Protein AF-0000000086527720 (afdb_homodimer)

Solvent-accessible surface area (backbone atoms only — not comparable to full-atom values): 33521 Å² total; per-residue (Å²): 131,92,64,84,41,72,36,53,56,39,45,50,35,22,64,73,61,25,26,55,60,57,22,9,62,72,67,72,44,51,44,66,55,35,47,48,32,45,48,52,49,22,59,72,70,68,46,68,35,56,43,84,46,99,88,33,43,39,69,28,73,62,21,50,55,48,49,28,52,48,41,30,48,50,44,50,47,50,40,48,52,38,37,57,53,30,74,41,77,64,53,54,36,71,38,34,36,21,28,33,61,72,46,39,41,45,59,47,44,53,21,48,58,58,43,37,77,80,32,69,43,49,24,36,37,42,42,62,44,46,54,70,54,25,54,48,31,18,56,33,36,74,16,60,37,17,42,33,58,68,69,93,69,57,88,54,38,36,79,78,46,76,42,85,34,48,33,16,42,29,27,20,60,85,34,66,81,68,62,60,84,62,85,38,42,69,78,72,51,70,83,46,50,33,35,38,52,33,80,82,36,68,64,26,48,43,58,56,57,37,64,57,85,52,86,73,90,76,78,48,44,32,31,26,74,45,61,55,23,42,52,52,39,8,35,71,56,71,25,37,21,66,46,39,59,86,78,39,50,68,42,39,76,70,60,50,30,31,75,38,64,36,63,43,74,60,33,55,50,32,37,27,35,34,29,36,59,86,58,77,77,32,64,56,46,54,53,47,50,52,40,40,51,49,48,52,50,57,56,49,51,62,60,64,72,40,78,59,76,92,71,80,83,72,79,75,80,129,129,91,63,83,42,72,36,53,55,41,44,51,36,21,65,73,60,24,25,56,60,58,23,9,62,72,66,74,45,50,45,66,56,36,48,49,32,44,50,50,49,21,60,73,69,67,46,68,34,56,43,85,46,98,88,32,44,38,70,29,73,62,20,53,53,49,51,30,51,48,41,30,47,50,43,50,47,51,40,48,51,36,36,58,52,30,74,41,76,61,55,54,35,71,40,34,34,22,30,31,61,70,45,40,41,45,59,48,43,54,22,50,56,58,44,37,76,79,31,70,42,48,25,36,37,42,43,64,44,46,55,69,54,26,55,49,31,19,56,34,37,74,16,60,36,17,43,33,59,66,70,93,68,59,88,53,39,36,80,77,45,76,41,86,34,48,34,16,42,28,28,20,60,84,33,67,83,67,61,62,84,63,85,37,41,66,78,70,51,70,84,44,51,33,34,39,52,34,81,83,35,67,63,26,47,44,58,57,57,39,63,58,85,51,86,73,90,74,77,47,42,33,32,26,72,44,61,55,23,42,52,51,40,8,35,71,57,71,25,37,22,66,48,38,58,86,79,40,51,68,42,40,75,71,61,49,28,32,76,38,63,36,64,43,72,62,32,55,49,33,36,26,35,35,29,36,58,85,59,78,77,33,65,56,47,54,53,47,50,51,40,41,51,49,48,52,50,55,56,49,51,62,60,65,71,38,80,58,76,90,71,80,84,70,79,74,79,129

Structure (mmCIF, N/CA/C/O backbone):
data_AF-0000000086527720-model_v1
#
loop_
_entity.id
_entity.type
_entity.pdbx_description
1 polymer 'LysR family transcriptional regulator'
#
loop_
_atom_site.group_PDB
_atom_site.id
_atom_site.type_symbol
_atom_site.label_atom_id
_atom_site.label_alt_id
_atom_site.label_comp_id
_atom_site.label_asym_id
_atom_site.label_entity_id
_atom_site.label_seq_id
_atom_site.pdbx_PDB_ins_code
_atom_site.Cartn_x
_atom_site.Cartn_y
_atom_site.Cartn_z
_atom_site.occupancy
_atom_site.B_iso_or_equiv
_atom_site.auth_seq_id
_atom_site.auth_comp_id
_atom_site.auth_asym_id
_atom_site.auth_atom_id
_atom_site.pdbx_PDB_model_num
ATOM 1 N N . MET A 1 1 ? -12.891 40.125 -0.809 1 22.78 1 MET A N 1
ATOM 2 C CA . MET A 1 1 ? -11.922 39.062 -0.553 1 22.78 1 MET A CA 1
ATOM 3 C C . MET A 1 1 ? -11.891 38.062 -1.705 1 22.78 1 MET A C 1
ATOM 5 O O . MET A 1 1 ? -12.914 37.5 -2.059 1 22.78 1 MET A O 1
ATOM 9 N N . ARG A 1 2 ? -11.172 38.125 -2.791 1 31.06 2 ARG A N 1
ATOM 10 C CA . ARG A 1 2 ? -11.266 37.656 -4.172 1 31.06 2 ARG A CA 1
ATOM 11 C C . ARG A 1 2 ? -11.203 36.156 -4.246 1 31.06 2 ARG A C 1
ATOM 13 O O . ARG A 1 2 ? -10.227 35.531 -3.801 1 31.06 2 ARG A O 1
ATOM 20 N N . SER A 1 3 ? -12.289 35.375 -3.941 1 35.25 3 SER A N 1
ATOM 21 C CA . SER A 1 3 ? -12.867 34.031 -3.809 1 35.25 3 SER A CA 1
ATOM 22 C C . SER A 1 3 ? -12.266 33.062 -4.824 1 35.25 3 SER A C 1
ATOM 24 O O . SER A 1 3 ? -12.25 33.344 -6.023 1 35.25 3 SER A O 1
ATOM 26 N N . ILE A 1 4 ? -11.125 32.594 -4.68 1 44.03 4 ILE A N 1
ATOM 27 C CA . ILE A 1 4 ? -10.703 31.422 -5.469 1 44.03 4 ILE A CA 1
ATOM 28 C C . ILE A 1 4 ? -11.93 30.75 -6.066 1 44.03 4 ILE A C 1
ATOM 30 O O . ILE A 1 4 ? -12.844 30.344 -5.34 1 44.03 4 ILE A O 1
ATOM 34 N N . SER A 1 5 ? -12.188 31.062 -7.395 1 54.66 5 SER A N 1
ATOM 35 C CA . SER A 1 5 ? -13.344 31.172 -8.273 1 54.66 5 SER A CA 1
ATOM 36 C C . SER A 1 5 ? -14.156 29.875 -8.289 1 54.66 5 SER A C 1
ATOM 38 O O . SER A 1 5 ? -13.602 28.797 -8.086 1 54.66 5 SER A O 1
ATOM 40 N N . GLN A 1 6 ? -15.328 30.031 -7.652 1 61.56 6 GLN A N 1
ATOM 41 C CA . GLN A 1 6 ? -16.344 29.031 -7.934 1 61.56 6 GLN A CA 1
ATOM 42 C C . GLN A 1 6 ? -16.031 28.266 -9.211 1 61.56 6 GLN A C 1
ATOM 44 O O . GLN A 1 6 ? -16.25 27.047 -9.281 1 61.56 6 GLN A O 1
ATOM 49 N N . THR A 1 7 ? -15.242 29 -9.914 1 65 7 THR A N 1
ATOM 50 C CA . THR A 1 7 ? -14.883 28.422 -11.203 1 65 7 THR A CA 1
ATOM 51 C C . THR A 1 7 ? -13.852 27.297 -11.023 1 65 7 THR A C 1
ATOM 53 O O . THR A 1 7 ? -14 26.219 -11.594 1 65 7 THR A O 1
ATOM 56 N N . PHE A 1 8 ? -12.953 27.578 -10.133 1 70.56 8 PHE A N 1
ATOM 57 C CA . PHE A 1 8 ? -11.891 26.594 -9.977 1 70.56 8 PHE A CA 1
ATOM 58 C C . PHE A 1 8 ? -12.367 25.391 -9.156 1 70.56 8 PHE A C 1
ATOM 60 O O . PHE A 1 8 ? -11.977 24.25 -9.414 1 70.56 8 PHE A O 1
ATOM 67 N N . ARG A 1 9 ? -13.188 25.672 -8.289 1 73.12 9 ARG A N 1
ATOM 68 C CA . ARG A 1 9 ? -13.789 24.578 -7.531 1 73.12 9 ARG A CA 1
ATOM 69 C C . ARG A 1 9 ? -14.617 23.688 -8.438 1 73.12 9 ARG A C 1
ATOM 71 O O . ARG A 1 9 ? -14.555 22.453 -8.328 1 73.12 9 ARG A O 1
ATOM 78 N N . CYS A 1 10 ? -15.359 24.328 -9.305 1 79.69 10 CYS A N 1
ATOM 79 C CA . CYS A 1 10 ? -16.156 23.578 -10.273 1 79.69 10 CYS A CA 1
ATOM 80 C C . CYS A 1 10 ? -15.258 22.734 -11.18 1 79.69 10 CYS A C 1
ATOM 82 O O . CYS A 1 10 ? -15.531 21.547 -11.398 1 79.69 10 CYS A O 1
ATOM 84 N N . PHE A 1 11 ? -14.164 23.344 -11.578 1 80.69 11 PHE A N 1
ATOM 85 C CA . PHE A 1 11 ? -13.219 22.688 -12.484 1 80.69 11 PHE A CA 1
ATOM 86 C C . PHE A 1 11 ? -12.594 21.484 -11.812 1 80.69 11 PHE A C 1
ATOM 88 O O . PHE A 1 11 ? -12.57 20.391 -12.383 1 80.69 11 PHE A O 1
ATOM 95 N N . ASP A 1 12 ? -12.18 21.734 -10.641 1 77.69 12 ASP A N 1
ATOM 96 C CA . ASP A 1 12 ? -11.516 20.656 -9.891 1 77.69 12 ASP A CA 1
ATOM 97 C C . ASP A 1 12 ? -12.484 19.516 -9.586 1 77.69 12 ASP A C 1
ATOM 99 O O . ASP A 1 12 ? -12.125 18.344 -9.688 1 77.69 12 ASP A O 1
ATOM 103 N N . GLU A 1 13 ? -13.641 19.812 -9.203 1 80.62 13 GLU A N 1
ATOM 104 C CA . GLU A 1 13 ? -14.625 18.781 -8.852 1 80.62 13 GLU A CA 1
ATOM 105 C C . GLU A 1 13 ? -15.039 17.969 -10.078 1 80.62 13 GLU A C 1
ATOM 107 O O . GLU A 1 13 ? -15.219 16.766 -9.992 1 80.62 13 GLU A O 1
ATOM 112 N N . VAL A 1 14 ? -15.125 18.641 -11.125 1 84.5 14 VAL A N 1
ATOM 113 C CA . VAL A 1 14 ? 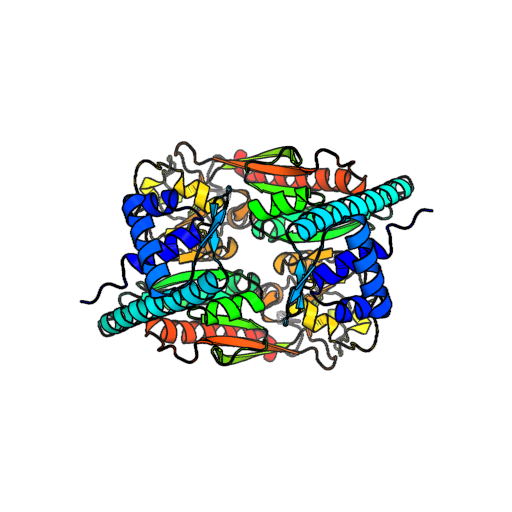-15.469 17.938 -12.359 1 84.5 14 VAL A CA 1
ATOM 114 C C . VAL A 1 14 ? -14.328 16.984 -12.742 1 84.5 14 VAL A C 1
ATOM 116 O O . VAL A 1 14 ? -14.57 15.859 -13.188 1 84.5 14 VAL A O 1
ATOM 119 N N . ALA A 1 15 ? -13.172 17.484 -12.555 1 80.56 15 ALA A N 1
ATOM 120 C CA . ALA A 1 15 ? -12.016 16.656 -12.875 1 80.56 15 ALA A CA 1
ATOM 121 C C . ALA A 1 15 ? -11.953 15.414 -11.984 1 80.56 15 ALA A C 1
ATOM 123 O O . ALA A 1 15 ? -11.617 14.32 -12.445 1 80.56 15 ALA A O 1
ATOM 124 N N . ARG A 1 16 ? -12.281 15.672 -10.812 1 77.38 16 ARG A N 1
ATOM 125 C CA . ARG A 1 16 ? -12.242 14.602 -9.82 1 77.38 16 ARG A CA 1
ATOM 126 C C . ARG A 1 16 ? -13.359 13.594 -10.055 1 77.38 16 ARG A C 1
ATOM 128 O O . ARG A 1 16 ? -13.148 12.383 -9.93 1 77.38 16 ARG A O 1
ATOM 135 N N . ARG A 1 17 ? -14.531 14.039 -10.406 1 77.75 17 ARG A N 1
ATOM 136 C CA . ARG A 1 17 ? -15.734 13.219 -10.477 1 77.75 17 ARG A CA 1
ATOM 137 C C . ARG A 1 17 ? -15.953 12.695 -11.898 1 77.75 17 ARG A C 1
ATOM 139 O O . ARG A 1 17 ? -16.703 11.734 -12.102 1 77.75 17 ARG A O 1
ATOM 146 N N . GLY A 1 18 ? -15.32 13.344 -12.828 1 81.5 18 GLY A N 1
ATOM 147 C CA . GLY A 1 18 ? -15.453 12.984 -14.234 1 81.5 18 GLY A CA 1
ATOM 148 C C . GLY A 1 18 ? -16.828 13.297 -14.797 1 81.5 18 GLY A C 1
ATOM 149 O O . GLY A 1 18 ? -17.234 12.727 -15.812 1 81.5 18 GLY A O 1
ATOM 150 N N . SER A 1 19 ? -17.625 14.016 -14.055 1 87.25 19 SER A N 1
ATOM 151 C CA . SER A 1 19 ? -19 14.336 -14.453 1 87.25 19 SER A CA 1
ATOM 152 C C . SER A 1 19 ? -19.422 15.688 -13.898 1 87.25 19 SER A C 1
ATOM 154 O O . SER A 1 19 ? -19.188 16 -12.734 1 87.25 19 SER A O 1
ATOM 156 N N . ILE A 1 20 ? -20.141 16.469 -14.805 1 88.25 20 ILE A N 1
ATOM 157 C CA . ILE A 1 20 ? -20.641 17.781 -14.398 1 88.25 20 ILE A CA 1
ATOM 158 C C . ILE A 1 20 ? -21.766 17.609 -13.383 1 88.25 20 ILE A C 1
ATOM 160 O O . ILE A 1 20 ? -21.812 18.312 -12.375 1 88.25 20 ILE A O 1
ATOM 164 N N . ARG A 1 21 ? -22.547 16.578 -13.641 1 86.31 21 ARG A N 1
ATOM 165 C CA . ARG A 1 21 ? -23.672 16.359 -12.742 1 86.31 21 ARG A CA 1
ATOM 166 C C . ARG A 1 21 ? -23.203 15.938 -11.352 1 86.31 21 ARG A C 1
ATOM 168 O O . ARG A 1 21 ? -23.672 16.453 -10.344 1 86.31 21 ARG A O 1
ATOM 175 N N . LYS A 1 22 ? -22.297 15.133 -11.367 1 85.69 22 LYS A N 1
ATOM 176 C CA . LYS A 1 22 ? -21.781 14.656 -10.094 1 85.69 22 LYS A CA 1
ATOM 177 C C . LYS A 1 22 ? -21.062 15.766 -9.336 1 85.69 22 LYS A C 1
ATOM 179 O O . LYS A 1 22 ? -21.156 15.867 -8.117 1 85.69 22 LYS A O 1
ATOM 184 N N . ALA A 1 23 ? -20.375 16.516 -10.055 1 86.56 23 ALA A N 1
ATOM 185 C CA . ALA A 1 23 ? -19.688 17.672 -9.469 1 86.56 23 ALA A CA 1
ATOM 186 C C . ALA A 1 23 ? -20.688 18.672 -8.914 1 86.56 23 ALA A C 1
ATOM 188 O O . ALA A 1 23 ? -20.484 19.234 -7.832 1 86.56 23 ALA A O 1
ATOM 189 N N . ALA A 1 24 ? -21.766 18.875 -9.602 1 88.19 24 ALA A N 1
ATOM 190 C CA . ALA A 1 24 ? -22.797 19.812 -9.164 1 88.19 24 ALA A CA 1
ATOM 191 C C . ALA A 1 24 ? -23.422 19.375 -7.84 1 88.19 24 ALA A C 1
ATOM 193 O O . ALA A 1 24 ? -23.578 20.188 -6.926 1 88.19 24 ALA A O 1
ATOM 194 N N . ASP A 1 25 ? -23.625 18.156 -7.801 1 84.38 25 ASP A N 1
ATOM 195 C CA . ASP A 1 25 ? -24.188 17.594 -6.578 1 84.38 25 ASP A CA 1
ATOM 196 C C . ASP A 1 25 ? -23.234 17.781 -5.395 1 84.38 25 ASP A C 1
ATOM 198 O O . ASP A 1 25 ? -23.656 18.188 -4.312 1 84.38 25 ASP A O 1
ATOM 202 N N . ALA A 1 26 ? -22.047 17.609 -5.723 1 79 26 ALA A N 1
ATOM 203 C CA . ALA A 1 26 ? -21.031 17.672 -4.668 1 79 26 ALA A CA 1
ATOM 204 C C . ALA A 1 26 ? -20.828 19.109 -4.188 1 79 26 ALA A C 1
ATOM 206 O O . ALA A 1 26 ? -20.547 19.344 -3.01 1 79 26 ALA A O 1
ATOM 207 N N . LEU A 1 27 ? -21.016 20.016 -5.055 1 77.75 27 LEU A N 1
ATOM 208 C CA . LEU A 1 27 ? -20.734 21.422 -4.77 1 77.75 27 LEU A CA 1
ATOM 209 C C . LEU A 1 27 ? -22.016 22.172 -4.406 1 77.75 27 LEU A C 1
ATOM 211 O O . LEU A 1 27 ? -21.969 23.375 -4.121 1 77.75 27 LEU A O 1
ATOM 215 N N . HIS A 1 28 ? -23.078 21.344 -4.426 1 82.12 28 HIS A N 1
ATOM 216 C CA . HIS A 1 28 ? -24.391 21.953 -4.168 1 82.12 28 HIS A CA 1
ATOM 217 C C . HIS A 1 28 ? -24.656 23.109 -5.113 1 82.12 28 HIS A C 1
ATOM 219 O O . HIS A 1 28 ? -25.047 24.203 -4.676 1 82.12 28 HIS A O 1
ATOM 225 N N . LEU A 1 29 ? -24.328 22.875 -6.355 1 82.38 29 LEU A N 1
ATOM 226 C CA . LEU A 1 29 ? -24.609 23.781 -7.457 1 82.38 29 LEU A CA 1
ATOM 227 C C . LEU A 1 29 ? -25.469 23.109 -8.523 1 82.38 29 LEU A C 1
ATOM 229 O O . LEU A 1 29 ? -25.656 21.891 -8.484 1 82.38 29 LEU A O 1
ATOM 233 N N . THR A 1 30 ? -26.141 23.844 -9.312 1 85.62 30 THR A N 1
ATOM 234 C CA . THR A 1 30 ? -26.828 23.266 -10.461 1 85.62 30 THR A CA 1
ATOM 235 C C . THR A 1 30 ? -25.844 22.859 -11.547 1 85.62 30 THR A C 1
ATOM 237 O O . THR A 1 30 ? -24.766 23.438 -11.656 1 85.62 30 THR A O 1
ATOM 240 N N . ALA A 1 31 ? -26.234 21.875 -12.203 1 90.75 31 ALA A N 1
ATOM 241 C CA . ALA A 1 31 ? -25.391 21.438 -13.32 1 90.75 31 ALA A CA 1
ATOM 242 C C . ALA A 1 31 ? -25.141 22.578 -14.305 1 90.75 31 ALA A C 1
ATOM 244 O O . ALA A 1 31 ? -24.062 22.672 -14.883 1 90.75 31 ALA A O 1
ATOM 245 N N . ALA A 1 32 ? -26.125 23.359 -14.516 1 88.12 32 ALA A N 1
ATOM 246 C CA . ALA A 1 32 ? -26 24.5 -15.406 1 88.12 32 ALA A CA 1
ATOM 247 C C . ALA A 1 32 ? -24.922 25.469 -14.914 1 88.12 32 ALA A C 1
ATOM 249 O O . ALA A 1 32 ? -24.125 25.969 -15.703 1 88.12 32 ALA A O 1
ATOM 250 N N . ALA A 1 33 ? -24.891 25.656 -13.695 1 84.69 33 ALA A N 1
ATOM 251 C CA . ALA A 1 33 ? -23.906 26.547 -13.094 1 84.69 33 ALA A CA 1
ATOM 252 C C . ALA A 1 33 ? -22.5 25.984 -13.227 1 84.69 33 ALA A C 1
ATOM 254 O O . ALA A 1 33 ? -21.562 26.703 -13.57 1 84.69 33 ALA A O 1
ATOM 255 N N . VAL A 1 34 ? -22.422 24.703 -12.953 1 88.62 34 VAL A N 1
ATOM 256 C CA . VAL A 1 34 ? -21.109 24.062 -13.078 1 88.62 34 VAL A CA 1
ATOM 257 C C . VAL A 1 34 ? -20.656 24.109 -14.531 1 88.62 34 VAL A C 1
ATOM 259 O O . VAL A 1 34 ? -19.484 24.406 -14.805 1 88.62 34 VAL A O 1
ATOM 262 N N . HIS A 1 35 ? -21.531 23.812 -15.406 1 88.25 35 HIS A N 1
ATOM 263 C CA . HIS A 1 35 ? -21.219 23.859 -16.828 1 88.25 35 HIS A CA 1
ATOM 264 C C . HIS A 1 35 ? -20.75 25.25 -17.25 1 88.25 35 HIS A C 1
ATOM 266 O O . HIS A 1 35 ? -19.766 25.391 -17.969 1 88.25 35 HIS A O 1
ATOM 272 N N . GLN A 1 36 ? -21.484 26.234 -16.828 1 84 36 GLN A N 1
ATOM 273 C CA . GLN A 1 36 ? -21.141 27.609 -17.172 1 84 36 GLN A CA 1
ATOM 274 C C . GLN A 1 36 ? -19.75 27.969 -16.641 1 84 36 GLN A C 1
ATOM 276 O O . GLN A 1 36 ? -18.984 28.656 -17.328 1 84 36 GLN A O 1
ATOM 281 N N . GLN A 1 37 ? -19.531 27.562 -15.453 1 81.19 37 GLN A N 1
ATOM 282 C CA . GLN A 1 37 ? -18.219 27.828 -14.852 1 81.19 37 GLN A CA 1
ATOM 283 C C . GLN A 1 37 ? -17.094 27.203 -15.664 1 81.19 37 GLN A C 1
ATOM 285 O O . GLN A 1 37 ? -16.062 27.828 -15.883 1 81.19 37 GLN A O 1
ATOM 290 N N . ILE A 1 38 ? -17.375 25.969 -16.125 1 83.94 38 ILE A N 1
ATOM 291 C CA . ILE A 1 38 ? -16.375 25.266 -16.922 1 83.94 38 ILE A CA 1
ATOM 292 C C . ILE A 1 38 ? -16.188 25.984 -18.25 1 83.94 38 ILE A C 1
ATOM 294 O O . ILE A 1 38 ? -15.062 26.172 -18.703 1 83.94 38 ILE A O 1
ATOM 298 N N . ARG A 1 39 ? -17.25 26.328 -18.844 1 81.56 39 ARG A N 1
ATOM 299 C CA . ARG A 1 39 ? -17.203 27.031 -20.109 1 81.56 39 ARG A CA 1
ATOM 300 C C . ARG A 1 39 ? -16.453 28.359 -19.969 1 81.56 39 ARG A C 1
ATOM 302 O O . ARG A 1 39 ? -15.648 28.703 -20.828 1 81.56 39 ARG A O 1
ATOM 309 N N . ASN A 1 40 ? -16.781 29.047 -18.984 1 71.81 40 ASN A N 1
ATOM 310 C CA . ASN A 1 40 ? -16.109 30.312 -18.734 1 71.81 40 ASN A CA 1
ATOM 311 C C . ASN A 1 40 ? -14.602 30.125 -18.594 1 71.81 40 ASN A C 1
ATOM 313 O O . ASN A 1 40 ? -13.82 30.906 -19.125 1 71.81 40 ASN A O 1
ATOM 317 N N . LEU A 1 41 ? -14.266 29.141 -17.891 1 73.06 41 LEU A N 1
ATOM 318 C CA . LEU A 1 41 ? -12.852 28.844 -17.672 1 73.06 41 LEU A CA 1
ATOM 319 C C . LEU A 1 41 ? -12.18 28.484 -19 1 73.06 41 LEU A C 1
ATOM 321 O O . LEU A 1 41 ? -11.07 28.938 -19.281 1 73.06 41 LEU A O 1
ATOM 325 N N . GLU A 1 42 ? -12.836 27.656 -19.766 1 76.69 42 GLU A N 1
ATOM 326 C CA . GLU A 1 42 ? -12.297 27.266 -21.062 1 76.69 42 GLU A CA 1
ATOM 327 C C . GLU A 1 42 ? -12.156 28.469 -21.984 1 76.69 42 GLU A C 1
ATOM 329 O O . GLU A 1 42 ? -11.18 28.578 -22.719 1 76.69 42 GLU A O 1
ATOM 334 N N . GLU A 1 43 ? -13.078 29.359 -21.922 1 68.81 43 GLU A N 1
ATOM 335 C CA . GLU A 1 43 ? -13.008 30.594 -22.703 1 68.81 43 GLU A CA 1
ATOM 336 C C . GLU A 1 43 ? -11.828 31.453 -22.25 1 68.81 43 GLU A C 1
ATOM 338 O O . GLU A 1 43 ? -11.141 32.031 -23.094 1 68.81 43 GLU A O 1
ATOM 343 N N . GLN A 1 44 ? -11.68 31.484 -21.031 1 64.12 44 GLN A N 1
ATOM 344 C CA . GLN A 1 44 ? -10.586 32.281 -20.484 1 64.12 44 GLN A CA 1
ATOM 345 C C . GLN A 1 44 ? -9.234 31.703 -20.891 1 64.12 44 GLN A C 1
ATOM 347 O O . GLN A 1 44 ? -8.297 32.438 -21.203 1 64.12 44 GLN A O 1
ATOM 352 N N . VAL A 1 45 ? -9.227 30.375 -20.844 1 63.06 45 VAL A N 1
ATOM 353 C CA . VAL A 1 45 ? -7.988 29.688 -21.188 1 63.06 45 VAL A CA 1
ATOM 354 C C . VAL A 1 45 ? -7.832 29.641 -22.703 1 63.06 45 VAL A C 1
ATOM 356 O O . VAL A 1 45 ? -6.711 29.594 -23.219 1 63.06 45 VAL A O 1
ATOM 359 N N . GLY A 1 46 ? -8.875 29.641 -23.406 1 64.94 46 GLY A N 1
ATOM 360 C CA . GLY A 1 46 ? -8.883 29.719 -24.844 1 64.94 46 GLY A CA 1
ATOM 361 C C . GLY A 1 46 ? -8.898 28.359 -25.516 1 64.94 46 GLY A C 1
ATOM 362 O O . GLY A 1 46 ? -8.797 28.25 -26.734 1 64.94 46 GLY A O 1
ATOM 363 N N . VAL A 1 47 ? -8.82 27.328 -24.703 1 68.31 47 VAL A N 1
ATOM 364 C CA . VAL A 1 47 ? -8.875 25.969 -25.219 1 68.31 47 VAL A CA 1
ATOM 365 C C . VAL A 1 47 ? -9.773 25.109 -24.344 1 68.31 47 VAL A C 1
ATOM 367 O O . VAL A 1 47 ? -9.945 25.391 -23.156 1 68.31 47 VAL A O 1
ATOM 370 N N . PRO A 1 48 ? -10.336 24.031 -24.938 1 80.31 48 PRO A N 1
ATOM 371 C CA . PRO A 1 48 ? -11.109 23.109 -24.109 1 80.31 48 PRO A CA 1
ATOM 372 C C . PRO A 1 48 ? -10.258 22.406 -23.062 1 80.31 48 PRO A C 1
ATOM 374 O O . PRO A 1 48 ? -9.117 22.031 -23.344 1 80.31 48 PRO A O 1
ATOM 377 N N . LEU A 1 49 ? -10.844 22.391 -21.891 1 80.94 49 LEU A N 1
ATOM 378 C CA . LEU A 1 49 ? -10.117 21.766 -20.781 1 80.94 49 LEU A CA 1
ATOM 379 C C . LEU A 1 49 ? -10.609 20.344 -20.547 1 80.94 49 LEU A C 1
ATOM 381 O O . LEU A 1 49 ? -9.945 19.562 -19.875 1 80.94 49 LEU A O 1
ATOM 385 N N . PHE A 1 50 ? -11.805 20.047 -21.031 1 86.81 50 PHE A N 1
ATOM 386 C CA . PHE A 1 50 ? -12.375 18.703 -20.938 1 86.81 50 PHE A CA 1
ATOM 387 C C . PHE A 1 50 ? -12.75 18.188 -22.328 1 86.81 50 PHE A C 1
ATOM 389 O O . PHE A 1 50 ? -13.234 18.953 -23.172 1 86.81 50 PHE A O 1
ATOM 396 N N . ASP A 1 51 ? -12.398 16.859 -22.5 1 79.81 51 ASP A N 1
ATOM 397 C CA . ASP A 1 51 ? -13.031 16.125 -23.594 1 79.81 51 ASP A CA 1
ATOM 398 C C . ASP A 1 51 ? -14.367 15.539 -23.156 1 79.81 51 ASP A C 1
ATOM 400 O O . ASP A 1 51 ? -14.453 14.883 -22.109 1 79.81 51 ASP A O 1
ATOM 404 N N . ARG A 1 52 ? -15.383 15.992 -23.891 1 77.12 52 ARG A N 1
ATOM 405 C CA . ARG A 1 52 ? -16.719 15.453 -23.609 1 77.12 52 ARG A CA 1
ATOM 406 C C . ARG A 1 52 ? -16.938 14.125 -24.328 1 77.12 52 ARG A C 1
ATOM 408 O O . ARG A 1 52 ? -17.094 14.102 -25.547 1 77.12 52 ARG A O 1
ATOM 415 N N . LEU A 1 53 ? -16.719 13.125 -23.609 1 68.81 53 LEU A N 1
ATOM 416 C CA . LEU A 1 53 ? -16.875 11.781 -24.141 1 68.81 53 LEU A CA 1
ATOM 417 C C . LEU A 1 53 ? -18.172 11.141 -23.672 1 68.81 53 LEU A C 1
ATOM 419 O O . LEU A 1 53 ? -18.766 11.594 -22.688 1 68.81 53 LEU A O 1
ATOM 423 N N . PRO A 1 54 ? -18.719 10.102 -24.375 1 67.31 54 PRO A N 1
ATOM 424 C CA . PRO A 1 54 ? -19.922 9.406 -23.906 1 67.31 54 PRO A CA 1
ATOM 425 C C . PRO A 1 54 ? -19.781 8.852 -22.5 1 67.31 54 PRO A C 1
ATOM 427 O O . PRO A 1 54 ? -20.766 8.797 -21.75 1 67.31 54 PRO A O 1
ATOM 430 N N . ARG A 1 55 ? -18.656 8.633 -22.109 1 62.91 55 ARG A N 1
ATOM 431 C CA . ARG A 1 55 ? -18.469 7.988 -20.812 1 62.91 55 ARG A CA 1
ATOM 432 C C . ARG A 1 55 ? -18.188 9.023 -19.734 1 62.91 55 ARG A C 1
ATOM 434 O O . ARG A 1 55 ? -18.078 8.68 -18.547 1 62.91 55 ARG A O 1
ATOM 441 N N . GLY A 1 56 ? -18.078 10.195 -20.078 1 76.06 56 GLY A N 1
ATOM 442 C CA . GLY A 1 56 ? -17.906 11.25 -19.094 1 76.06 56 GLY A CA 1
ATOM 443 C C . GLY A 1 56 ? -16.922 12.328 -19.547 1 76.06 56 GLY A C 1
ATOM 444 O O . GLY A 1 56 ? -16.578 12.406 -20.719 1 76.06 56 GLY A O 1
ATOM 445 N N . MET A 1 57 ? -16.609 13.195 -18.562 1 81.56 57 MET A N 1
ATOM 446 C CA . MET A 1 57 ? -15.688 14.305 -18.812 1 81.56 57 MET A CA 1
ATOM 447 C C . MET A 1 57 ? -14.258 13.93 -18.438 1 81.56 57 MET A C 1
ATOM 449 O O . MET A 1 57 ? -14.008 13.445 -17.344 1 81.56 57 MET A O 1
ATOM 453 N N . GLN A 1 58 ? -13.383 13.977 -19.438 1 80.69 58 GLN A N 1
ATOM 454 C CA . GLN A 1 58 ? -11.969 13.734 -19.188 1 80.69 58 GLN A CA 1
ATOM 455 C C . GLN A 1 58 ? -11.133 14.977 -19.484 1 80.69 58 GLN A C 1
ATOM 457 O O . GLN A 1 58 ? -11.406 15.703 -20.453 1 80.69 58 GLN A O 1
ATOM 462 N N . LEU A 1 59 ?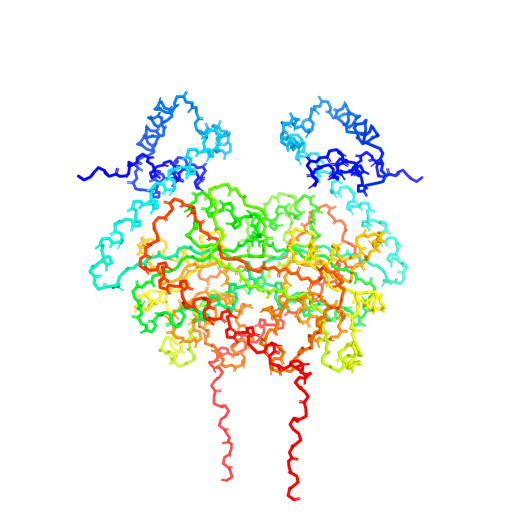 -10.133 15.141 -18.656 1 79.06 59 LEU A N 1
ATOM 463 C CA . LEU A 1 59 ? -9.266 16.297 -18.859 1 79.06 59 LEU A CA 1
ATOM 464 C C . LEU A 1 59 ? -8.516 16.188 -20.188 1 79.06 59 LEU A C 1
ATOM 466 O O . LEU A 1 59 ? -8.047 15.109 -20.547 1 79.06 59 LEU A O 1
ATOM 470 N N . THR A 1 60 ? -8.477 17.328 -20.969 1 70.5 60 THR A N 1
ATOM 471 C CA . THR A 1 60 ? -7.531 17.469 -22.062 1 70.5 60 THR A CA 1
ATOM 472 C C . THR A 1 60 ? -6.113 17.672 -21.547 1 70.5 60 THR A C 1
ATOM 474 O O . THR A 1 60 ? -5.906 17.766 -20.328 1 70.5 60 THR A O 1
ATOM 477 N N . LEU A 1 61 ? -5.184 17.703 -22.422 1 60.78 61 LEU A N 1
ATOM 478 C CA . LEU A 1 61 ? -3.822 18.031 -22 1 60.78 61 LEU A CA 1
ATOM 479 C C . LEU A 1 61 ? -3.768 19.406 -21.359 1 60.78 61 LEU A C 1
ATOM 481 O O . LEU A 1 61 ? -3.117 19.578 -20.328 1 60.78 61 LEU A O 1
ATOM 485 N N . ALA A 1 62 ? -4.398 20.312 -22.031 1 62.81 62 ALA A N 1
ATOM 486 C CA . ALA A 1 62 ? -4.496 21.656 -21.453 1 62.81 62 ALA A CA 1
ATOM 487 C C . ALA A 1 62 ? -5.199 21.625 -20.109 1 62.81 62 ALA A C 1
ATOM 489 O O . ALA A 1 62 ? -4.805 22.328 -19.172 1 62.81 62 ALA A O 1
ATOM 490 N N . GLY A 1 63 ? -6.188 20.734 -20.031 1 70.94 63 GLY A N 1
ATOM 491 C CA . GLY A 1 63 ? -6.895 20.562 -18.781 1 70.94 63 GLY A CA 1
ATOM 492 C C . GLY A 1 63 ? -6.004 20.062 -17.656 1 70.94 63 GLY A C 1
ATOM 493 O O . GLY A 1 63 ? -6.082 20.547 -16.531 1 70.94 63 GLY A O 1
ATOM 494 N N . GLU A 1 64 ? -5.184 19.281 -17.969 1 67.88 64 GLU A N 1
ATOM 495 C CA . GLU A 1 64 ? -4.25 18.719 -16.984 1 67.88 64 GLU A CA 1
ATOM 496 C C . GLU A 1 64 ? -3.281 19.781 -16.484 1 67.88 64 GLU A C 1
ATOM 498 O O . GLU A 1 64 ? -2.994 19.859 -15.289 1 67.88 64 GLU A O 1
ATOM 503 N N . ILE A 1 65 ? -2.875 20.609 -17.391 1 58.94 65 ILE A N 1
ATOM 504 C CA . ILE A 1 65 ? -1.94 21.672 -17.047 1 58.94 65 ILE A CA 1
ATOM 505 C C . ILE A 1 65 ? -2.635 22.703 -16.156 1 58.94 65 ILE A C 1
ATOM 507 O O . ILE A 1 65 ? -2.09 23.109 -15.133 1 58.94 65 ILE A O 1
ATOM 511 N N . VAL A 1 66 ? -3.811 23.047 -16.562 1 64.19 66 VAL A N 1
ATOM 512 C CA . VAL A 1 66 ? -4.547 24.078 -15.844 1 64.19 66 VAL A CA 1
ATOM 513 C C . VAL A 1 66 ? -4.945 23.578 -14.461 1 64.19 66 VAL A C 1
ATOM 515 O O . VAL A 1 66 ? -4.832 24.297 -13.469 1 64.19 66 VAL A O 1
ATOM 518 N N . ILE A 1 67 ? -5.324 22.297 -14.414 1 69.25 67 ILE A N 1
ATOM 519 C CA . ILE A 1 67 ? -5.789 21.781 -13.141 1 69.25 67 ILE A CA 1
ATOM 520 C C . ILE A 1 67 ? -4.629 21.719 -12.148 1 69.25 67 ILE A C 1
ATOM 522 O O . ILE A 1 67 ? -4.801 22.016 -10.961 1 69.25 67 ILE A O 1
ATOM 526 N N . ALA A 1 68 ? -3.572 21.484 -12.656 1 62.5 68 ALA A N 1
ATOM 527 C CA . ALA A 1 68 ? -2.381 21.484 -11.812 1 62.5 68 ALA A CA 1
ATOM 528 C C . ALA A 1 68 ? -2.104 22.891 -11.273 1 62.5 68 ALA A C 1
ATOM 530 O O . ALA A 1 68 ? -1.784 23.062 -10.094 1 62.5 68 ALA A O 1
ATOM 531 N N . ALA A 1 69 ? -2.262 23.859 -12.125 1 57.16 69 ALA A N 1
ATOM 532 C CA . ALA A 1 69 ? -2.045 25.25 -11.742 1 57.16 69 ALA A CA 1
ATOM 533 C C . ALA A 1 69 ? -3.096 25.703 -10.734 1 57.16 69 ALA A C 1
ATOM 535 O O . ALA A 1 69 ? -2.773 26.391 -9.758 1 57.16 69 ALA A O 1
ATOM 536 N N . VAL A 1 70 ? -4.32 25.297 -10.961 1 59.03 70 VAL A N 1
ATOM 537 C CA . VAL A 1 70 ? -5.426 25.688 -10.086 1 59.03 70 VAL A CA 1
ATOM 538 C C . VAL A 1 70 ? -5.242 25.047 -8.711 1 59.03 70 VAL A C 1
ATOM 540 O O . VAL A 1 70 ? -5.398 25.703 -7.684 1 59.03 70 VAL A O 1
ATOM 543 N N . ARG A 1 71 ? -4.906 23.875 -8.766 1 63.44 71 ARG A N 1
ATOM 544 C CA . ARG A 1 71 ? -4.707 23.156 -7.504 1 63.44 71 ARG A CA 1
ATOM 545 C C . ARG A 1 71 ? -3.543 23.766 -6.719 1 63.44 71 ARG A C 1
ATOM 547 O O . ARG A 1 71 ? -3.631 23.922 -5.5 1 63.44 71 ARG A O 1
ATOM 554 N N . ARG A 1 72 ? -2.6 24.156 -7.414 1 59.44 72 ARG A N 1
ATOM 555 C CA . ARG A 1 72 ? -1.455 24.812 -6.793 1 59.44 72 ARG A CA 1
ATOM 556 C C . ARG A 1 72 ? -1.857 26.156 -6.18 1 59.44 72 ARG A C 1
ATOM 558 O O . ARG A 1 72 ? -1.485 26.453 -5.047 1 59.44 72 ARG A O 1
ATOM 565 N N . GLY A 1 73 ? -2.551 26.844 -6.977 1 56.09 73 GLY A N 1
ATOM 566 C CA . GLY A 1 73 ? -3 28.141 -6.512 1 56.09 73 GLY A CA 1
ATOM 567 C C . GLY A 1 73 ? -3.924 28.062 -5.309 1 56.09 73 GLY A C 1
ATOM 568 O O . GLY A 1 73 ? -3.779 28.828 -4.355 1 56.09 73 GLY A O 1
ATOM 569 N N . GLN A 1 74 ? -4.832 27.203 -5.422 1 57.12 74 GLN A N 1
ATOM 570 C CA . GLN A 1 74 ? -5.738 27.031 -4.293 1 57.12 74 GLN A CA 1
ATOM 571 C C . GLN A 1 74 ? -4.984 26.594 -3.039 1 57.12 74 GLN A C 1
ATOM 573 O O . GLN A 1 74 ? -5.258 27.094 -1.943 1 57.12 74 GLN A O 1
ATOM 578 N N . ARG A 1 75 ? -4.172 25.781 -3.289 1 59.12 75 ARG A N 1
ATOM 579 C CA . ARG A 1 75 ? -3.365 25.328 -2.166 1 59.12 75 ARG A CA 1
ATOM 580 C C . ARG A 1 75 ? -2.51 26.453 -1.603 1 59.12 75 ARG A C 1
ATOM 582 O O . ARG A 1 75 ? -2.367 26.594 -0.385 1 59.12 75 ARG A O 1
ATOM 589 N N . ASP A 1 76 ? -1.984 27.156 -2.506 1 55.09 76 ASP A N 1
ATOM 590 C CA . ASP A 1 76 ? -1.185 28.297 -2.066 1 55.09 76 ASP A CA 1
ATOM 591 C C . ASP A 1 76 ? -2.039 29.297 -1.307 1 55.09 76 ASP A C 1
ATOM 593 O O . ASP A 1 76 ? -1.599 29.859 -0.302 1 55.09 76 ASP A O 1
ATOM 597 N N . PHE A 1 77 ? -3.191 29.469 -1.792 1 50.94 77 PHE A N 1
ATOM 598 C CA . PHE A 1 77 ? -4.117 30.375 -1.124 1 50.94 77 PHE A CA 1
ATOM 599 C C . PHE A 1 77 ? -4.516 29.828 0.244 1 50.94 77 PHE A C 1
ATOM 601 O O . PHE A 1 77 ? -4.488 30.562 1.238 1 50.94 77 PHE A O 1
ATOM 608 N N . ASP A 1 78 ? -4.914 28.656 0.234 1 55.94 78 ASP A N 1
ATOM 609 C CA . ASP A 1 78 ? -5.277 28.016 1.499 1 55.94 78 ASP A CA 1
ATOM 610 C C . ASP A 1 78 ? -4.113 28.062 2.486 1 55.94 78 ASP A C 1
ATOM 612 O O . ASP A 1 78 ? -4.312 28.312 3.678 1 55.94 78 ASP A O 1
ATOM 616 N N . ASN A 1 79 ? -3.012 27.766 1.98 1 57 79 ASN A N 1
ATOM 617 C CA . ASN A 1 79 ? -1.814 27.828 2.812 1 57 79 ASN A CA 1
ATOM 618 C C . ASN A 1 79 ? -1.587 29.25 3.355 1 57 79 ASN A C 1
ATOM 620 O O . ASN A 1 79 ? -1.194 29.406 4.512 1 57 79 ASN A O 1
ATOM 624 N N . ALA A 1 80 ? -1.769 30.125 2.502 1 50.81 80 ALA A N 1
ATOM 625 C CA . ALA A 1 80 ? -1.612 31.5 2.936 1 50.81 80 ALA A CA 1
ATOM 626 C C . ALA A 1 80 ? -2.613 31.859 4.035 1 50.81 80 ALA A C 1
ATOM 628 O O . ALA A 1 80 ? -2.266 32.531 5.012 1 50.81 80 ALA A O 1
ATOM 629 N N . LEU A 1 81 ? -3.771 31.484 3.766 1 48.91 81 LEU A N 1
ATOM 630 C CA . LEU A 1 81 ? -4.785 31.734 4.785 1 48.91 81 LEU A CA 1
ATOM 631 C C . LEU A 1 81 ? -4.422 31.031 6.094 1 48.91 81 LEU A C 1
ATOM 633 O O . LEU A 1 81 ? -4.594 31.609 7.172 1 48.91 81 LEU A O 1
ATOM 637 N N . THR A 1 82 ? -3.988 29.828 5.938 1 51.75 82 THR A N 1
ATOM 638 C CA . THR A 1 82 ? -3.566 29.078 7.117 1 51.75 82 THR A CA 1
ATOM 639 C C . THR A 1 82 ? -2.389 29.766 7.801 1 51.75 82 THR A C 1
ATOM 641 O O . THR A 1 82 ? -2.316 29.812 9.031 1 51.75 82 THR A O 1
ATOM 644 N N . GLN A 1 83 ? -1.51 30.234 6.996 1 49.5 83 GLN A N 1
ATOM 645 C CA . GLN A 1 83 ? -0.377 30.969 7.566 1 49.5 83 GLN A CA 1
ATOM 646 C C . GLN A 1 83 ? -0.846 32.156 8.398 1 49.5 83 GLN A C 1
ATOM 648 O O . GLN A 1 83 ? -0.274 32.438 9.453 1 49.5 83 GLN A O 1
ATOM 653 N N . VAL A 1 84 ? -1.691 32.781 7.883 1 46.53 84 VAL A N 1
ATOM 654 C CA . VAL A 1 84 ? -2.223 33.938 8.609 1 46.53 84 VAL A CA 1
ATOM 655 C C . VAL A 1 84 ? -2.904 33.469 9.898 1 46.53 84 VAL A C 1
ATOM 657 O O . VAL A 1 84 ? -2.748 34.094 10.953 1 46.53 84 VAL A O 1
ATOM 660 N N . GLU A 1 85 ? -3.678 32.5 9.703 1 46.09 85 GLU A N 1
ATOM 661 C CA . GLU A 1 85 ? -4.344 31.938 10.883 1 46.09 85 GLU A CA 1
ATOM 662 C C . GLU A 1 85 ? -3.33 31.359 11.875 1 46.09 85 GLU A C 1
ATOM 664 O O . GLU A 1 85 ? -3.535 31.422 13.086 1 46.09 85 GLU A O 1
ATOM 669 N N . ASP A 1 86 ? -2.361 30.703 11.273 1 47.75 86 ASP A N 1
ATOM 670 C CA . ASP A 1 86 ? -1.286 30.141 12.086 1 47.75 86 ASP A CA 1
ATOM 671 C C . ASP A 1 86 ? -0.637 31.219 12.953 1 47.75 86 ASP A C 1
ATOM 673 O O . ASP A 1 86 ? -0.161 30.938 14.055 1 47.75 86 ASP A O 1
ATOM 677 N N . LEU A 1 87 ? -0.375 32.375 12.336 1 44.31 87 LEU A N 1
ATOM 678 C CA . LEU A 1 87 ? 0.178 33.406 13.195 1 44.31 87 LEU A CA 1
ATOM 679 C C . LEU A 1 87 ? -0.614 33.531 14.492 1 44.31 87 LEU A C 1
ATOM 681 O O . LEU A 1 87 ? -0.074 33.938 15.516 1 44.31 87 LEU A O 1
ATOM 685 N N . ARG A 1 88 ? -1.799 33.281 14.383 1 42.09 88 ARG A N 1
ATOM 686 C CA . ARG A 1 88 ? -2.424 33.094 15.688 1 42.09 88 ARG A CA 1
ATOM 687 C C . ARG A 1 88 ? -2.098 31.734 16.266 1 42.09 88 ARG A C 1
ATOM 689 O O . ARG A 1 88 ? -1.728 30.812 15.531 1 42.09 88 ARG A O 1
ATOM 696 N N . ALA A 1 89 ? -2.062 31.281 17.531 1 47.47 89 ALA A N 1
ATOM 697 C CA . ALA A 1 89 ? -1.693 30.031 18.188 1 47.47 89 ALA A CA 1
ATOM 698 C C . ALA A 1 89 ? -1.967 28.828 17.297 1 47.47 89 ALA A C 1
ATOM 700 O O . ALA A 1 89 ? -2.998 28.781 16.625 1 47.47 89 ALA A O 1
ATOM 701 N N . LEU A 1 90 ? -0.902 28.266 16.625 1 50.84 90 LEU A N 1
ATOM 702 C CA . LEU A 1 90 ? -0.869 27.078 15.781 1 50.84 90 LEU A CA 1
ATOM 703 C C . LEU A 1 90 ? -2.055 26.156 16.078 1 50.84 90 LEU A C 1
ATOM 705 O O . LEU A 1 90 ? -1.886 25.078 16.641 1 50.84 90 LEU A O 1
ATOM 709 N N . ARG A 1 91 ? -3.189 26.719 16.312 1 55.62 91 ARG A N 1
ATOM 710 C CA . ARG A 1 91 ? -4.336 25.938 16.766 1 55.62 91 ARG A CA 1
ATOM 711 C C . ARG A 1 91 ? -4.945 25.141 15.602 1 55.62 91 ARG A C 1
ATOM 713 O O . ARG A 1 91 ? -5.621 24.141 15.82 1 55.62 91 ARG A O 1
ATOM 720 N N . ARG A 1 92 ? -4.688 25.578 14.219 1 65.88 92 ARG A N 1
ATOM 721 C CA . ARG A 1 92 ? -5.344 24.859 13.133 1 65.88 92 ARG A CA 1
ATOM 722 C C . ARG A 1 92 ? -4.434 24.766 11.906 1 65.88 92 ARG A C 1
ATOM 724 O O . ARG A 1 92 ? -3.504 25.562 11.758 1 65.88 92 ARG A O 1
ATOM 731 N N . GLY A 1 93 ? -4.27 23.734 11.227 1 80.12 93 GLY A N 1
ATOM 732 C CA . GLY A 1 93 ? -3.518 23.531 9.992 1 80.12 93 GLY A CA 1
ATOM 733 C C . GLY A 1 93 ? -3.762 22.172 9.367 1 80.12 93 GLY A C 1
ATOM 734 O O . GLY A 1 93 ? -4.41 21.312 9.969 1 80.12 93 GLY A O 1
ATOM 735 N N . HIS A 1 94 ? -3.381 22.156 8.102 1 88.19 94 HIS A N 1
ATOM 736 C CA . HIS A 1 94 ? -3.514 20.906 7.359 1 88.19 94 HIS A CA 1
ATOM 737 C C . HIS A 1 94 ? -2.25 20.594 6.559 1 88.19 94 HIS A C 1
ATOM 739 O O . HIS A 1 94 ? -1.671 21.5 5.945 1 88.19 94 HIS A O 1
ATOM 745 N N . VAL A 1 95 ? -1.795 19.438 6.645 1 91.81 95 VAL A N 1
ATOM 746 C CA . VAL A 1 95 ? -0.602 19.031 5.91 1 91.81 95 VAL A CA 1
ATOM 747 C C . VAL A 1 95 ? -0.947 17.891 4.965 1 91.81 95 VAL A C 1
ATOM 749 O O . VAL A 1 95 ? -1.492 16.859 5.391 1 91.81 95 VAL A O 1
ATOM 752 N N . ASN A 1 96 ? -0.664 18.062 3.664 1 94.06 96 ASN A N 1
ATOM 753 C CA . ASN A 1 96 ? -0.786 17 2.666 1 94.06 96 ASN A CA 1
ATOM 754 C C . ASN A 1 96 ? 0.545 16.297 2.432 1 94.06 96 ASN A C 1
ATOM 756 O O . ASN A 1 96 ? 1.507 16.906 1.968 1 94.06 96 ASN A O 1
ATOM 760 N N . LEU A 1 97 ? 0.515 15 2.717 1 96.88 97 LEU A N 1
ATOM 761 C CA . LEU A 1 97 ? 1.745 14.219 2.607 1 96.88 97 LEU A CA 1
ATOM 762 C C . LEU A 1 97 ? 1.624 13.164 1.516 1 96.88 97 LEU A C 1
ATOM 764 O O . LEU A 1 97 ? 0.575 12.531 1.372 1 96.88 97 LEU A O 1
ATOM 768 N N . ALA A 1 98 ? 2.678 13.008 0.755 1 97.25 98 ALA A N 1
ATOM 769 C CA . ALA A 1 98 ? 2.811 11.898 -0.193 1 97.25 98 ALA A CA 1
ATOM 770 C C . ALA A 1 98 ? 4.035 11.047 0.126 1 97.25 98 ALA A C 1
ATOM 772 O O . ALA A 1 98 ? 5.164 11.547 0.121 1 97.25 98 ALA A O 1
ATOM 773 N N . VAL A 1 99 ? 3.773 9.789 0.387 1 97.12 99 VAL A N 1
ATOM 774 C CA . VAL A 1 99 ? 4.852 8.898 0.801 1 97.12 99 VAL A CA 1
ATOM 775 C C . VAL A 1 99 ? 4.617 7.5 0.233 1 97.12 99 VAL A C 1
ATOM 777 O O . VAL A 1 99 ? 3.508 7.18 -0.203 1 97.12 99 VAL A O 1
ATOM 780 N N . PRO A 1 100 ? 5.691 6.664 0.201 1 95.44 100 PRO A N 1
ATOM 781 C CA . PRO A 1 100 ? 5.445 5.258 -0.126 1 95.44 100 PRO A CA 1
ATOM 782 C C . PRO A 1 100 ? 4.555 4.559 0.901 1 95.44 100 PRO A C 1
ATOM 784 O O . PRO A 1 100 ? 4.492 4.984 2.057 1 95.44 100 PRO A O 1
ATOM 787 N N . ALA A 1 101 ? 3.93 3.504 0.453 1 93.94 101 ALA A N 1
ATOM 788 C CA . ALA A 1 101 ? 3.057 2.746 1.346 1 93.94 101 ALA A CA 1
ATOM 789 C C . ALA A 1 101 ? 3.82 2.256 2.572 1 93.94 101 ALA A C 1
ATOM 791 O O . ALA A 1 101 ? 3.283 2.24 3.682 1 93.94 101 ALA A O 1
ATOM 792 N N . SER A 1 102 ? 5.016 1.882 2.398 1 93.69 102 SER A N 1
ATOM 793 C CA . SER A 1 102 ? 5.828 1.359 3.49 1 93.69 102 SER A CA 1
ATOM 794 C C . SER A 1 102 ? 6.09 2.43 4.547 1 93.69 102 SER A C 1
ATOM 796 O O . SER A 1 102 ? 6.133 2.133 5.742 1 93.69 102 SER A O 1
ATOM 798 N N . THR A 1 103 ? 6.289 3.629 4.102 1 94.69 103 THR A N 1
ATOM 799 C CA . THR A 1 103 ? 6.539 4.738 5.016 1 94.69 103 THR A CA 1
ATOM 800 C C . THR A 1 103 ? 5.262 5.129 5.754 1 94.69 103 THR A C 1
ATOM 802 O O . THR A 1 103 ? 5.309 5.52 6.922 1 94.69 103 THR A O 1
ATOM 805 N N . ALA A 1 104 ? 4.172 5.047 5.09 1 96.12 104 ALA A N 1
ATOM 806 C CA . ALA A 1 104 ? 2.875 5.391 5.668 1 96.12 104 ALA A CA 1
ATOM 807 C C . ALA A 1 104 ? 2.508 4.438 6.801 1 96.12 104 ALA A C 1
ATOM 809 O O . ALA A 1 104 ? 1.65 4.746 7.629 1 96.12 104 ALA A O 1
ATOM 810 N N . GLU A 1 105 ? 3.15 3.316 6.867 1 93.19 105 GLU A N 1
ATOM 811 C CA . GLU A 1 105 ? 2.801 2.277 7.832 1 93.19 105 GLU A CA 1
ATOM 812 C C . GLU A 1 105 ? 3.225 2.672 9.242 1 93.19 105 GLU A C 1
ATOM 814 O O . GLU A 1 105 ? 2.506 2.408 10.211 1 93.19 105 GLU A O 1
ATOM 819 N N . LYS A 1 106 ? 4.367 3.223 9.312 1 90.31 106 LYS A N 1
ATOM 820 C CA . LYS A 1 106 ? 4.895 3.389 10.664 1 90.31 106 LYS A CA 1
ATOM 821 C C . LYS A 1 106 ? 5.496 4.777 10.859 1 90.31 106 LYS A C 1
ATOM 823 O O . LYS A 1 106 ? 5.086 5.52 11.75 1 90.31 106 LYS A O 1
ATOM 828 N N . LEU A 1 107 ? 6.359 5.168 9.992 1 92.56 107 LEU A N 1
ATOM 829 C CA . LEU A 1 107 ? 7.117 6.398 10.203 1 92.56 107 LEU A CA 1
ATOM 830 C C . LEU A 1 107 ? 6.191 7.605 10.258 1 92.56 107 LEU A C 1
ATOM 832 O O . LEU A 1 107 ? 6.324 8.461 11.141 1 92.56 107 LEU A O 1
ATOM 836 N N . VAL A 1 108 ? 5.246 7.652 9.336 1 96.38 108 VAL A N 1
ATOM 837 C CA . VAL A 1 108 ? 4.355 8.805 9.258 1 96.38 108 VAL A CA 1
ATOM 838 C C . VAL A 1 108 ? 3.447 8.836 10.484 1 96.38 108 VAL A C 1
ATOM 840 O O . VAL A 1 108 ? 3.33 9.867 11.156 1 96.38 108 VAL A O 1
ATOM 843 N N . PRO A 1 109 ? 2.803 7.738 10.836 1 96.38 109 PRO A N 1
ATOM 844 C CA . PRO A 1 109 ? 1.963 7.797 12.031 1 96.38 109 PRO A CA 1
ATOM 845 C C . PRO A 1 109 ? 2.758 8.117 13.297 1 96.38 109 PRO A C 1
ATOM 847 O O . PRO A 1 109 ? 2.252 8.789 14.195 1 96.38 109 PRO A O 1
ATOM 850 N N . ASP A 1 110 ? 3.994 7.652 13.391 1 93.56 110 ASP A N 1
ATOM 851 C CA . ASP A 1 110 ? 4.828 8 14.539 1 93.56 110 ASP A CA 1
ATOM 852 C C . ASP A 1 110 ? 5.066 9.508 14.602 1 93.56 110 ASP A C 1
ATOM 854 O O . ASP A 1 110 ? 4.992 10.109 15.68 1 93.56 110 ASP A O 1
ATOM 858 N N . ALA A 1 111 ? 5.324 10.047 13.484 1 95.12 111 ALA A N 1
ATOM 859 C CA . ALA A 1 111 ? 5.535 11.492 13.414 1 95.12 111 ALA A CA 1
ATOM 860 C C . ALA A 1 111 ? 4.254 12.25 13.75 1 95.12 111 ALA A C 1
ATOM 862 O O . ALA A 1 111 ? 4.289 13.266 14.438 1 95.12 111 ALA A O 1
ATOM 863 N N . ILE A 1 112 ? 3.113 11.797 13.25 1 96.25 112 ILE A N 1
ATOM 864 C CA . ILE A 1 112 ? 1.827 12.438 13.508 1 96.25 112 ILE A CA 1
ATOM 865 C C . ILE A 1 112 ? 1.518 12.383 15.008 1 96.25 112 ILE A C 1
ATOM 867 O O . ILE A 1 112 ? 1.1 13.383 15.594 1 96.25 112 ILE A O 1
ATOM 871 N N . LEU A 1 113 ? 1.714 11.234 15.617 1 95.94 113 LEU A N 1
ATOM 872 C CA . LEU A 1 113 ? 1.458 11.07 17.047 1 95.94 113 LEU A CA 1
ATOM 873 C C . LEU A 1 113 ? 2.316 12.023 17.859 1 95.94 113 LEU A C 1
ATOM 875 O O . LEU A 1 113 ? 1.835 12.633 18.828 1 95.94 113 LEU A O 1
ATOM 879 N N . ALA A 1 114 ? 3.559 12.125 17.469 1 93.25 114 ALA A N 1
ATOM 880 C CA . ALA A 1 114 ? 4.457 13.062 18.156 1 93.25 114 ALA A CA 1
ATOM 881 C C . ALA A 1 114 ? 3.992 14.5 17.969 1 93.25 114 ALA A C 1
ATOM 883 O O . ALA A 1 114 ? 3.99 15.281 18.922 1 93.25 114 ALA A O 1
ATOM 884 N N . ALA A 1 115 ? 3.602 14.867 16.812 1 92.62 115 ALA A N 1
ATOM 885 C CA . ALA A 1 115 ? 3.164 16.219 16.484 1 92.62 115 ALA A CA 1
ATOM 886 C C . ALA A 1 115 ? 1.874 16.562 17.219 1 92.62 115 ALA A C 1
ATOM 888 O O . ALA A 1 115 ? 1.685 17.719 17.641 1 92.62 115 ALA A O 1
ATOM 889 N N . MET A 1 116 ? 0.997 15.625 17.375 1 91.69 116 MET A N 1
ATOM 890 C CA . MET A 1 116 ? -0.32 15.844 17.969 1 91.69 116 MET A CA 1
ATOM 891 C C . MET A 1 116 ? -0.199 16.25 19.438 1 91.69 116 MET A C 1
ATOM 893 O O . MET A 1 116 ? -1.081 16.922 19.984 1 91.69 116 MET A O 1
ATOM 897 N N . LYS A 1 117 ? 0.801 15.789 20.078 1 89.81 117 LYS A N 1
ATOM 898 C CA . LYS A 1 117 ? 1.024 16.141 21.484 1 89.81 117 LYS A CA 1
ATOM 899 C C . LYS A 1 117 ? 1.21 17.641 21.641 1 89.81 117 LYS A C 1
ATOM 901 O O . LYS A 1 117 ? 0.768 18.234 22.641 1 89.81 117 LYS A O 1
ATOM 906 N N . ARG A 1 118 ? 1.77 18.266 20.688 1 84.56 118 ARG A N 1
ATOM 907 C CA . ARG A 1 118 ? 2.07 19.703 20.766 1 84.56 118 ARG A CA 1
ATOM 908 C C . ARG A 1 118 ? 1.081 20.516 19.938 1 84.56 118 ARG A C 1
ATOM 910 O O . ARG A 1 118 ? 0.749 21.641 20.281 1 84.56 118 ARG A O 1
ATOM 917 N N . TYR A 1 119 ? 0.63 19.859 18.875 1 86.88 119 TYR A N 1
ATOM 918 C CA . TYR A 1 119 ? -0.238 20.562 17.938 1 86.88 119 TYR A CA 1
ATOM 919 C C . TYR A 1 119 ? -1.471 19.734 17.609 1 86.88 119 TYR A C 1
ATOM 921 O O . TYR A 1 119 ? -1.648 19.312 16.469 1 86.88 119 TYR A O 1
ATOM 929 N N . PRO A 1 120 ? -2.41 19.609 18.438 1 86.81 120 PRO A N 1
ATOM 930 C CA . PRO A 1 120 ? -3.555 18.703 18.281 1 86.81 120 PRO A CA 1
ATOM 931 C C . PRO A 1 120 ? -4.547 19.203 17.219 1 86.81 120 PRO A C 1
ATOM 933 O O . PRO A 1 120 ? -5.414 18.438 16.797 1 86.81 120 PRO A O 1
ATOM 936 N N . GLY A 1 121 ? -4.395 20.422 16.797 1 83.81 121 GLY A N 1
ATOM 937 C CA . GLY A 1 121 ? -5.352 20.969 15.859 1 83.81 121 GLY A CA 1
ATOM 938 C C . GLY A 1 121 ? -4.949 20.766 14.406 1 83.81 121 GLY A C 1
ATOM 939 O O . GLY A 1 121 ? -5.719 21.078 13.5 1 83.81 121 GLY A O 1
ATOM 940 N N . VAL A 1 122 ? -3.799 20.266 14.164 1 88.25 122 VAL A N 1
ATOM 941 C CA . VAL A 1 122 ? -3.324 20.047 12.805 1 88.25 122 VAL A CA 1
ATOM 942 C C . VAL A 1 122 ? -3.9 18.734 12.273 1 88.25 122 VAL A C 1
ATOM 944 O O . VAL A 1 122 ? -3.924 17.719 12.984 1 88.25 122 VAL A O 1
ATOM 947 N N . THR A 1 123 ? -4.43 18.781 11.078 1 92.5 123 THR A N 1
ATOM 948 C CA . THR A 1 123 ? -4.969 17.609 10.422 1 92.5 123 THR A CA 1
ATOM 949 C C . THR A 1 123 ? -4.082 17.172 9.258 1 92.5 123 THR A C 1
ATOM 951 O O . THR A 1 123 ? -3.215 17.938 8.812 1 92.5 123 THR A O 1
ATOM 954 N N . TYR A 1 124 ? -4.27 15.961 8.797 1 95.56 124 TYR A N 1
ATOM 955 C CA . TYR A 1 124 ? -3.34 15.414 7.816 1 95.56 124 TYR A CA 1
ATOM 956 C C . TYR A 1 124 ? -4.086 14.648 6.727 1 95.56 124 TYR A C 1
ATOM 958 O O . TYR A 1 124 ? -5.059 13.953 7.004 1 95.56 124 TYR A O 1
ATOM 966 N N . SER A 1 125 ? -3.648 14.812 5.523 1 96.25 125 SER A N 1
ATOM 967 C CA . SER A 1 125 ? -3.953 13.922 4.406 1 96.25 125 SER A CA 1
ATOM 968 C C . SER A 1 125 ? -2.701 13.203 3.914 1 96.25 125 SER A C 1
ATOM 970 O O . SER A 1 125 ? -1.718 13.852 3.539 1 96.25 125 SER A O 1
ATOM 972 N N . VAL A 1 126 ? -2.77 11.891 3.936 1 97.25 126 VAL A N 1
ATOM 973 C CA . VAL A 1 126 ? -1.602 11.109 3.557 1 97.25 126 VAL A CA 1
ATOM 974 C C . VAL A 1 126 ? -1.946 10.203 2.373 1 97.25 126 VAL A C 1
ATOM 976 O O . VAL A 1 126 ? -2.807 9.328 2.482 1 97.25 126 VAL A O 1
ATOM 979 N N . ARG A 1 127 ? -1.273 10.391 1.322 1 94.56 127 ARG A N 1
ATOM 980 C CA . ARG A 1 127 ? -1.431 9.539 0.148 1 94.56 127 ARG A CA 1
ATOM 981 C C . ARG A 1 127 ? -0.16 8.742 -0.125 1 94.56 127 ARG A C 1
ATOM 983 O O . ARG A 1 127 ? 0.946 9.219 0.134 1 94.56 127 ARG A O 1
ATOM 990 N N . SER A 1 128 ? -0.428 7.586 -0.683 1 94.56 128 SER A N 1
ATOM 991 C CA . SER A 1 128 ? 0.721 6.73 -0.962 1 94.56 128 SER A CA 1
ATOM 992 C C . SER A 1 128 ? 0.853 6.449 -2.455 1 94.56 128 SER A C 1
ATOM 994 O O . SER A 1 128 ? -0.151 6.34 -3.162 1 94.56 128 SER A O 1
ATOM 996 N N . GLY A 1 129 ? 2.113 6.312 -2.895 1 91.31 129 GLY A N 1
ATOM 997 C CA . GLY A 1 129 ? 2.436 6.004 -4.277 1 91.31 129 GLY A CA 1
ATOM 998 C C . GLY A 1 129 ? 3.908 5.711 -4.496 1 91.31 129 GLY A C 1
ATOM 999 O O . GLY A 1 129 ? 4.676 5.613 -3.537 1 91.31 129 GLY A O 1
ATOM 1000 N N . ASN A 1 130 ? 4.262 5.465 -5.781 1 90.19 130 ASN A N 1
ATOM 1001 C CA . ASN A 1 130 ? 5.676 5.301 -6.109 1 90.19 130 ASN A CA 1
ATOM 1002 C C . ASN A 1 130 ? 6.383 6.648 -6.234 1 90.19 130 ASN A C 1
ATOM 1004 O O . ASN A 1 130 ? 5.742 7.699 -6.168 1 90.19 130 ASN A O 1
ATOM 1008 N N . GLY A 1 131 ? 7.621 6.594 -6.383 1 92.19 131 GLY A N 1
ATOM 1009 C CA . GLY A 1 131 ? 8.422 7.809 -6.418 1 92.19 131 GLY A CA 1
ATOM 1010 C C . GLY A 1 131 ? 7.965 8.797 -7.477 1 92.19 131 GLY A C 1
ATOM 1011 O O . GLY A 1 131 ? 7.898 10 -7.223 1 92.19 131 GLY A O 1
ATOM 1012 N N . GLU A 1 132 ? 7.664 8.281 -8.648 1 90.69 132 GLU A N 1
ATOM 1013 C CA . GLU A 1 132 ? 7.223 9.141 -9.742 1 90.69 132 GLU A CA 1
ATOM 1014 C C . GLU A 1 132 ? 5.941 9.883 -9.383 1 90.69 132 GLU A C 1
ATOM 1016 O O . GLU A 1 132 ? 5.828 11.086 -9.609 1 90.69 132 GLU A O 1
ATOM 1021 N N . SER A 1 133 ? 5.023 9.195 -8.867 1 92.62 133 SER A N 1
ATOM 1022 C CA . SER A 1 133 ? 3.754 9.789 -8.461 1 92.62 133 SER A CA 1
ATOM 1023 C C . SER A 1 133 ? 3.955 10.82 -7.355 1 92.62 133 SER A C 1
ATOM 1025 O O . SER A 1 133 ? 3.359 11.898 -7.387 1 92.62 133 SER A O 1
ATOM 1027 N N . ILE A 1 134 ? 4.773 10.484 -6.441 1 95.44 134 ILE A N 1
ATOM 1028 C CA . ILE A 1 134 ? 5.004 11.336 -5.285 1 95.44 134 ILE A CA 1
ATOM 1029 C C . ILE A 1 134 ? 5.586 12.672 -5.738 1 95.44 134 ILE A C 1
ATOM 1031 O O . ILE A 1 134 ? 5.09 13.734 -5.359 1 95.44 134 ILE A O 1
ATOM 1035 N N . VAL A 1 135 ? 6.574 12.617 -6.586 1 94 135 VAL A N 1
ATOM 1036 C CA . VAL A 1 135 ? 7.199 13.852 -7.07 1 94 135 VAL A CA 1
ATOM 1037 C C . VAL A 1 135 ? 6.195 14.641 -7.906 1 94 135 VAL A C 1
ATOM 1039 O O . VAL A 1 135 ? 6.125 15.867 -7.797 1 94 135 VAL A O 1
ATOM 1042 N N . ARG A 1 136 ? 5.438 13.969 -8.695 1 92.44 136 ARG A N 1
ATOM 1043 C CA . ARG A 1 136 ? 4.414 14.625 -9.5 1 92.44 136 ARG A CA 1
ATOM 1044 C C . ARG A 1 136 ? 3.383 15.32 -8.617 1 92.44 136 ARG A C 1
ATOM 1046 O O . ARG A 1 136 ? 2.986 16.453 -8.898 1 92.44 136 ARG A O 1
ATOM 1053 N N . TRP A 1 137 ? 2.926 14.664 -7.551 1 93.31 137 TRP A N 1
ATOM 1054 C CA . TRP A 1 137 ? 1.935 15.242 -6.648 1 93.31 137 TRP A CA 1
ATOM 1055 C C . TRP A 1 137 ? 2.486 16.484 -5.949 1 93.31 137 TRP A C 1
ATOM 1057 O O . TRP A 1 137 ? 1.745 17.422 -5.672 1 93.31 137 TRP A O 1
ATOM 1067 N N . VAL A 1 138 ? 3.756 16.484 -5.633 1 93.19 138 VAL A N 1
ATOM 1068 C CA . VAL A 1 138 ? 4.395 17.672 -5.059 1 93.19 138 VAL A CA 1
ATOM 1069 C C . VAL A 1 138 ? 4.441 18.781 -6.094 1 93.19 138 VAL A C 1
ATOM 1071 O O . VAL A 1 138 ? 4.086 19.922 -5.797 1 93.19 138 VAL A O 1
ATOM 1074 N N . GLU A 1 139 ? 4.789 18.406 -7.281 1 88.69 139 GLU A N 1
ATOM 1075 C CA . GLU A 1 139 ? 4.926 19.375 -8.359 1 88.69 139 GLU A CA 1
ATOM 1076 C C . GLU A 1 139 ? 3.588 20.047 -8.672 1 88.69 139 GLU A C 1
ATOM 1078 O O . GLU A 1 139 ? 3.529 21.266 -8.883 1 88.69 139 GLU A O 1
ATOM 1083 N N . THR A 1 140 ? 2.543 19.281 -8.703 1 84.5 140 THR A N 1
ATOM 1084 C CA . THR A 1 140 ? 1.224 19.781 -9.086 1 84.5 140 THR A CA 1
ATOM 1085 C C . THR A 1 140 ? 0.539 20.453 -7.895 1 84.5 140 THR A C 1
ATOM 1087 O O . THR A 1 140 ? -0.537 21.031 -8.039 1 84.5 140 THR A O 1
ATOM 1090 N N . GLY A 1 141 ? 1.113 20.281 -6.711 1 85.31 141 GLY A N 1
ATOM 1091 C CA . GLY A 1 141 ? 0.555 20.922 -5.527 1 85.31 141 GLY A CA 1
ATOM 1092 C C . GLY A 1 141 ? -0.444 20.047 -4.797 1 85.31 141 GLY A C 1
ATOM 1093 O O . GLY A 1 141 ? -1.041 20.469 -3.807 1 85.31 141 GLY A O 1
ATOM 1094 N N . GLU A 1 142 ? -0.615 18.859 -5.223 1 87.94 142 GLU A N 1
ATOM 1095 C CA . GLU A 1 142 ? -1.516 17.922 -4.566 1 87.94 142 GLU A CA 1
ATOM 1096 C C . GLU A 1 142 ? -0.945 17.453 -3.23 1 87.94 142 GLU A C 1
ATOM 1098 O O . GLU A 1 142 ? -1.689 17 -2.352 1 87.94 142 GLU A O 1
ATOM 1103 N N . ALA A 1 143 ? 0.354 17.531 -3.104 1 93.38 143 ALA A N 1
ATOM 1104 C CA . ALA A 1 143 ? 1.043 17.234 -1.85 1 93.38 143 ALA A CA 1
ATOM 1105 C C . ALA A 1 143 ? 1.953 18.391 -1.444 1 93.38 143 ALA A C 1
ATOM 1107 O O . ALA A 1 143 ? 2.611 19 -2.293 1 93.38 143 ALA A O 1
ATOM 1108 N N . ASP A 1 144 ? 1.927 18.688 -0.136 1 91 144 ASP A N 1
ATOM 1109 C CA . ASP A 1 144 ? 2.797 19.734 0.409 1 91 144 ASP A CA 1
ATOM 1110 C C . ASP A 1 144 ? 4.219 19.203 0.61 1 91 144 ASP A C 1
ATOM 1112 O O . ASP A 1 144 ? 5.191 19.922 0.386 1 91 144 ASP A O 1
ATOM 1116 N N . ILE A 1 145 ? 4.262 17.984 1.084 1 94.44 145 ILE A N 1
ATOM 1117 C CA . ILE A 1 145 ? 5.52 17.312 1.405 1 94.44 145 ILE A CA 1
ATOM 1118 C C . ILE A 1 145 ? 5.555 15.93 0.754 1 94.44 145 ILE A C 1
ATOM 1120 O O . ILE A 1 145 ? 4.586 15.172 0.841 1 94.44 145 ILE A O 1
ATOM 1124 N N . GLY A 1 146 ? 6.609 15.664 0.017 1 96.75 146 GLY A N 1
ATOM 1125 C CA . GLY A 1 146 ? 6.871 14.336 -0.514 1 96.75 146 GLY A CA 1
ATOM 1126 C C . GLY A 1 146 ? 8.086 13.672 0.112 1 96.75 146 GLY A C 1
ATOM 1127 O O . GLY A 1 146 ? 9.062 14.344 0.45 1 96.75 146 GLY A O 1
ATOM 1128 N N . TYR A 1 147 ? 8 12.422 0.364 1 96.88 147 TYR A N 1
ATOM 1129 C CA . TYR A 1 147 ? 9.125 11.625 0.837 1 96.88 147 TYR A CA 1
ATOM 1130 C C . TYR A 1 147 ? 9.273 10.352 0.009 1 96.88 147 TYR A C 1
ATOM 1132 O O . TYR A 1 147 ? 8.328 9.578 -0.126 1 96.88 147 TYR A O 1
ATOM 1140 N N . ALA A 1 148 ? 10.414 10.141 -0.559 1 96.06 148 ALA A N 1
ATOM 1141 C CA . ALA A 1 148 ? 10.672 8.977 -1.396 1 96.06 148 ALA A CA 1
ATOM 1142 C C . ALA A 1 148 ? 12.172 8.773 -1.604 1 96.06 148 ALA A C 1
ATOM 1144 O O . ALA A 1 148 ? 12.977 9.648 -1.286 1 96.06 148 ALA A O 1
ATOM 1145 N N . LEU A 1 149 ? 12.5 7.59 -2.053 1 94.88 149 LEU A N 1
ATOM 1146 C CA . LEU A 1 149 ? 13.867 7.402 -2.516 1 94.88 149 LEU A CA 1
ATOM 1147 C C . LEU A 1 149 ? 14.188 8.344 -3.674 1 94.88 149 LEU A C 1
ATOM 1149 O O . LEU A 1 149 ? 13.312 8.633 -4.5 1 94.88 149 LEU A O 1
ATOM 1153 N N . ARG A 1 150 ? 15.359 8.758 -3.688 1 91.5 150 ARG A N 1
ATOM 1154 C CA . ARG A 1 150 ? 15.789 9.859 -4.547 1 91.5 150 ARG A CA 1
ATOM 1155 C C . ARG A 1 150 ? 15.469 9.57 -6.008 1 91.5 150 ARG A C 1
ATOM 1157 O O . ARG A 1 150 ? 15.703 8.469 -6.496 1 91.5 150 ARG A O 1
ATOM 1164 N N . ARG A 1 151 ? 14.938 10.57 -6.59 1 87.75 151 ARG A N 1
ATOM 1165 C CA . ARG A 1 151 ? 14.617 10.578 -8.016 1 87.75 151 ARG A CA 1
ATOM 1166 C C . ARG A 1 151 ? 15 11.906 -8.656 1 87.75 151 ARG A C 1
ATOM 1168 O O . ARG A 1 151 ? 15.172 12.906 -7.961 1 87.75 151 ARG A O 1
ATOM 1175 N N . ARG A 1 152 ? 15.086 11.789 -9.977 1 83.19 152 ARG A N 1
ATOM 1176 C CA . ARG A 1 152 ? 15.289 13.039 -10.695 1 83.19 152 ARG A CA 1
ATOM 1177 C C . ARG A 1 152 ? 14.039 13.914 -10.633 1 83.19 152 ARG A C 1
ATOM 1179 O O . ARG A 1 152 ? 12.922 13.414 -10.781 1 83.19 152 ARG A O 1
ATOM 1186 N N . THR A 1 153 ? 14.234 15.164 -10.281 1 83.19 153 THR A N 1
ATOM 1187 C CA . THR A 1 153 ? 13.094 16.062 -10.133 1 83.19 153 THR A CA 1
ATOM 1188 C C . THR A 1 153 ? 13.172 17.203 -11.141 1 83.19 153 THR A C 1
ATOM 1190 O O . THR A 1 153 ? 14.242 17.484 -11.688 1 83.19 153 THR A O 1
ATOM 1193 N N . SER A 1 154 ? 11.984 17.703 -11.43 1 83.5 154 SER A N 1
ATOM 1194 C CA . SER A 1 154 ? 11.914 18.906 -12.234 1 83.5 154 SER A CA 1
ATOM 1195 C C . SER A 1 154 ? 12.328 20.141 -11.422 1 83.5 154 SER A C 1
ATOM 1197 O O . SER A 1 154 ? 12.516 20.047 -10.203 1 83.5 154 SER A O 1
ATOM 1199 N N . ALA A 1 155 ? 12.438 21.297 -12.133 1 79.81 155 ALA A N 1
ATOM 1200 C CA . ALA A 1 155 ? 12.859 22.547 -11.5 1 79.81 155 ALA A CA 1
ATOM 1201 C C . ALA A 1 155 ? 11.812 23.016 -10.492 1 79.81 155 ALA A C 1
ATOM 1203 O O . ALA A 1 155 ? 12.125 23.797 -9.586 1 79.81 155 ALA A O 1
ATOM 1204 N N . GLY A 1 156 ? 10.703 22.531 -10.633 1 87.94 156 GLY A N 1
ATOM 1205 C CA . GLY A 1 156 ? 9.633 23 -9.758 1 87.94 156 GLY A CA 1
ATOM 1206 C C . GLY A 1 156 ? 9.586 22.266 -8.43 1 87.94 156 GLY A C 1
ATOM 1207 O O . GLY A 1 156 ? 8.805 22.625 -7.547 1 87.94 156 GLY A O 1
ATOM 1208 N N . VAL A 1 157 ? 10.414 21.281 -8.266 1 93.06 157 VAL A N 1
ATOM 1209 C CA . VAL A 1 157 ? 10.461 20.484 -7.043 1 93.06 157 VAL A CA 1
ATOM 1210 C C . VAL A 1 157 ? 11.875 20.516 -6.461 1 93.06 157 VAL A C 1
ATOM 1212 O O . VAL A 1 157 ? 12.852 20.328 -7.184 1 93.06 157 VAL A O 1
ATOM 1215 N N . VAL A 1 158 ? 12 20.781 -5.156 1 90.25 158 VAL A N 1
ATOM 1216 C CA . VAL A 1 158 ? 13.305 20.859 -4.512 1 90.25 158 VAL A CA 1
ATOM 1217 C C . VAL A 1 158 ? 13.438 19.734 -3.479 1 90.25 158 VAL A C 1
ATOM 1219 O O . VAL A 1 158 ? 12.461 19.375 -2.828 1 90.25 158 VAL A O 1
ATOM 1222 N N . GLU A 1 159 ? 14.617 19.234 -3.402 1 92.56 159 GLU A N 1
ATOM 1223 C CA . GLU A 1 159 ? 15 18.344 -2.32 1 92.56 159 GLU A CA 1
ATOM 1224 C C . GLU A 1 159 ? 15.391 19.109 -1.067 1 92.56 159 GLU A C 1
ATOM 1226 O O . GLU A 1 159 ? 16.359 19.891 -1.083 1 92.56 159 GLU A O 1
ATOM 1231 N N . VAL A 1 160 ? 14.719 18.938 0.012 1 90.06 160 VAL A N 1
ATOM 1232 C CA . VAL A 1 160 ? 14.914 19.734 1.212 1 90.06 160 VAL A CA 1
ATOM 1233 C C . VAL A 1 160 ? 15.859 19.016 2.172 1 90.06 160 VAL A C 1
ATOM 1235 O O . VAL A 1 160 ? 16.609 19.656 2.908 1 90.06 160 VAL A O 1
ATOM 1238 N N . ARG A 1 161 ? 15.742 17.703 2.264 1 91.81 161 ARG A N 1
ATOM 1239 C CA . ARG A 1 161 ? 16.578 16.844 3.109 1 91.81 161 ARG A CA 1
ATOM 1240 C C . ARG A 1 161 ? 16.812 15.492 2.463 1 91.81 161 ARG A C 1
ATOM 1242 O O . ARG A 1 161 ? 15.977 15.023 1.677 1 91.81 161 ARG A O 1
ATOM 1249 N N . ALA A 1 162 ? 17.938 14.945 2.768 1 94 162 ALA A N 1
ATOM 1250 C CA . ALA A 1 162 ? 18.266 13.617 2.264 1 94 162 ALA A CA 1
ATOM 1251 C C . ALA A 1 162 ? 18.812 12.727 3.379 1 94 162 ALA A C 1
ATOM 1253 O O . ALA A 1 162 ? 19.594 13.188 4.227 1 94 162 ALA A O 1
ATOM 1254 N N . PHE A 1 163 ? 18.391 11.516 3.371 1 91.69 163 PHE A N 1
ATOM 1255 C CA . PHE A 1 163 ? 18.812 10.516 4.344 1 91.69 163 PHE A CA 1
ATOM 1256 C C . PHE A 1 163 ? 19.406 9.297 3.643 1 91.69 163 PHE A C 1
ATOM 1258 O O . PHE A 1 163 ? 18.75 8.703 2.773 1 91.69 163 PHE A O 1
ATOM 1265 N N . ALA A 1 164 ? 20.594 8.875 4.027 1 90.81 164 ALA A N 1
ATOM 1266 C CA . ALA A 1 164 ? 21.234 7.73 3.393 1 90.81 164 ALA A CA 1
ATOM 1267 C C . ALA A 1 164 ? 20.469 6.441 3.691 1 90.81 164 ALA A C 1
ATOM 1269 O O . ALA A 1 164 ? 20.094 6.188 4.836 1 90.81 164 ALA A O 1
ATOM 1270 N N . GLN A 1 165 ? 20.25 5.684 2.604 1 92.62 165 GLN A N 1
ATOM 1271 C CA . GLN A 1 165 ? 19.516 4.434 2.727 1 92.62 165 GLN A CA 1
ATOM 1272 C C . GLN A 1 165 ? 20.266 3.283 2.055 1 92.62 165 GLN A C 1
ATOM 1274 O O . GLN A 1 165 ? 20.125 3.068 0.849 1 92.62 165 GLN A O 1
ATOM 1279 N N . PRO A 1 166 ? 21 2.494 2.842 1 92.5 166 PRO A N 1
ATOM 1280 C CA . PRO A 1 166 ? 21.609 1.296 2.264 1 92.5 166 PRO A CA 1
ATOM 1281 C C . PRO A 1 166 ? 20.594 0.191 1.979 1 92.5 166 PRO A C 1
ATOM 1283 O O . PRO A 1 166 ? 19.656 -0.001 2.75 1 92.5 166 PRO A O 1
ATOM 1286 N N . LEU A 1 167 ? 20.891 -0.465 0.875 1 95.56 167 LEU A N 1
ATOM 1287 C CA . LEU A 1 167 ? 20.109 -1.664 0.582 1 95.56 167 LEU A CA 1
ATOM 1288 C C . LEU A 1 167 ? 20.719 -2.883 1.271 1 95.56 167 LEU A C 1
ATOM 1290 O O . LEU A 1 167 ? 21.922 -3.082 1.243 1 95.56 167 LEU A O 1
ATOM 1294 N N . GLY A 1 168 ? 19.859 -3.629 1.93 1 95.81 168 GLY A N 1
ATOM 1295 C CA . GLY A 1 168 ? 20.328 -4.828 2.605 1 95.81 168 GLY A CA 1
ATOM 1296 C C . GLY A 1 168 ? 19.516 -6.062 2.254 1 95.81 168 GLY A C 1
ATOM 1297 O O . GLY A 1 168 ? 18.422 -5.949 1.71 1 95.81 168 GLY A O 1
ATOM 1298 N N . VAL A 1 169 ? 20.125 -7.18 2.484 1 96.75 169 VAL A N 1
ATOM 1299 C CA . VAL A 1 169 ? 19.406 -8.445 2.346 1 96.75 169 VAL A CA 1
ATOM 1300 C C . VAL A 1 169 ? 18.625 -8.742 3.621 1 96.75 169 VAL A C 1
ATOM 1302 O O . VAL A 1 169 ? 19.109 -8.5 4.727 1 96.75 169 VAL A O 1
ATOM 1305 N N . VAL A 1 170 ? 17.391 -9.133 3.418 1 97.56 170 VAL A N 1
ATOM 1306 C CA . VAL A 1 170 ? 16.5 -9.469 4.516 1 97.56 170 VAL A CA 1
ATOM 1307 C C . VAL A 1 170 ? 16.297 -10.984 4.57 1 97.56 170 VAL A C 1
ATOM 1309 O O . VAL A 1 170 ? 15.938 -11.602 3.566 1 97.56 170 VAL A O 1
ATOM 1312 N N . THR A 1 171 ? 16.547 -11.555 5.746 1 97.62 171 THR A N 1
ATOM 1313 C CA . THR A 1 171 ? 16.453 -13 5.914 1 97.62 171 THR A CA 1
ATOM 1314 C C . THR A 1 171 ? 15.789 -13.344 7.246 1 97.62 171 THR A C 1
ATOM 1316 O O . THR A 1 171 ? 15.57 -12.461 8.078 1 97.62 171 THR A O 1
ATOM 1319 N N . ALA A 1 172 ? 15.422 -14.648 7.328 1 97.31 172 ALA A N 1
ATOM 1320 C CA . ALA A 1 172 ? 15.055 -15.148 8.648 1 97.31 172 ALA A CA 1
ATOM 1321 C C . ALA A 1 172 ? 16.219 -15.016 9.633 1 97.31 172 ALA A C 1
ATOM 1323 O O . ALA A 1 172 ? 17.375 -15.008 9.227 1 97.31 172 ALA A O 1
ATOM 1324 N N . PRO A 1 173 ? 15.773 -14.922 10.938 1 93.81 173 PRO A N 1
ATOM 1325 C CA . PRO A 1 173 ? 16.859 -14.914 11.93 1 93.81 173 PRO A CA 1
ATOM 1326 C C . PRO A 1 173 ? 17.703 -16.188 11.875 1 93.81 173 PRO A C 1
ATOM 1328 O O . PRO A 1 173 ? 17.188 -17.281 11.68 1 93.81 173 PRO A O 1
ATOM 1331 N N . GLY A 1 174 ? 18.969 -16.141 11.922 1 91.19 174 GLY A N 1
ATOM 1332 C CA . GLY A 1 174 ? 19.859 -17.281 11.93 1 91.19 174 GLY A CA 1
ATOM 1333 C C . GLY A 1 174 ? 20.281 -17.719 10.539 1 91.19 174 GLY A C 1
ATOM 1334 O O . GLY A 1 174 ? 21.031 -18.688 10.391 1 91.19 174 GLY A O 1
ATOM 1335 N N . HIS A 1 175 ? 19.75 -17.125 9.539 1 94.5 175 HIS A N 1
ATOM 1336 C CA . HIS A 1 175 ? 20.109 -17.469 8.164 1 94.5 175 HIS A CA 1
ATOM 1337 C C . HIS A 1 175 ? 21.609 -17.344 7.949 1 94.5 175 HIS A C 1
ATOM 1339 O O . HIS A 1 175 ? 22.25 -16.422 8.477 1 94.5 175 HIS A O 1
ATOM 1345 N N . PRO A 1 176 ? 22.156 -18.109 7.16 1 92.19 176 PRO A N 1
ATOM 1346 C CA . PRO A 1 176 ? 23.609 -18.094 6.926 1 92.19 176 PRO A CA 1
ATOM 1347 C C . PRO A 1 176 ? 24.109 -16.734 6.422 1 92.19 176 PRO A C 1
ATOM 1349 O O . PRO A 1 176 ? 25.203 -16.312 6.777 1 92.19 176 PRO A O 1
ATOM 1352 N N . LEU A 1 177 ? 23.391 -16.125 5.594 1 93 177 LEU A N 1
ATOM 1353 C CA . LEU A 1 177 ? 23.781 -14.82 5.047 1 93 177 LEU A CA 1
ATOM 1354 C C . LEU A 1 177 ? 23.859 -13.773 6.145 1 93 177 LEU A C 1
ATOM 1356 O O . LEU A 1 177 ? 24.516 -12.742 5.977 1 93 177 LEU A O 1
ATOM 1360 N N . ALA A 1 178 ? 23.109 -13.938 7.191 1 88.56 178 ALA A N 1
ATOM 1361 C CA . ALA A 1 178 ? 23.094 -12.992 8.305 1 88.56 178 ALA A CA 1
ATOM 1362 C C . ALA A 1 178 ? 24.219 -13.297 9.297 1 88.56 178 ALA A C 1
ATOM 1364 O O . ALA A 1 178 ? 24.641 -12.422 10.055 1 88.56 178 ALA A O 1
ATOM 1365 N N . ALA A 1 179 ? 24.625 -14.523 9.406 1 76.75 179 ALA A N 1
ATOM 1366 C CA . ALA A 1 179 ? 25.578 -15 10.398 1 76.75 179 ALA A CA 1
ATOM 1367 C C . ALA A 1 179 ? 27.016 -14.781 9.93 1 76.75 179 ALA A C 1
ATOM 1369 O O . ALA A 1 179 ? 27.953 -14.859 10.727 1 76.75 179 ALA A O 1
ATOM 1370 N N . SER A 1 180 ? 27.25 -14.625 8.75 1 64.31 180 SER A N 1
ATOM 1371 C CA . SER A 1 180 ? 28.578 -14.758 8.172 1 64.31 180 SER A CA 1
ATOM 1372 C C . SER A 1 180 ? 29.531 -13.703 8.711 1 64.31 180 SER A C 1
ATOM 1374 O O . SER A 1 180 ? 30.75 -13.867 8.648 1 64.31 180 SER A O 1
ATOM 1376 N N . GLY A 1 181 ? 29.125 -12.969 9.695 1 65.5 181 GLY A N 1
ATOM 1377 C CA . GLY A 1 181 ? 30.016 -11.961 10.227 1 65.5 181 GLY A CA 1
ATOM 1378 C C . GLY A 1 181 ? 30.734 -11.164 9.156 1 65.5 181 GLY A C 1
ATOM 1379 O O . GLY A 1 181 ? 31.406 -10.172 9.453 1 65.5 181 GLY A O 1
ATOM 1380 N N . GLY A 1 182 ? 30.734 -11.625 7.816 1 69.31 182 GLY A N 1
ATOM 1381 C CA . GLY A 1 182 ? 31.453 -10.961 6.734 1 69.31 182 GLY A CA 1
ATOM 1382 C C . GLY A 1 182 ? 30.562 -10.109 5.863 1 69.31 182 GLY A C 1
ATOM 1383 O O . GLY A 1 182 ? 29.391 -9.875 6.199 1 69.31 182 GLY A O 1
ATOM 1384 N N . LYS A 1 183 ? 31.25 -9.578 4.797 1 85.75 183 LYS A N 1
ATOM 1385 C CA . LYS A 1 183 ? 30.578 -8.766 3.789 1 85.75 183 LYS A CA 1
ATOM 1386 C C . LYS A 1 183 ? 29.656 -9.625 2.912 1 85.75 183 LYS A C 1
ATOM 1388 O O . LYS A 1 183 ? 30.094 -10.648 2.383 1 85.75 183 LYS A O 1
ATOM 1393 N N . VAL A 1 184 ? 28.422 -9.328 2.877 1 92.75 184 VAL A N 1
ATOM 1394 C CA . VAL A 1 184 ? 27.484 -10.016 2.004 1 92.75 184 VAL A CA 1
ATOM 1395 C C . VAL A 1 184 ? 27.297 -9.234 0.708 1 92.75 184 VAL A C 1
ATOM 1397 O O . VAL A 1 184 ? 27.125 -8.016 0.733 1 92.75 184 VAL A O 1
ATOM 1400 N N . ARG A 1 185 ? 27.5 -9.938 -0.38 1 92.88 185 ARG A N 1
ATOM 1401 C CA . ARG A 1 185 ? 27.281 -9.344 -1.693 1 92.88 185 ARG A CA 1
ATOM 1402 C C . ARG A 1 185 ? 26.047 -9.93 -2.365 1 92.88 185 ARG A C 1
ATOM 1404 O O . ARG A 1 185 ? 25.562 -11 -1.981 1 92.88 185 ARG A O 1
ATOM 1411 N N . LEU A 1 186 ? 25.609 -9.227 -3.328 1 93.31 186 LEU A N 1
ATOM 1412 C CA . LEU A 1 186 ? 24.391 -9.641 -4.031 1 93.31 186 LEU A CA 1
ATOM 1413 C C . LEU A 1 186 ? 24.562 -11.031 -4.633 1 93.31 186 LEU A C 1
ATOM 1415 O O . LEU A 1 186 ? 23.625 -11.844 -4.594 1 93.31 186 LEU A O 1
ATOM 1419 N N . ARG A 1 187 ? 25.672 -11.328 -5.191 1 89.94 187 ARG A N 1
ATOM 1420 C CA . ARG A 1 187 ? 25.922 -12.609 -5.852 1 89.94 187 ARG A CA 1
ATOM 1421 C C . ARG A 1 187 ? 25.734 -13.766 -4.883 1 89.94 187 ARG A C 1
ATOM 1423 O O . ARG A 1 187 ? 25.312 -14.859 -5.285 1 89.94 187 ARG A O 1
ATOM 1430 N N . ASP A 1 188 ? 25.984 -13.516 -3.611 1 91.19 188 ASP A N 1
ATOM 1431 C CA . ASP A 1 188 ? 25.844 -14.547 -2.588 1 91.19 188 ASP A CA 1
ATOM 1432 C C . ASP A 1 188 ? 24.375 -14.898 -2.363 1 91.19 188 ASP A C 1
ATOM 1434 O O . ASP A 1 188 ? 24.062 -15.961 -1.815 1 91.19 188 ASP A O 1
ATOM 1438 N N . CYS A 1 189 ? 23.484 -14.047 -2.76 1 93.5 189 CYS A N 1
ATOM 1439 C CA . CYS A 1 189 ? 22.062 -14.18 -2.477 1 93.5 189 CYS A CA 1
ATOM 1440 C C . CYS A 1 189 ? 21.375 -15.039 -3.535 1 93.5 189 CYS A C 1
ATOM 1442 O O . CYS A 1 189 ? 20.266 -15.531 -3.316 1 93.5 189 CYS A O 1
ATOM 1444 N N . PHE A 1 190 ? 22.047 -15.281 -4.656 1 91.38 190 PHE A N 1
ATOM 1445 C CA . PHE A 1 190 ? 21.391 -15.938 -5.785 1 91.38 190 PHE A CA 1
ATOM 1446 C C . PHE A 1 190 ? 21.281 -17.438 -5.551 1 91.38 190 PHE A C 1
ATOM 1448 O O . PHE A 1 190 ? 20.578 -18.141 -6.285 1 91.38 190 PHE A O 1
ATOM 1455 N N . ALA A 1 191 ? 21.891 -17.922 -4.535 1 90.75 191 ALA A N 1
ATOM 1456 C CA . ALA A 1 191 ? 21.812 -19.344 -4.176 1 90.75 191 ALA A CA 1
ATOM 1457 C C . ALA A 1 191 ? 20.5 -19.641 -3.438 1 90.75 191 ALA A C 1
ATOM 1459 O O . ALA A 1 191 ? 20.172 -20.797 -3.207 1 90.75 191 ALA A O 1
ATOM 1460 N N . HIS A 1 192 ? 19.797 -18.594 -3.121 1 93.94 192 HIS A N 1
ATOM 1461 C CA . HIS A 1 192 ? 18.562 -18.719 -2.354 1 93.94 192 HIS A CA 1
ATOM 1462 C C . HIS A 1 192 ? 17.359 -18.234 -3.154 1 93.94 192 HIS A C 1
ATOM 1464 O O . HIS A 1 192 ? 17.5 -17.406 -4.055 1 93.94 192 HIS A O 1
ATOM 1470 N N . PRO A 1 193 ? 16.109 -18.812 -2.822 1 95.25 193 PRO A N 1
ATOM 1471 C CA . PRO A 1 193 ? 14.93 -18.203 -3.449 1 95.25 193 PRO A CA 1
ATOM 1472 C C . PRO A 1 193 ? 14.828 -16.703 -3.189 1 95.25 193 PRO A C 1
ATOM 1474 O O . PRO A 1 193 ? 15.133 -16.234 -2.088 1 95.25 193 PRO A O 1
ATOM 1477 N N . LEU A 1 194 ? 14.406 -16.031 -4.238 1 96.56 194 LEU A N 1
ATOM 1478 C CA . LEU A 1 194 ? 14.383 -14.578 -4.145 1 96.56 194 LEU A CA 1
ATOM 1479 C C . LEU A 1 194 ? 12.953 -14.062 -4.016 1 96.56 194 LEU A C 1
ATOM 1481 O O . LEU A 1 194 ? 12.047 -14.57 -4.668 1 96.56 194 LEU A O 1
ATOM 1485 N N . ILE A 1 195 ? 12.773 -13.133 -3.16 1 98 195 ILE A N 1
ATOM 1486 C CA . ILE A 1 195 ? 11.57 -12.32 -3.055 1 98 195 ILE A CA 1
ATOM 1487 C C . ILE A 1 195 ? 11.867 -10.891 -3.492 1 98 195 ILE A C 1
ATOM 1489 O O . ILE A 1 195 ? 12.547 -10.148 -2.781 1 98 195 ILE A O 1
ATOM 1493 N N . LEU A 1 196 ? 11.328 -10.516 -4.629 1 97.06 196 LEU A N 1
ATOM 1494 C CA . LEU A 1 196 ? 11.727 -9.25 -5.223 1 97.06 196 LEU A CA 1
ATOM 1495 C C . LEU A 1 196 ? 10.547 -8.281 -5.293 1 97.06 196 LEU A C 1
ATOM 1497 O O . LEU A 1 196 ? 9.398 -8.711 -5.438 1 97.06 196 LEU A O 1
ATOM 1501 N N . MET A 1 197 ? 10.914 -6.992 -5.156 1 96.5 197 MET A N 1
ATOM 1502 C CA . MET A 1 197 ? 9.922 -5.953 -5.414 1 96.5 197 MET A CA 1
ATOM 1503 C C . MET A 1 197 ? 9.578 -5.887 -6.898 1 96.5 197 MET A C 1
ATOM 1505 O O . MET A 1 197 ? 10.375 -6.281 -7.746 1 96.5 197 MET A O 1
ATOM 1509 N N . THR A 1 198 ? 8.406 -5.371 -7.238 1 93.38 198 THR A N 1
ATOM 1510 C CA . THR A 1 198 ? 8.023 -5.199 -8.633 1 93.38 198 THR A CA 1
ATOM 1511 C C . THR A 1 198 ? 8.898 -4.148 -9.312 1 93.38 198 THR A C 1
ATOM 1513 O O . THR A 1 198 ? 9.398 -3.236 -8.656 1 93.38 198 THR A O 1
ATOM 1516 N N . PRO A 1 199 ? 9 -4.199 -10.594 1 88.75 199 PRO A N 1
ATOM 1517 C CA . PRO A 1 199 ? 9.938 -3.344 -11.328 1 88.75 199 PRO A CA 1
ATOM 1518 C C . PRO A 1 199 ? 9.57 -1.863 -11.234 1 88.75 199 PRO A C 1
ATOM 1520 O O . PRO A 1 199 ? 10.414 -1.001 -11.508 1 88.75 199 PRO A O 1
ATOM 1523 N N . ASP A 1 200 ? 8.383 -1.498 -10.867 1 85.81 200 ASP A N 1
ATOM 1524 C CA . ASP A 1 200 ? 7.961 -0.102 -10.812 1 85.81 200 ASP A CA 1
ATOM 1525 C C . ASP A 1 200 ? 8.375 0.545 -9.492 1 85.81 200 ASP A C 1
ATOM 1527 O O . ASP A 1 200 ? 8.156 1.739 -9.281 1 85.81 200 ASP A O 1
ATOM 1531 N N . THR A 1 201 ? 9.023 -0.234 -8.688 1 90.19 201 THR A N 1
ATOM 1532 C CA . THR A 1 201 ? 9.414 0.298 -7.387 1 90.19 201 THR A CA 1
ATOM 1533 C C . THR A 1 201 ? 10.875 0.739 -7.402 1 90.19 201 THR A C 1
ATOM 1535 O O . THR A 1 201 ? 11.695 0.173 -8.133 1 90.19 201 THR A O 1
ATOM 1538 N N . GLU A 1 202 ? 11.227 1.72 -6.574 1 92 202 GLU A N 1
ATOM 1539 C CA . GLU A 1 202 ? 12.602 2.189 -6.449 1 92 202 GLU A CA 1
ATOM 1540 C C . GLU A 1 202 ? 13.492 1.124 -5.82 1 92 202 GLU A C 1
ATOM 1542 O O . GLU A 1 202 ? 14.672 1.019 -6.156 1 92 202 GLU A O 1
ATOM 1547 N N . LEU A 1 203 ? 12.969 0.37 -4.918 1 94 203 LEU A N 1
ATOM 1548 C CA . LEU A 1 203 ? 13.727 -0.706 -4.285 1 94 203 LEU A CA 1
ATOM 1549 C C . LEU A 1 203 ? 14.18 -1.729 -5.32 1 94 203 LEU A C 1
ATOM 1551 O O . LEU A 1 203 ? 15.312 -2.217 -5.254 1 94 203 LEU A O 1
ATOM 1555 N N . ARG A 1 204 ? 13.312 -2.053 -6.258 1 92.75 204 ARG A N 1
ATOM 1556 C CA . ARG A 1 204 ? 13.695 -2.951 -7.34 1 92.75 204 ARG A CA 1
ATOM 1557 C C . ARG A 1 204 ? 14.789 -2.33 -8.203 1 92.75 204 ARG A C 1
ATOM 1559 O O . ARG A 1 204 ? 15.727 -3.018 -8.617 1 92.75 204 ARG A O 1
ATOM 1566 N N . ALA A 1 205 ? 14.656 -1.05 -8.469 1 90.25 205 ALA A N 1
ATOM 1567 C CA . ALA A 1 205 ? 15.664 -0.344 -9.258 1 90.25 205 ALA A CA 1
ATOM 1568 C C . ALA A 1 205 ? 17.031 -0.412 -8.578 1 90.25 205 ALA A C 1
ATOM 1570 O O . ALA A 1 205 ? 18.047 -0.594 -9.25 1 90.25 205 ALA A O 1
ATOM 1571 N N . MET A 1 206 ? 17.062 -0.247 -7.312 1 91.38 206 MET A N 1
ATOM 1572 C CA . MET A 1 206 ? 18.312 -0.357 -6.566 1 91.38 206 MET A CA 1
ATOM 1573 C C . MET A 1 206 ? 18.938 -1.737 -6.75 1 91.38 206 MET A C 1
ATOM 1575 O O . MET A 1 206 ? 20.141 -1.854 -6.984 1 91.38 206 MET A O 1
ATOM 1579 N N . PHE A 1 207 ? 18.109 -2.752 -6.625 1 93 207 PHE A N 1
ATOM 1580 C CA . PHE A 1 207 ? 18.547 -4.129 -6.801 1 93 207 PHE A CA 1
ATOM 1581 C C . PHE A 1 207 ? 19.125 -4.34 -8.195 1 93 207 PHE A C 1
ATOM 1583 O O . PHE A 1 207 ? 20.219 -4.879 -8.352 1 93 207 PHE A O 1
ATOM 1590 N N . ASP A 1 208 ? 18.391 -3.865 -9.18 1 89.81 208 ASP A N 1
ATOM 1591 C CA . ASP A 1 208 ? 18.75 -4.105 -10.57 1 89.81 208 ASP A CA 1
ATOM 1592 C C . ASP A 1 208 ? 20.016 -3.359 -10.953 1 89.81 208 ASP A C 1
ATOM 1594 O O . ASP A 1 208 ? 20.734 -3.773 -11.859 1 89.81 208 ASP A O 1
ATOM 1598 N N . GLN A 1 209 ? 20.281 -2.348 -10.336 1 87.69 209 GLN A N 1
ATOM 1599 C CA . GLN A 1 209 ? 21.422 -1.5 -10.688 1 87.69 209 GLN A CA 1
ATOM 1600 C C . GLN A 1 209 ? 22.719 -2.084 -10.156 1 87.69 209 GLN A C 1
ATOM 1602 O O . GLN A 1 209 ? 23.812 -1.699 -10.602 1 87.69 209 GLN A O 1
ATOM 1607 N N . ILE A 1 210 ? 22.5 -2.975 -9.18 1 87.81 210 ILE A N 1
ATOM 1608 C CA . ILE A 1 210 ? 23.688 -3.592 -8.625 1 87.81 210 ILE A CA 1
ATOM 1609 C C . ILE A 1 210 ? 24.312 -4.539 -9.656 1 87.81 210 ILE A C 1
ATOM 1611 O O . ILE A 1 210 ? 23.625 -5.438 -10.164 1 87.81 210 ILE A O 1
ATOM 1615 N N . ASP A 1 211 ? 25.516 -4.402 -9.977 1 71.12 211 ASP A N 1
ATOM 1616 C CA . ASP A 1 211 ? 26.281 -5.172 -10.953 1 71.12 211 ASP A CA 1
ATOM 1617 C C . ASP A 1 211 ? 25.547 -5.242 -12.289 1 71.12 211 ASP A C 1
ATOM 1619 O O . ASP A 1 211 ? 25.344 -6.332 -12.836 1 71.12 211 ASP A O 1
ATOM 1623 N N . ALA A 1 212 ? 24.938 -4.289 -12.711 1 63.28 212 ALA A N 1
ATOM 1624 C CA . ALA A 1 212 ? 24.156 -4.152 -13.938 1 63.28 212 ALA A CA 1
ATOM 1625 C C . ALA A 1 212 ? 24.906 -4.762 -15.125 1 63.28 212 ALA A C 1
ATOM 1627 O O . ALA A 1 212 ? 24.297 -5.027 -16.172 1 63.28 212 ALA A O 1
ATOM 1628 N N . ARG A 1 213 ? 26.078 -5.074 -14.977 1 59.34 213 ARG A N 1
ATOM 1629 C CA . ARG A 1 213 ? 26.844 -5.645 -16.078 1 59.34 213 ARG A CA 1
ATOM 1630 C C . ARG A 1 213 ? 26.547 -7.129 -16.25 1 59.34 213 ARG A C 1
ATOM 1632 O O . ARG A 1 213 ? 26.938 -7.734 -17.25 1 59.34 213 ARG A O 1
ATOM 1639 N N . GLN A 1 214 ? 25.828 -7.652 -15.352 1 55.59 214 GLN A N 1
ATOM 1640 C CA . GLN A 1 214 ? 25.5 -9.062 -15.516 1 55.59 214 GLN A CA 1
ATOM 1641 C C . GLN A 1 214 ? 23.984 -9.266 -15.609 1 55.59 214 GLN A C 1
ATOM 1643 O O . GLN A 1 214 ? 23.266 -8.945 -14.664 1 55.59 214 GLN A O 1
ATOM 1648 N N . PRO A 1 215 ? 23.562 -9.438 -16.953 1 55.75 215 PRO A N 1
ATOM 1649 C CA . PRO A 1 215 ? 22.125 -9.711 -17.094 1 55.75 215 PRO A CA 1
ATOM 1650 C C . PRO A 1 215 ? 21.641 -10.812 -16.156 1 55.75 215 PRO A C 1
ATOM 1652 O O . PRO A 1 215 ? 22.281 -11.867 -16.047 1 55.75 215 PRO A O 1
ATOM 1655 N N . ARG A 1 216 ? 20.828 -10.43 -15.172 1 64 216 ARG A N 1
ATOM 1656 C CA . ARG A 1 216 ? 20.359 -11.453 -14.25 1 64 216 ARG A CA 1
ATOM 1657 C C . ARG A 1 216 ? 18.969 -11.953 -14.656 1 64 216 ARG A C 1
ATOM 1659 O O . ARG A 1 216 ? 18.078 -11.148 -14.945 1 64 216 ARG A O 1
ATOM 1666 N N . ASN A 1 217 ? 18.906 -13.125 -15.336 1 68.56 217 ASN A N 1
ATOM 1667 C CA . ASN A 1 217 ? 17.594 -13.75 -15.531 1 68.56 217 ASN A CA 1
ATOM 1668 C C . ASN A 1 217 ? 17.078 -14.383 -14.242 1 68.56 217 ASN A C 1
ATOM 1670 O O . ASN A 1 217 ? 17.141 -15.602 -14.078 1 68.56 217 ASN A O 1
ATOM 1674 N N . VAL A 1 218 ? 16.781 -13.492 -13.32 1 79.31 218 VAL A N 1
ATOM 1675 C CA . VAL A 1 218 ? 16.328 -14.008 -12.031 1 79.31 218 VAL A CA 1
ATOM 1676 C C . VAL A 1 218 ? 14.812 -14.203 -12.055 1 79.31 218 VAL A C 1
ATOM 1678 O O . VAL A 1 218 ? 14.078 -13.352 -12.57 1 79.31 218 VAL A O 1
ATOM 1681 N N . ARG A 1 219 ? 14.484 -15.391 -11.766 1 83.81 219 ARG A N 1
ATOM 1682 C CA . ARG A 1 219 ? 13.07 -15.711 -11.562 1 83.81 219 ARG A CA 1
ATOM 1683 C C . ARG A 1 219 ? 12.734 -15.781 -10.07 1 83.81 219 ARG A C 1
ATOM 1685 O O . ARG A 1 219 ? 13.039 -16.781 -9.406 1 83.81 219 ARG A O 1
ATOM 1692 N N . PRO A 1 220 ? 12.086 -14.734 -9.609 1 93 220 PRO A N 1
ATOM 1693 C CA . PRO A 1 220 ? 11.82 -14.742 -8.172 1 93 220 PRO A CA 1
ATOM 1694 C C . PRO A 1 220 ? 10.711 -15.711 -7.773 1 93 220 PRO A C 1
ATOM 1696 O O . PRO A 1 220 ? 9.836 -16.016 -8.586 1 93 220 PRO A O 1
ATOM 1699 N N . LEU A 1 221 ? 10.805 -16.203 -6.602 1 94.38 221 LEU A N 1
ATOM 1700 C CA . LEU A 1 221 ? 9.719 -16.969 -5.992 1 94.38 221 LEU A CA 1
ATOM 1701 C C . LEU A 1 221 ? 8.453 -16.125 -5.895 1 94.38 221 LEU A C 1
ATOM 1703 O O . LEU A 1 221 ? 7.363 -16.594 -6.238 1 94.38 221 LEU A O 1
ATOM 1707 N N . VAL A 1 222 ? 8.648 -14.93 -5.414 1 97 222 VAL A N 1
ATOM 1708 C CA . VAL A 1 222 ? 7.562 -13.961 -5.305 1 97 222 VAL A CA 1
ATOM 1709 C C . VAL A 1 222 ? 8.031 -12.594 -5.801 1 97 222 VAL A C 1
ATOM 1711 O O . VAL A 1 222 ? 9.133 -12.156 -5.477 1 97 222 VAL A O 1
ATOM 1714 N N . GLU A 1 223 ? 7.242 -11.984 -6.59 1 97.25 223 GLU A N 1
ATOM 1715 C CA . GLU A 1 223 ? 7.387 -10.586 -6.973 1 97.25 223 GLU A CA 1
ATOM 1716 C C . GLU A 1 223 ? 6.199 -9.758 -6.488 1 97.25 223 GLU A C 1
ATOM 1718 O O . GLU A 1 223 ? 5.047 -10.086 -6.77 1 97.25 223 GLU A O 1
ATOM 1723 N N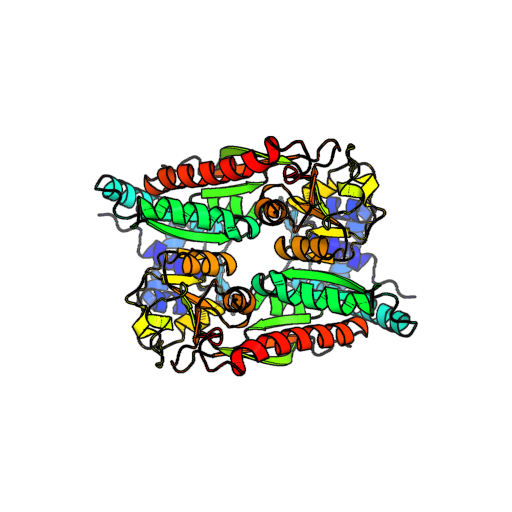 . THR A 1 224 ? 6.52 -8.688 -5.73 1 97.38 224 THR A N 1
ATOM 1724 C CA . THR A 1 224 ? 5.426 -7.965 -5.086 1 97.38 224 THR A CA 1
ATOM 1725 C C . THR A 1 224 ? 5.789 -6.496 -4.883 1 97.38 224 THR A C 1
ATOM 1727 O O . THR A 1 224 ? 6.973 -6.148 -4.824 1 97.38 224 THR A O 1
ATOM 1730 N N . GLY A 1 225 ? 4.762 -5.691 -4.855 1 94.81 225 GLY A N 1
ATOM 1731 C CA . GLY A 1 225 ? 4.965 -4.309 -4.465 1 94.81 225 GLY A CA 1
ATOM 1732 C C . GLY A 1 225 ? 4.816 -4.078 -2.973 1 94.81 225 GLY A C 1
ATOM 1733 O O . GLY A 1 225 ? 4.902 -2.943 -2.5 1 94.81 225 GLY A O 1
ATOM 1734 N N . SER A 1 226 ? 4.598 -5.082 -2.211 1 96.19 226 SER A N 1
ATOM 1735 C CA . SER A 1 226 ? 4.309 -5 -0.782 1 96.19 226 SER A CA 1
ATOM 1736 C C . SER A 1 226 ? 5.555 -5.277 0.052 1 96.19 226 SER A C 1
ATOM 1738 O O . SER A 1 226 ? 5.98 -6.426 0.176 1 96.19 226 SER A O 1
ATOM 1740 N N . VAL A 1 227 ? 6.008 -4.234 0.729 1 97.19 227 VAL A N 1
ATOM 1741 C CA . VAL A 1 227 ? 7.16 -4.367 1.611 1 97.19 227 VAL A CA 1
ATOM 1742 C C . VAL A 1 227 ? 6.82 -5.301 2.771 1 97.19 227 VAL A C 1
ATOM 1744 O O . VAL A 1 227 ? 7.578 -6.223 3.082 1 97.19 227 VAL A O 1
ATOM 1747 N N . PRO A 1 228 ? 5.656 -5.188 3.383 1 96.44 228 PRO A N 1
ATOM 1748 C CA . PRO A 1 228 ? 5.305 -6.105 4.469 1 96.44 228 PRO A CA 1
ATOM 1749 C C . PRO A 1 228 ? 5.309 -7.566 4.023 1 96.44 228 PRO A C 1
ATOM 1751 O O . PRO A 1 228 ? 5.664 -8.453 4.809 1 96.44 228 PRO A O 1
ATOM 1754 N N . MET A 1 229 ? 4.891 -7.809 2.807 1 97.19 229 MET A N 1
ATOM 1755 C CA . MET A 1 229 ? 4.914 -9.188 2.324 1 97.19 229 MET A CA 1
ATOM 1756 C C . MET A 1 229 ? 6.34 -9.711 2.252 1 97.19 229 MET A C 1
ATOM 1758 O O . MET A 1 229 ? 6.609 -10.852 2.643 1 97.19 229 MET A O 1
ATOM 1762 N N . VAL A 1 230 ? 7.227 -8.906 1.738 1 98.25 230 VAL A N 1
ATOM 1763 C CA . VAL A 1 230 ? 8.633 -9.305 1.674 1 98.25 230 VAL A CA 1
ATOM 1764 C C . VAL A 1 230 ? 9.133 -9.648 3.074 1 98.25 230 VAL A C 1
ATOM 1766 O O . VAL A 1 230 ? 9.773 -10.68 3.277 1 98.25 230 VAL A O 1
ATOM 1769 N N . ARG A 1 231 ? 8.812 -8.789 4.023 1 97.69 231 ARG A N 1
ATOM 1770 C CA . ARG A 1 231 ? 9.242 -9.016 5.398 1 97.69 231 ARG A CA 1
ATOM 1771 C C . ARG A 1 231 ? 8.711 -10.336 5.934 1 97.69 231 ARG A C 1
ATOM 1773 O O . ARG A 1 231 ? 9.461 -11.141 6.492 1 97.69 231 ARG A O 1
ATOM 1780 N N . ARG A 1 232 ? 7.48 -10.57 5.746 1 96.38 232 ARG A N 1
ATOM 1781 C CA . ARG A 1 232 ? 6.828 -11.742 6.316 1 96.38 232 ARG A CA 1
ATOM 1782 C C . ARG A 1 232 ? 7.379 -13.023 5.699 1 96.38 232 ARG A C 1
ATOM 1784 O O . ARG A 1 232 ? 7.719 -13.969 6.418 1 96.38 232 ARG A O 1
ATOM 1791 N N . LEU A 1 233 ? 7.477 -13.07 4.398 1 97.88 233 LEU A N 1
ATOM 1792 C CA . LEU A 1 233 ? 7.973 -14.258 3.713 1 97.88 233 LEU A CA 1
ATOM 1793 C C . LEU A 1 233 ? 9.43 -14.531 4.086 1 97.88 233 LEU A C 1
ATOM 1795 O O . LEU A 1 233 ? 9.812 -15.68 4.309 1 97.88 233 LEU A O 1
ATOM 1799 N N . ALA A 1 234 ? 10.234 -13.453 4.164 1 98.12 234 ALA A N 1
ATOM 1800 C CA . ALA A 1 234 ? 11.641 -13.617 4.547 1 98.12 234 ALA A CA 1
ATOM 1801 C C . ALA A 1 234 ? 11.758 -14.125 5.98 1 98.12 234 ALA A C 1
ATOM 1803 O O . ALA A 1 234 ? 12.562 -15.008 6.27 1 98.12 234 ALA A O 1
ATOM 1804 N N . ALA A 1 235 ? 10.969 -13.562 6.855 1 97.19 235 ALA A N 1
ATOM 1805 C CA . ALA A 1 235 ? 11 -13.93 8.266 1 97.19 235 ALA A CA 1
ATOM 1806 C C . ALA A 1 235 ? 10.688 -15.414 8.453 1 97.19 235 ALA A C 1
ATOM 1808 O O . ALA A 1 235 ? 11.219 -16.062 9.359 1 97.19 235 ALA A O 1
ATOM 1809 N N . GLU A 1 236 ? 9.867 -15.922 7.609 1 96.06 236 GLU A N 1
ATOM 1810 C CA . GLU A 1 236 ? 9.445 -17.312 7.715 1 96.06 236 GLU A CA 1
ATOM 1811 C C . GLU A 1 236 ? 10.383 -18.234 6.941 1 96.06 236 GLU A C 1
ATOM 1813 O O . GLU A 1 236 ? 10.133 -19.438 6.848 1 96.06 236 GLU A O 1
ATOM 1818 N N . GLY A 1 237 ? 11.336 -17.656 6.293 1 95.94 237 GLY A N 1
ATOM 1819 C CA . GLY A 1 237 ? 12.391 -18.438 5.66 1 95.94 237 GLY A CA 1
ATOM 1820 C C . GLY A 1 237 ? 12.031 -18.891 4.254 1 95.94 237 GLY A C 1
ATOM 1821 O O . GLY A 1 237 ? 12.641 -19.828 3.727 1 95.94 237 GLY A O 1
ATOM 1822 N N . ALA A 1 238 ? 11.047 -18.281 3.662 1 96.69 238 ALA A N 1
ATOM 1823 C CA . ALA A 1 238 ? 10.633 -18.672 2.318 1 96.69 238 ALA A CA 1
ATOM 1824 C C . ALA A 1 238 ? 11.68 -18.281 1.282 1 96.69 238 ALA A C 1
ATOM 1826 O O . ALA A 1 238 ? 11.766 -18.891 0.216 1 96.69 238 ALA A O 1
ATOM 1827 N N . GLY A 1 239 ? 12.414 -17.328 1.538 1 97.31 239 GLY A N 1
ATOM 1828 C CA . GLY A 1 239 ? 13.43 -16.75 0.671 1 97.31 239 GLY A CA 1
ATOM 1829 C C . GLY A 1 239 ? 14.102 -15.523 1.26 1 97.31 239 GLY A C 1
ATOM 1830 O O . GLY A 1 239 ? 13.914 -15.219 2.439 1 97.31 239 GLY A O 1
ATOM 1831 N N . VAL A 1 240 ? 14.914 -14.891 0.401 1 97.81 240 VAL A N 1
ATOM 1832 C CA . VAL A 1 240 ? 15.586 -13.672 0.85 1 97.81 240 VAL A CA 1
ATOM 1833 C C . VAL A 1 240 ? 15.078 -12.477 0.049 1 97.81 240 VAL A C 1
ATOM 1835 O O . VAL A 1 240 ? 14.812 -12.594 -1.151 1 97.81 240 VAL A O 1
ATOM 1838 N N . GLY A 1 241 ? 14.844 -11.406 0.716 1 98.06 241 GLY A N 1
ATOM 1839 C CA . GLY A 1 241 ? 14.422 -10.164 0.088 1 98.06 241 GLY A CA 1
ATOM 1840 C C . GLY A 1 241 ? 15.453 -9.055 0.216 1 98.06 241 GLY A C 1
ATOM 1841 O O . GLY A 1 241 ? 16.516 -9.25 0.803 1 98.06 241 GLY A O 1
ATOM 1842 N N . PHE A 1 242 ? 15.195 -7.941 -0.393 1 97.38 242 PHE A N 1
ATOM 1843 C CA . PHE A 1 242 ? 16.078 -6.785 -0.386 1 97.38 242 PHE A CA 1
ATOM 1844 C C . PHE A 1 242 ? 15.312 -5.516 -0.038 1 97.38 242 PHE A C 1
ATOM 1846 O O . PHE A 1 242 ? 14.461 -5.066 -0.807 1 97.38 242 PHE A O 1
ATOM 1853 N N . LEU A 1 243 ? 15.594 -4.969 1.085 1 97.62 243 LEU A N 1
ATOM 1854 C CA . LEU A 1 243 ? 14.922 -3.779 1.6 1 97.62 243 LEU A CA 1
ATOM 1855 C C . LEU A 1 243 ? 15.922 -2.832 2.258 1 97.62 243 LEU A C 1
ATOM 1857 O O . LEU A 1 243 ? 17.062 -3.213 2.518 1 97.62 243 LEU A O 1
ATOM 1861 N N . ILE A 1 244 ? 15.508 -1.603 2.477 1 95.19 244 ILE A N 1
ATOM 1862 C CA . ILE A 1 244 ? 16.344 -0.641 3.193 1 95.19 244 ILE A CA 1
ATOM 1863 C C . ILE A 1 244 ? 16.047 -0.721 4.691 1 95.19 244 ILE A C 1
ATOM 1865 O O . ILE A 1 244 ? 15.047 -1.316 5.102 1 95.19 244 ILE A O 1
ATOM 1869 N N . ALA A 1 245 ? 16.844 -0.081 5.457 1 91 245 ALA A N 1
ATOM 1870 C CA . ALA A 1 245 ? 16.766 -0.164 6.914 1 91 245 ALA A CA 1
ATOM 1871 C C . ALA A 1 245 ? 15.414 0.344 7.414 1 91 245 ALA A C 1
ATOM 1873 O O . ALA A 1 245 ? 14.805 -0.255 8.305 1 91 245 ALA A O 1
ATOM 1874 N N . GLU A 1 246 ? 14.938 1.352 6.828 1 90.94 246 GLU A N 1
ATOM 1875 C CA . GLU A 1 246 ? 13.664 1.956 7.211 1 90.94 246 GLU A CA 1
ATOM 1876 C C . GLU A 1 246 ? 12.531 0.936 7.164 1 90.94 246 GLU A C 1
ATOM 1878 O O . GLU A 1 246 ? 11.602 0.994 7.973 1 90.94 246 GLU A O 1
ATOM 1883 N N . ASN A 1 247 ? 12.617 0.05 6.273 1 95.25 247 ASN A N 1
ATOM 1884 C CA . ASN A 1 247 ? 11.539 -0.904 6.023 1 95.25 247 ASN A CA 1
ATOM 1885 C C . ASN A 1 247 ? 11.523 -2.016 7.07 1 95.25 247 ASN A C 1
ATOM 1887 O O . ASN A 1 247 ? 10.531 -2.73 7.207 1 95.25 247 ASN A O 1
ATOM 1891 N N . VAL A 1 248 ? 12.602 -2.211 7.801 1 95.38 248 VAL A N 1
ATOM 1892 C CA . VAL A 1 248 ? 12.719 -3.451 8.555 1 95.38 248 VAL A CA 1
ATOM 1893 C C . VAL A 1 248 ? 13.039 -3.137 10.016 1 95.38 248 VAL A C 1
ATOM 1895 O O . VAL A 1 248 ? 13.188 -4.047 10.836 1 95.38 248 VAL A O 1
ATOM 1898 N N . ALA A 1 249 ? 13.125 -1.918 10.43 1 91.44 249 ALA A N 1
ATOM 1899 C CA . ALA A 1 249 ? 13.648 -1.494 11.734 1 91.44 249 ALA A CA 1
ATOM 1900 C C . ALA A 1 249 ? 12.914 -2.193 12.867 1 91.44 249 ALA A C 1
ATOM 1902 O O . ALA A 1 249 ? 13.539 -2.766 13.766 1 91.44 249 ALA A O 1
ATOM 1903 N N . ASP A 1 250 ? 11.625 -2.24 12.82 1 89.31 250 ASP A N 1
ATOM 1904 C CA . ASP A 1 250 ? 10.836 -2.822 13.898 1 89.31 250 ASP A CA 1
ATOM 1905 C C . ASP A 1 250 ? 11.031 -4.336 13.977 1 89.31 250 ASP A C 1
ATOM 1907 O O . ASP A 1 250 ? 11.133 -4.902 15.062 1 89.31 250 ASP A O 1
ATOM 1911 N N . ASP A 1 251 ? 11.023 -4.93 12.852 1 94.12 251 ASP A N 1
ATOM 1912 C CA . ASP A 1 251 ? 11.172 -6.383 12.797 1 94.12 251 ASP A CA 1
ATOM 1913 C C . ASP A 1 251 ? 12.555 -6.816 13.273 1 94.12 251 ASP A C 1
ATOM 1915 O O . ASP A 1 251 ? 12.695 -7.832 13.953 1 94.12 251 ASP A O 1
ATOM 1919 N N . VAL A 1 252 ? 13.539 -6.039 12.922 1 93.44 252 VAL A N 1
ATOM 1920 C CA . VAL A 1 252 ? 14.906 -6.344 13.344 1 93.44 252 VAL A CA 1
ATOM 1921 C C . VAL A 1 252 ? 15.047 -6.137 14.844 1 93.44 252 VAL A C 1
ATOM 1923 O O . VAL A 1 252 ? 15.602 -6.984 15.547 1 93.44 252 VAL A O 1
ATOM 1926 N N . ALA A 1 253 ? 14.5 -5.09 15.328 1 90.31 253 ALA A N 1
ATOM 1927 C CA . ALA A 1 253 ? 14.547 -4.793 16.75 1 90.31 253 ALA A CA 1
ATOM 1928 C C . ALA A 1 253 ? 13.844 -5.879 17.562 1 90.31 253 ALA A C 1
ATOM 1930 O O . ALA A 1 253 ? 14.281 -6.215 18.672 1 90.31 253 ALA A O 1
ATOM 1931 N N . ALA A 1 254 ? 12.828 -6.469 17.016 1 92.06 254 ALA A N 1
ATOM 1932 C CA . ALA A 1 254 ? 12.039 -7.492 17.688 1 92.06 254 ALA A CA 1
ATOM 1933 C C . ALA A 1 254 ? 12.641 -8.883 17.484 1 92.06 254 ALA A C 1
ATOM 1935 O O . ALA A 1 254 ? 12.141 -9.867 18.031 1 92.06 254 ALA A O 1
ATOM 1936 N N . GLY A 1 255 ? 13.648 -8.953 16.672 1 93.12 255 GLY A N 1
ATOM 1937 C CA . GLY A 1 255 ? 14.32 -10.219 16.422 1 93.12 255 GLY A CA 1
ATOM 1938 C C . GLY A 1 255 ? 13.562 -11.117 15.469 1 93.12 255 GLY A C 1
ATOM 1939 O O . GLY A 1 255 ? 13.789 -12.328 15.43 1 93.12 255 GLY A O 1
ATOM 1940 N N . ARG A 1 256 ? 12.703 -10.586 14.727 1 95 256 ARG A N 1
ATOM 1941 C CA . ARG A 1 256 ? 11.883 -11.367 13.812 1 95 256 ARG A CA 1
ATOM 1942 C C . ARG A 1 256 ? 12.562 -11.508 12.453 1 95 256 ARG A C 1
ATOM 1944 O O . ARG A 1 256 ? 12.258 -12.43 11.688 1 95 256 ARG A O 1
ATOM 1951 N N . LEU A 1 257 ? 13.453 -10.562 12.188 1 95.62 257 LEU A N 1
ATOM 1952 C CA . LEU A 1 257 ? 14.125 -10.477 10.891 1 95.62 257 LEU A CA 1
ATOM 1953 C C . LEU A 1 257 ? 15.602 -10.117 11.078 1 95.62 257 LEU A C 1
ATOM 1955 O O . LEU A 1 257 ? 15.961 -9.43 12.031 1 95.62 257 LEU A O 1
ATOM 1959 N N . ALA A 1 258 ? 16.391 -10.625 10.195 1 95.62 258 ALA A N 1
ATOM 1960 C CA . ALA A 1 258 ? 17.766 -10.164 10.094 1 95.62 258 ALA A CA 1
ATOM 1961 C C . ALA A 1 258 ? 17.969 -9.297 8.852 1 95.62 258 ALA A C 1
ATOM 1963 O O . ALA A 1 258 ? 17.391 -9.57 7.797 1 95.62 258 ALA A O 1
ATOM 1964 N N . TRP A 1 259 ? 18.672 -8.305 8.984 1 95.5 259 TRP A N 1
ATOM 1965 C CA . TRP A 1 259 ? 19 -7.371 7.91 1 95.5 259 TRP A CA 1
ATOM 1966 C C . TRP A 1 259 ? 20.5 -7.141 7.82 1 95.5 259 TRP A C 1
ATOM 1968 O O . TRP A 1 259 ? 21.141 -6.773 8.812 1 95.5 259 TRP A O 1
ATOM 1978 N N . THR A 1 260 ? 21.109 -7.422 6.668 1 94.5 260 THR A N 1
ATOM 1979 C CA . THR A 1 260 ? 22.547 -7.242 6.426 1 94.5 260 THR A CA 1
ATOM 1980 C C . THR A 1 260 ? 22.781 -6.34 5.215 1 94.5 260 THR A C 1
ATOM 1982 O O . THR A 1 260 ? 22.375 -6.676 4.098 1 94.5 260 THR A O 1
ATOM 1985 N N . PRO A 1 261 ? 23.438 -5.207 5.434 1 93.31 261 PRO A N 1
ATOM 1986 C CA . PRO A 1 261 ? 23.703 -4.332 4.289 1 93.31 261 PRO A CA 1
ATOM 1987 C C . PRO A 1 261 ? 24.562 -5.008 3.223 1 93.31 261 PRO A C 1
ATOM 1989 O O . PRO A 1 261 ? 25.5 -5.738 3.551 1 93.31 261 PRO A O 1
ATOM 1992 N N . LEU A 1 262 ? 24.203 -4.836 1.963 1 94.5 262 LEU A N 1
ATOM 1993 C CA . LEU A 1 262 ? 25 -5.371 0.867 1 94.5 262 LEU A CA 1
ATOM 1994 C C . LEU A 1 262 ? 26.297 -4.574 0.7 1 94.5 262 LEU A C 1
ATOM 1996 O O . LEU A 1 262 ? 26.281 -3.344 0.772 1 94.5 262 LEU A O 1
ATOM 2000 N N . ALA A 1 263 ? 27.312 -5.254 0.421 1 92.38 263 ALA A N 1
ATOM 2001 C CA . ALA A 1 263 ? 28.641 -4.629 0.284 1 92.38 263 ALA A CA 1
ATOM 2002 C C . ALA A 1 263 ? 28.875 -4.156 -1.147 1 92.38 263 ALA A C 1
ATOM 2004 O O . ALA A 1 263 ? 29.859 -3.471 -1.427 1 92.38 263 ALA A O 1
ATO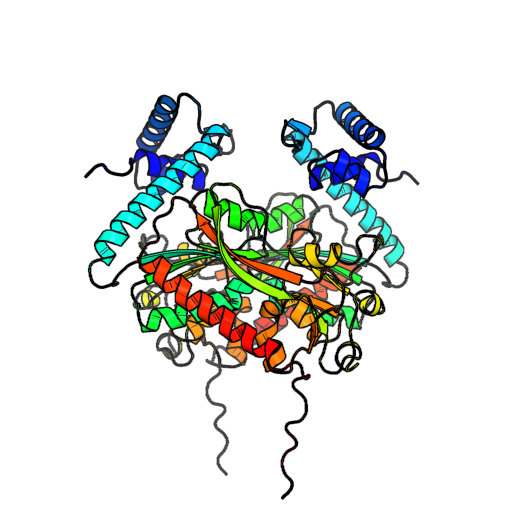M 2005 N N . ASP A 1 264 ? 28 -4.453 -2.006 1 91.94 264 ASP A N 1
ATOM 2006 C CA . ASP A 1 264 ? 28.156 -4.102 -3.414 1 91.94 264 ASP A CA 1
ATOM 2007 C C . ASP A 1 264 ? 28.188 -2.584 -3.602 1 91.94 264 ASP A C 1
ATOM 2009 O O . ASP A 1 264 ? 27.453 -1.854 -2.926 1 91.94 264 ASP A O 1
ATOM 2013 N N . ALA A 1 265 ? 28.953 -2.295 -4.629 1 84.56 265 ALA A N 1
ATOM 2014 C CA . ALA A 1 265 ? 28.938 -0.887 -5.016 1 84.56 265 ALA A CA 1
ATOM 2015 C C . ALA A 1 265 ? 27.578 -0.48 -5.57 1 84.56 265 ALA A C 1
ATOM 2017 O O . ALA A 1 265 ? 26.938 -1.246 -6.297 1 84.56 265 ALA A O 1
ATOM 2018 N N . GLY A 1 266 ? 26.984 0.535 -5.082 1 85.56 266 GLY A N 1
ATOM 2019 C CA . GLY A 1 266 ? 25.719 1.029 -5.605 1 85.56 266 GLY A CA 1
ATOM 2020 C C . GLY A 1 266 ? 24.531 0.609 -4.773 1 85.56 266 GLY A C 1
ATOM 2021 O O . GLY A 1 266 ? 23.391 1.008 -5.059 1 85.56 266 GLY A O 1
ATOM 2022 N N . ALA A 1 267 ? 24.859 -0.255 -3.814 1 90.19 267 ALA A N 1
ATOM 2023 C CA . ALA A 1 267 ? 23.766 -0.731 -2.973 1 90.19 267 ALA A CA 1
ATOM 2024 C C . ALA A 1 267 ? 23.344 0.333 -1.961 1 90.19 267 ALA A C 1
ATOM 2026 O O . ALA A 1 267 ? 23.188 0.039 -0.774 1 90.19 267 ALA A O 1
ATOM 2027 N N . ARG A 1 268 ? 23.25 1.55 -2.42 1 90.31 268 ARG A N 1
ATOM 2028 C CA . ARG A 1 268 ? 22.844 2.654 -1.552 1 90.31 268 ARG A CA 1
ATOM 2029 C C . ARG A 1 268 ? 22.062 3.709 -2.328 1 90.31 268 ARG A C 1
ATOM 2031 O O . ARG A 1 268 ? 22.281 3.885 -3.529 1 90.31 268 ARG A O 1
ATOM 2038 N N . SER A 1 269 ? 21.156 4.242 -1.678 1 92.06 269 SER A N 1
ATOM 2039 C CA . SER A 1 269 ? 20.406 5.391 -2.174 1 92.06 269 SER A CA 1
ATOM 2040 C C . SER A 1 269 ? 20.094 6.375 -1.053 1 92.06 269 SER A C 1
ATOM 2042 O O . SER A 1 269 ? 20.75 6.359 -0.008 1 92.06 269 SER A O 1
ATOM 2044 N N . PHE A 1 270 ? 19.266 7.379 -1.396 1 93.56 270 PHE A N 1
ATOM 2045 C CA . PHE A 1 270 ? 18.828 8.359 -0.407 1 93.56 270 PHE A CA 1
ATOM 2046 C C . PHE A 1 270 ? 17.297 8.484 -0.408 1 93.56 270 PHE A C 1
ATOM 2048 O O . PHE A 1 270 ? 16.672 8.469 -1.469 1 93.56 270 PHE A O 1
ATOM 2055 N N . SER A 1 271 ? 16.812 8.469 0.751 1 95.19 271 SER A N 1
ATOM 2056 C CA . SER A 1 271 ? 15.445 8.977 0.88 1 95.19 271 SER A CA 1
ATOM 2057 C C . SER A 1 271 ? 15.438 10.5 1.001 1 95.19 271 SER A C 1
ATOM 2059 O O . SER A 1 271 ? 16.25 11.07 1.732 1 95.19 271 SER A O 1
ATOM 2061 N N . CYS A 1 272 ? 14.531 11.117 0.276 1 95.94 272 CYS A N 1
ATOM 2062 C CA . CYS A 1 272 ? 14.539 12.578 0.223 1 95.94 272 CYS A CA 1
ATOM 2063 C C . CYS A 1 272 ? 13.164 13.141 0.553 1 95.94 272 CYS A C 1
ATOM 2065 O O . CYS A 1 272 ? 12.141 12.555 0.176 1 95.94 272 CYS A O 1
ATOM 2067 N N . ILE A 1 273 ? 13.203 14.219 1.229 1 95.75 273 ILE A N 1
ATOM 2068 C CA . ILE A 1 273 ? 12.008 15.039 1.401 1 95.75 273 ILE A CA 1
ATOM 2069 C C . ILE A 1 273 ? 11.906 16.062 0.269 1 95.75 273 ILE A C 1
ATOM 2071 O O . ILE A 1 273 ? 12.867 16.797 0 1 95.75 273 ILE A O 1
ATOM 2075 N N . TYR A 1 274 ? 10.766 16.078 -0.374 1 95.75 274 TYR A N 1
ATOM 2076 C CA . TYR A 1 274 ? 10.539 16.969 -1.509 1 95.75 274 TYR A CA 1
ATOM 2077 C C . TYR A 1 274 ? 9.484 18.016 -1.181 1 95.75 274 TYR A C 1
ATOM 2079 O O . TYR A 1 274 ? 8.492 17.719 -0.511 1 95.75 274 TYR A O 1
ATOM 2087 N N . GLN A 1 275 ? 9.672 19.188 -1.621 1 93 275 GLN A N 1
ATOM 2088 C CA . GLN A 1 275 ? 8.703 20.281 -1.585 1 93 275 GLN A CA 1
ATOM 2089 C C . GLN A 1 275 ? 8.727 21.094 -2.881 1 93 275 GLN A C 1
ATOM 2091 O O . GLN A 1 275 ? 9.672 20.969 -3.67 1 93 275 GLN A O 1
ATOM 2096 N N . ARG A 1 276 ? 7.68 21.812 -3.09 1 89.69 276 ARG A N 1
ATOM 2097 C CA . ARG A 1 276 ? 7.688 22.719 -4.238 1 89.69 276 ARG A CA 1
ATOM 2098 C C . ARG A 1 276 ? 8.672 23.875 -4.023 1 89.69 276 ARG A C 1
ATOM 2100 O O . ARG A 1 276 ? 8.773 24.406 -2.92 1 89.69 276 ARG A O 1
ATOM 2107 N N . ALA A 1 277 ? 9.297 24.297 -5.109 1 82.31 277 ALA A N 1
ATOM 2108 C CA . ALA A 1 277 ? 10.312 25.328 -5.035 1 82.31 277 ALA A CA 1
ATOM 2109 C C . ALA A 1 277 ? 9.695 26.688 -4.664 1 82.31 277 ALA A C 1
ATOM 2111 O O . ALA A 1 277 ? 10.32 27.484 -3.963 1 82.31 277 ALA A O 1
ATOM 2112 N N . ASP A 1 278 ? 8.555 26.938 -5.109 1 74.31 278 ASP A N 1
ATOM 2113 C CA . ASP A 1 278 ? 7.934 28.25 -4.93 1 74.31 278 ASP A CA 1
ATOM 2114 C C . ASP A 1 278 ? 6.961 28.234 -3.754 1 74.31 278 ASP A C 1
ATOM 2116 O O . ASP A 1 278 ? 6.234 29.203 -3.537 1 74.31 278 ASP A O 1
ATOM 2120 N N . MET A 1 279 ? 7.059 27.172 -3.031 1 72.12 279 MET A N 1
ATOM 2121 C CA . MET A 1 279 ? 6.086 27.062 -1.95 1 72.12 279 MET A CA 1
ATOM 2122 C C . MET A 1 279 ? 6.602 27.734 -0.682 1 72.12 279 MET A C 1
ATOM 2124 O O . MET A 1 279 ? 7.781 27.609 -0.345 1 72.12 279 MET A O 1
ATOM 2128 N N . SER A 1 280 ? 5.703 28.578 -0.152 1 65.62 280 SER A N 1
ATOM 2129 C CA . SER A 1 280 ? 5.953 29.031 1.213 1 65.62 280 SER A CA 1
ATOM 2130 C C . SER A 1 280 ? 5.426 28.016 2.234 1 65.62 280 SER A C 1
ATOM 2132 O O . SER A 1 280 ? 4.223 27.766 2.287 1 65.62 280 SER A O 1
ATOM 2134 N N . ALA A 1 281 ? 6.348 27.516 2.957 1 71.81 281 ALA A N 1
ATOM 2135 C CA . ALA A 1 281 ? 5.945 26.5 3.938 1 71.81 281 ALA A CA 1
ATOM 2136 C C . ALA A 1 281 ? 5.094 27.125 5.043 1 71.81 281 ALA A C 1
ATOM 2138 O O . ALA A 1 281 ? 5.434 28.188 5.574 1 71.81 281 ALA A O 1
ATOM 2139 N N . THR A 1 282 ? 3.963 26.531 5.273 1 73.88 282 THR A N 1
ATOM 2140 C CA . THR A 1 282 ? 3.162 26.922 6.426 1 73.88 282 THR A CA 1
ATOM 2141 C C . THR A 1 282 ? 3.824 26.484 7.727 1 73.88 282 THR A C 1
ATOM 2143 O O . THR A 1 282 ? 4.758 25.672 7.707 1 73.88 282 THR A O 1
ATOM 2146 N N . VAL A 1 283 ? 3.377 27 8.797 1 73.38 283 VAL A N 1
ATOM 2147 C CA . VAL A 1 283 ? 3.893 26.641 10.109 1 73.38 283 VAL A CA 1
ATOM 2148 C C . VAL A 1 283 ? 3.635 25.156 10.367 1 73.38 283 VAL A C 1
ATOM 2150 O O . VAL A 1 283 ? 4.508 24.438 10.875 1 73.38 283 VAL A O 1
ATOM 2153 N N . ALA A 1 284 ? 2.484 24.734 9.984 1 80.75 284 ALA A N 1
ATOM 2154 C CA . ALA A 1 284 ? 2.127 23.328 10.164 1 80.75 284 ALA A CA 1
ATOM 2155 C C . ALA A 1 284 ? 3.076 22.422 9.391 1 80.75 284 ALA A C 1
ATOM 2157 O O . ALA A 1 284 ? 3.518 21.391 9.914 1 80.75 284 ALA A O 1
ATOM 2158 N N . MET A 1 285 ? 3.434 22.812 8.203 1 83.69 285 MET A N 1
ATOM 2159 C CA . MET A 1 285 ? 4.34 22.031 7.363 1 83.69 285 MET A CA 1
ATOM 2160 C C . MET A 1 285 ? 5.738 22 7.969 1 83.69 285 MET A C 1
ATOM 2162 O O . MET A 1 285 ? 6.348 20.922 8.055 1 83.69 285 MET A O 1
ATOM 2166 N N . THR A 1 286 ? 6.195 23.172 8.375 1 82.56 286 THR A N 1
ATOM 2167 C CA . THR A 1 286 ? 7.535 23.297 8.938 1 82.56 286 THR A CA 1
ATOM 2168 C C . THR A 1 286 ? 7.652 22.484 10.227 1 82.56 286 THR A C 1
ATOM 2170 O O . THR A 1 286 ? 8.625 21.75 10.414 1 82.56 286 THR A O 1
ATOM 2173 N N . MET A 1 287 ? 6.652 22.609 11.039 1 82.31 287 MET A N 1
ATOM 2174 C CA . MET A 1 287 ? 6.625 21.844 12.289 1 82.31 287 MET A CA 1
ATOM 2175 C C . MET A 1 287 ? 6.617 20.344 12.008 1 82.31 287 MET A C 1
ATOM 2177 O O . MET A 1 287 ? 7.371 19.594 12.625 1 82.31 287 MET A O 1
ATOM 2181 N N . PHE A 1 288 ? 5.777 19.906 11.125 1 90.19 288 PHE A N 1
ATOM 2182 C CA . PHE A 1 288 ? 5.668 18.469 10.867 1 90.19 288 PHE A CA 1
ATOM 2183 C C . PHE A 1 288 ? 6.969 17.922 10.289 1 90.19 288 PHE A C 1
ATOM 2185 O O . PHE A 1 288 ? 7.371 16.812 10.617 1 90.19 288 PHE A O 1
ATOM 2192 N N . LEU A 1 289 ? 7.586 18.719 9.406 1 90.44 289 LEU A N 1
ATOM 2193 C CA . LEU A 1 289 ? 8.852 18.297 8.812 1 90.44 289 LEU A CA 1
ATOM 2194 C C . LEU A 1 289 ? 9.891 18.016 9.891 1 90.44 289 LEU A C 1
ATOM 2196 O O . LEU A 1 289 ? 10.711 17.109 9.75 1 90.44 289 LEU A O 1
ATOM 2200 N N . GLU A 1 290 ? 9.867 18.766 10.922 1 89.56 290 GLU A N 1
ATOM 2201 C CA . GLU A 1 290 ? 10.805 18.562 12.023 1 89.56 290 GLU A CA 1
ATOM 2202 C C . GLU A 1 290 ? 10.539 17.234 12.727 1 89.56 290 GLU A C 1
ATOM 2204 O O . GLU A 1 290 ? 11.461 16.453 12.953 1 89.56 290 GLU A O 1
ATOM 2209 N N . PHE A 1 291 ? 9.289 17 13.047 1 91.88 291 PHE A N 1
ATOM 2210 C CA . PHE A 1 291 ? 8.93 15.75 13.711 1 91.88 291 PHE A CA 1
ATOM 2211 C C . PHE A 1 291 ? 9.242 14.555 12.812 1 91.88 291 PHE A C 1
ATOM 2213 O O . PHE A 1 291 ? 9.75 13.539 13.281 1 91.88 291 PHE A O 1
ATOM 2220 N N . PHE A 1 292 ? 8.93 14.711 11.555 1 93.81 292 PHE A N 1
ATOM 2221 C CA . PHE A 1 292 ? 9.141 13.633 10.594 1 93.81 292 PHE A CA 1
ATOM 2222 C C . PHE A 1 292 ? 10.625 13.328 10.43 1 93.81 292 PHE A C 1
ATOM 2224 O O . PHE A 1 292 ? 11.031 12.172 10.461 1 93.81 292 PHE A O 1
ATOM 2231 N N . SER A 1 293 ? 11.422 14.359 10.312 1 92.06 293 SER A N 1
ATOM 2232 C CA . SER A 1 293 ? 12.859 14.195 10.188 1 92.06 293 SER A CA 1
ATOM 2233 C C . SER A 1 293 ? 13.453 13.539 11.43 1 92.06 293 SER A C 1
ATOM 2235 O O . SER A 1 293 ? 14.32 12.664 11.32 1 92.06 293 SER A O 1
ATOM 2237 N N . GLU A 1 294 ? 12.977 13.898 12.555 1 90 294 GLU A N 1
ATOM 2238 C CA . GLU A 1 294 ? 13.438 13.312 13.812 1 90 294 GLU A CA 1
ATOM 2239 C C . GLU A 1 294 ? 13.117 11.82 13.875 1 90 294 GLU A C 1
ATOM 2241 O O . GLU A 1 294 ? 13.922 11.023 14.359 1 90 294 GLU A O 1
ATOM 2246 N N . SER A 1 295 ? 11.969 11.508 13.445 1 89.62 295 SER A N 1
ATOM 2247 C CA . SER A 1 295 ? 11.562 10.109 13.438 1 89.62 295 SER A CA 1
ATOM 2248 C C . SER A 1 295 ? 12.469 9.281 12.523 1 89.62 295 SER A C 1
ATOM 2250 O O . SER A 1 295 ? 12.844 8.156 12.867 1 89.62 295 SER A O 1
ATOM 2252 N N . ILE A 1 296 ? 12.797 9.828 11.398 1 89.38 296 ILE A N 1
ATOM 2253 C CA . ILE A 1 296 ? 13.664 9.148 10.445 1 89.38 296 ILE A CA 1
ATOM 2254 C C . ILE A 1 296 ? 15.055 8.969 11.062 1 89.38 296 ILE A C 1
ATOM 2256 O O . ILE A 1 296 ? 15.625 7.875 11.008 1 89.38 296 ILE A O 1
ATOM 2260 N N . GLU A 1 297 ? 15.555 9.992 11.664 1 87.62 297 GLU A N 1
ATOM 2261 C CA . GLU A 1 297 ? 16.891 9.969 12.258 1 87.62 297 GLU A CA 1
ATOM 2262 C C . GLU A 1 297 ? 16.953 8.977 13.414 1 87.62 297 GLU A C 1
ATOM 2264 O O . GLU A 1 297 ? 17.953 8.266 13.578 1 87.62 297 GLU A O 1
ATOM 2269 N N . ALA A 1 298 ? 15.93 8.961 14.188 1 84.81 298 ALA A N 1
ATOM 2270 C CA . ALA A 1 298 ? 15.875 8.031 15.312 1 84.81 298 ALA A CA 1
ATOM 2271 C C . ALA A 1 298 ? 15.914 6.586 14.836 1 84.81 298 ALA A C 1
ATOM 2273 O O . ALA A 1 298 ? 16.594 5.746 15.422 1 84.81 298 ALA A O 1
ATOM 2274 N N . MET A 1 299 ? 15.219 6.34 13.828 1 82.81 299 MET A N 1
ATOM 2275 C CA . MET A 1 299 ? 15.188 5 13.25 1 82.81 299 MET A CA 1
ATOM 2276 C C . MET A 1 299 ? 16.547 4.617 12.68 1 82.81 299 MET A C 1
ATOM 2278 O O . MET A 1 299 ? 17.031 3.514 12.914 1 82.81 299 MET A O 1
ATOM 2282 N N . GLU A 1 300 ? 17.188 5.551 11.992 1 82.56 300 GLU A N 1
ATOM 2283 C CA . GLU A 1 300 ? 18.484 5.297 11.367 1 82.56 300 GLU A CA 1
ATOM 2284 C C . GLU A 1 300 ? 19.562 5.059 12.414 1 82.56 300 GLU A C 1
ATOM 2286 O O . GLU A 1 300 ? 20.5 4.281 12.188 1 82.56 300 GLU A O 1
ATOM 2291 N N . SER A 1 301 ? 19.484 5.773 13.469 1 79.88 301 SER A N 1
ATOM 2292 C CA . SER A 1 301 ? 20.484 5.656 14.531 1 79.88 301 SER A CA 1
ATOM 2293 C C . SER A 1 301 ? 20.5 4.246 15.109 1 79.88 301 SER A C 1
ATOM 2295 O O . SER A 1 301 ? 21.531 3.785 15.602 1 79.88 301 SER A O 1
ATOM 2297 N N . GLY A 1 302 ? 19.406 3.58 15.055 1 72.19 302 GLY A N 1
ATOM 2298 C CA . GLY A 1 302 ? 19.344 2.205 15.523 1 72.19 302 GLY A CA 1
ATOM 2299 C C . GLY A 1 302 ? 20.125 1.241 14.656 1 72.19 302 GLY A C 1
ATOM 2300 O O . GLY A 1 302 ? 20.531 0.17 15.117 1 72.19 302 GLY A O 1
ATOM 2301 N N . PHE A 1 303 ? 20.328 1.526 13.438 1 71.25 303 PHE A N 1
ATOM 2302 C CA . PHE A 1 303 ? 21.031 0.644 12.508 1 71.25 303 PHE A CA 1
ATOM 2303 C C . PHE A 1 303 ? 22.5 1.022 12.414 1 71.25 303 PHE A C 1
ATOM 2305 O O . PHE A 1 303 ? 23.344 0.19 12.055 1 71.25 303 PHE A O 1
ATOM 2312 N N . VAL A 1 304 ? 22.922 2.322 12.469 1 56.69 304 VAL A N 1
ATOM 2313 C CA . VAL A 1 304 ? 24.312 2.742 12.406 1 56.69 304 VAL A CA 1
ATOM 2314 C C . VAL A 1 304 ? 25.062 2.232 13.641 1 56.69 304 VAL A C 1
ATOM 2316 O O . VAL A 1 304 ? 26.234 1.835 13.547 1 56.69 304 VAL A O 1
ATOM 2319 N N . ARG A 1 305 ? 24.469 2.482 14.875 1 43.72 305 ARG A N 1
ATOM 2320 C CA . ARG A 1 305 ? 25.234 2.098 16.062 1 43.72 305 ARG A CA 1
ATOM 2321 C C . ARG A 1 305 ? 25.578 0.615 16.031 1 43.72 305 ARG A C 1
ATOM 2323 O O . ARG A 1 305 ? 26.594 0.2 16.594 1 43.72 305 ARG A O 1
ATOM 2330 N N . ASP A 1 306 ? 24.484 -0.229 15.875 1 42.72 306 ASP A N 1
ATOM 2331 C CA . ASP A 1 306 ? 24.875 -1.624 16.078 1 42.72 306 ASP A CA 1
ATOM 2332 C C . ASP A 1 306 ? 25.703 -2.141 14.898 1 42.72 306 ASP A C 1
ATOM 2334 O O . ASP A 1 306 ? 25.984 -3.338 14.812 1 42.72 306 ASP A O 1
ATOM 2338 N N . GLY A 1 307 ? 26.422 -1.389 14.148 1 39.41 307 GLY A N 1
ATOM 2339 C CA . GLY A 1 307 ? 27.344 -2.139 13.305 1 39.41 307 GLY A CA 1
ATOM 2340 C C . GLY A 1 307 ? 27.281 -3.637 13.547 1 39.41 307 GLY A C 1
ATOM 2341 O O . GLY A 1 307 ? 27.984 -4.402 12.883 1 39.41 307 GLY A O 1
ATOM 2342 N N . ARG A 1 308 ? 27.359 -4.246 14.914 1 35.44 308 ARG A N 1
ATOM 2343 C CA . ARG A 1 308 ? 27.312 -5.637 15.352 1 35.44 308 ARG A CA 1
ATOM 2344 C C . ARG A 1 308 ? 25.891 -6.191 15.219 1 35.44 308 ARG A C 1
ATOM 2346 O O . ARG A 1 308 ? 24.906 -5.449 15.336 1 35.44 308 ARG A O 1
ATOM 2353 N N . PRO A 1 309 ? 25.688 -7.406 14.742 1 36 309 PRO A N 1
ATOM 2354 C CA . PRO A 1 309 ? 24.422 -8.141 14.797 1 36 309 PRO A CA 1
ATOM 2355 C C . PRO A 1 309 ? 23.766 -8.062 16.172 1 36 309 PRO A C 1
ATOM 2357 O O . PRO A 1 309 ? 24.453 -7.961 17.188 1 36 309 PRO A O 1
ATOM 2360 N N . ALA A 1 310 ? 22.609 -7.43 16.547 1 35.19 310 ALA A N 1
ATOM 2361 C CA . ALA A 1 310 ? 21.938 -7.508 17.844 1 35.19 310 ALA A CA 1
ATOM 2362 C C . ALA A 1 310 ? 22.203 -8.852 18.516 1 35.19 310 ALA A C 1
ATOM 2364 O O . ALA A 1 310 ? 21.5 -9.828 18.266 1 35.19 310 ALA A O 1
ATOM 2365 N N . GLY A 1 311 ? 23.422 -9.391 18.719 1 28.64 311 GLY A N 1
ATOM 2366 C CA . GLY A 1 311 ? 23.672 -10.656 19.391 1 28.64 311 GLY A CA 1
ATOM 2367 C C . GLY A 1 311 ? 23.219 -10.664 20.828 1 28.64 311 GLY A C 1
ATOM 2368 O O . GLY A 1 311 ? 22.484 -9.766 21.266 1 28.64 311 GLY A O 1
ATOM 2369 N N . LYS A 1 312 ? 24.156 -11.148 21.922 1 30.08 312 LYS A N 1
ATOM 2370 C CA . LYS A 1 312 ? 24.141 -11.906 23.172 1 30.08 312 LYS A CA 1
ATOM 2371 C C . LYS A 1 312 ? 23.844 -11.008 24.359 1 30.08 312 LYS A C 1
ATOM 2373 O O . LYS A 1 312 ? 24.719 -10.258 24.812 1 30.08 312 LYS A O 1
ATOM 2378 N N . ARG A 1 313 ? 22.891 -10.297 24.672 1 29.38 313 ARG A N 1
ATOM 2379 C CA . ARG A 1 313 ? 22.891 -10.078 26.109 1 29.38 313 ARG A CA 1
ATOM 2380 C C . ARG A 1 313 ? 22.984 -11.398 26.859 1 29.38 313 ARG A C 1
ATOM 2382 O O . ARG A 1 313 ? 22.047 -12.195 26.844 1 29.38 313 ARG A O 1
ATOM 2389 N N . ARG A 1 314 ? 24.188 -12.062 27.016 1 28.77 314 ARG A N 1
ATOM 2390 C CA . ARG A 1 314 ? 24.531 -13.031 28.047 1 28.77 314 ARG A CA 1
ATOM 2391 C C . ARG A 1 314 ? 24.141 -12.5 29.438 1 28.77 314 ARG A C 1
ATOM 2393 O O . ARG A 1 314 ? 24.578 -11.422 29.828 1 28.77 314 ARG A O 1
ATOM 2400 N N . ARG A 1 315 ? 23.031 -13.039 29.984 1 28.22 315 ARG A N 1
ATOM 2401 C CA . ARG A 1 315 ? 22.75 -13.008 31.406 1 28.22 315 ARG A CA 1
ATOM 2402 C C . ARG A 1 315 ? 24.016 -13.25 32.219 1 28.22 315 ARG A C 1
ATOM 2404 O O . ARG A 1 315 ? 24.812 -14.148 31.906 1 28.22 315 ARG A O 1
ATOM 2411 N N . ALA A 1 316 ? 24.5 -12.375 33 1 24.44 316 ALA A N 1
ATOM 2412 C CA . ALA A 1 316 ? 25.5 -12.508 34.062 1 24.44 316 ALA A CA 1
ATOM 2413 C C . ALA A 1 316 ? 25.234 -13.75 34.906 1 24.44 316 ALA A C 1
ATOM 2415 O O . ALA A 1 316 ? 24.078 -14.086 35.188 1 24.44 316 ALA A O 1
ATOM 2416 N N . PRO A 1 317 ? 26.156 -14.672 35.031 1 26.97 317 PRO A N 1
ATOM 2417 C CA . PRO A 1 317 ? 26.062 -15.711 36.062 1 26.97 317 PRO A CA 1
ATOM 2418 C C . PRO A 1 317 ? 25.734 -15.141 37.438 1 26.97 317 PRO A C 1
ATOM 2420 O O . PRO A 1 317 ? 26.172 -14.039 37.781 1 26.97 317 PRO A O 1
ATOM 2423 N N . ARG A 1 318 ? 24.625 -15.648 38.031 1 22.72 318 ARG A N 1
ATOM 2424 C CA . ARG A 1 318 ? 24.844 -15.859 39.469 1 22.72 318 ARG A CA 1
ATOM 2425 C C . ARG A 1 318 ? 25.938 -16.906 39.688 1 22.72 318 ARG A C 1
ATOM 2427 O O . ARG A 1 318 ? 26.031 -17.891 38.969 1 22.72 318 ARG A O 1
ATOM 2434 N N . MET B 1 1 ? 5.262 -25.016 -33.812 1 22.91 1 MET B N 1
ATOM 2435 C CA . MET B 1 1 ? 4.617 -24.625 -32.562 1 22.91 1 MET B CA 1
ATOM 2436 C C . MET B 1 1 ? 4.352 -23.125 -32.531 1 22.91 1 MET B C 1
ATOM 2438 O O . MET B 1 1 ? 5.277 -22.328 -32.656 1 22.91 1 MET B O 1
ATOM 2442 N N . ARG B 1 2 ? 3.307 -22.5 -32.969 1 30.94 2 ARG B N 1
ATOM 2443 C CA . ARG B 1 2 ? 3.004 -21.172 -33.5 1 30.94 2 ARG B CA 1
ATOM 2444 C C . ARG B 1 2 ? 3.154 -20.109 -32.406 1 30.94 2 ARG B C 1
ATOM 2446 O O . ARG B 1 2 ? 2.48 -20.172 -31.375 1 30.94 2 ARG B O 1
ATOM 2453 N N . SER B 1 3 ? 4.363 -19.672 -32 1 35.34 3 SER B N 1
ATOM 2454 C CA . SER B 1 3 ? 5.141 -18.797 -31.125 1 35.34 3 SER B CA 1
ATOM 2455 C C . SER B 1 3 ? 4.398 -17.5 -30.859 1 35.34 3 SER B C 1
ATOM 2457 O O . SER B 1 3 ? 3.934 -16.828 -31.781 1 35.34 3 SER B O 1
ATOM 2459 N N . ILE B 1 4 ? 3.471 -17.406 -30.016 1 44.25 4 ILE B N 1
ATOM 2460 C CA . ILE B 1 4 ? 2.99 -16.125 -29.531 1 44.25 4 ILE B CA 1
ATOM 2461 C C . ILE B 1 4 ? 4.004 -15.023 -29.859 1 44.25 4 ILE B C 1
ATOM 2463 O O . ILE B 1 4 ? 5.172 -15.117 -29.469 1 44.25 4 ILE B O 1
ATOM 2467 N N . SER B 1 5 ? 3.703 -14.273 -31 1 54.62 5 SER B N 1
ATOM 2468 C CA . SER B 1 5 ? 4.422 -13.547 -32.031 1 54.62 5 SER B CA 1
ATOM 2469 C C . SER B 1 5 ? 5.363 -12.508 -31.438 1 54.62 5 SER B C 1
ATOM 2471 O O . SER B 1 5 ? 5.109 -11.992 -30.344 1 54.62 5 SER B O 1
ATOM 2473 N N . GLN B 1 6 ? 6.645 -12.859 -31.594 1 61.44 6 GLN B N 1
ATOM 2474 C CA . GLN B 1 6 ? 7.633 -11.797 -31.438 1 61.44 6 GLN B CA 1
ATOM 2475 C C . GLN B 1 6 ? 6.984 -10.422 -31.562 1 61.44 6 GLN B C 1
ATOM 2477 O O . GLN B 1 6 ? 7.352 -9.5 -30.828 1 61.44 6 GLN B O 1
ATOM 2482 N N . THR B 1 7 ? 5.879 -10.57 -32.219 1 64.94 7 THR B N 1
ATOM 2483 C CA . THR B 1 7 ? 5.168 -9.312 -32.438 1 64.94 7 THR B CA 1
ATOM 2484 C C . THR B 1 7 ? 4.473 -8.844 -31.172 1 64.94 7 THR B C 1
ATOM 2486 O O . THR B 1 7 ? 4.562 -7.668 -30.812 1 64.94 7 THR B O 1
ATOM 2489 N N . PHE B 1 8 ? 3.934 -9.805 -30.484 1 70.62 8 PHE B N 1
ATOM 2490 C CA . PHE B 1 8 ? 3.174 -9.414 -29.312 1 70.62 8 PHE B CA 1
ATOM 2491 C C . PHE B 1 8 ? 4.105 -9.078 -28.156 1 70.62 8 PHE B C 1
ATOM 2493 O O . PHE B 1 8 ? 3.83 -8.172 -27.359 1 70.62 8 PHE B O 1
ATOM 2500 N N . ARG B 1 9 ? 5.133 -9.758 -28.125 1 73.19 9 ARG B N 1
ATOM 2501 C CA . ARG B 1 9 ? 6.141 -9.43 -27.125 1 73.19 9 ARG B CA 1
ATOM 2502 C C . ARG B 1 9 ? 6.703 -8.031 -27.344 1 73.19 9 ARG B C 1
ATOM 2504 O O . ARG B 1 9 ? 6.887 -7.273 -26.391 1 73.19 9 ARG B O 1
ATOM 2511 N N . CYS B 1 10 ? 6.953 -7.746 -28.594 1 79.62 10 CYS B N 1
ATOM 2512 C CA . CYS B 1 10 ? 7.438 -6.418 -28.938 1 79.62 10 CYS B CA 1
ATOM 2513 C C . CYS B 1 10 ? 6.418 -5.348 -28.578 1 79.62 10 CYS B C 1
ATOM 2515 O O . CYS B 1 10 ? 6.77 -4.324 -27.984 1 79.62 10 CYS B O 1
ATOM 2517 N N . PHE B 1 11 ? 5.168 -5.676 -28.844 1 80.62 11 PHE B N 1
ATOM 2518 C CA . PHE B 1 11 ? 4.078 -4.742 -28.578 1 80.62 11 PHE B CA 1
ATOM 2519 C C . PHE B 1 11 ? 3.945 -4.477 -27.078 1 80.62 11 PHE B C 1
ATOM 2521 O O . PHE B 1 11 ? 3.891 -3.322 -26.656 1 80.62 11 PHE B O 1
ATOM 2528 N N . ASP B 1 12 ? 3.967 -5.539 -26.391 1 77.62 12 ASP B N 1
ATOM 2529 C CA . ASP B 1 12 ? 3.809 -5.434 -24.953 1 77.62 12 ASP B CA 1
ATOM 2530 C C . ASP B 1 12 ? 4.988 -4.695 -24.312 1 77.62 12 ASP B C 1
ATOM 2532 O O . ASP B 1 12 ? 4.805 -3.865 -23.422 1 77.62 12 ASP B O 1
ATOM 2536 N N . GLU B 1 13 ? 6.137 -4.961 -24.719 1 80.69 13 GLU B N 1
ATOM 2537 C CA . GLU B 1 13 ? 7.332 -4.336 -24.172 1 80.69 13 GLU B CA 1
ATOM 2538 C C . GLU B 1 13 ? 7.379 -2.846 -24.5 1 80.69 13 GLU B C 1
ATOM 2540 O O . GLU B 1 13 ? 7.773 -2.033 -23.656 1 80.69 13 GLU B O 1
ATOM 2545 N N . VAL B 1 14 ? 6.961 -2.553 -25.625 1 84.56 14 VAL B N 1
ATOM 2546 C CA . VAL B 1 14 ? 6.926 -1.144 -26 1 84.56 14 VAL B CA 1
ATOM 2547 C C . VAL B 1 14 ? 5.891 -0.407 -25.156 1 84.56 14 VAL B C 1
ATOM 2549 O O . VAL B 1 14 ? 6.125 0.724 -24.719 1 84.56 14 VAL B O 1
ATOM 2552 N N . ALA B 1 15 ? 4.828 -1.076 -24.953 1 80.56 15 ALA B N 1
ATOM 2553 C CA . ALA B 1 15 ? 3.781 -0.464 -24.141 1 80.56 15 ALA B CA 1
ATOM 2554 C C . ALA B 1 15 ? 4.258 -0.244 -22.703 1 80.56 15 ALA B C 1
ATOM 2556 O O . ALA B 1 15 ? 3.949 0.78 -22.094 1 80.56 15 ALA B O 1
ATOM 2557 N N . ARG B 1 16 ? 4.965 -1.195 -22.297 1 77.38 16 ARG B N 1
ATOM 2558 C CA . ARG B 1 16 ? 5.465 -1.156 -20.938 1 77.38 16 ARG B CA 1
ATOM 2559 C C . ARG B 1 16 ? 6.559 -0.107 -20.781 1 77.38 16 ARG B C 1
ATOM 2561 O O . ARG B 1 16 ? 6.605 0.608 -19.781 1 77.38 16 ARG B O 1
ATOM 2568 N N . ARG B 1 17 ? 7.43 0.031 -21.734 1 77.62 17 ARG B N 1
ATOM 2569 C CA . ARG B 1 17 ? 8.633 0.855 -21.641 1 77.62 17 ARG B CA 1
ATOM 2570 C C . ARG B 1 17 ? 8.383 2.246 -22.219 1 77.62 17 ARG B C 1
ATOM 2572 O O . ARG B 1 17 ? 9.141 3.18 -21.953 1 77.62 17 ARG B O 1
ATOM 2579 N N . GLY B 1 18 ? 7.344 2.342 -23 1 81.5 18 GLY B N 1
ATOM 2580 C CA . GLY B 1 18 ? 7 3.598 -23.656 1 81.5 18 GLY B CA 1
ATOM 2581 C C . GLY B 1 18 ? 7.996 4.008 -24.719 1 81.5 18 GLY B C 1
ATOM 2582 O O . GLY B 1 18 ? 8.07 5.18 -25.094 1 81.5 18 GLY B O 1
ATOM 2583 N N . SER B 1 19 ? 8.891 3.133 -25.078 1 87.06 19 SER B N 1
ATOM 2584 C CA . SER B 1 19 ? 9.945 3.414 -26.047 1 87.06 19 SER B CA 1
ATOM 2585 C C . SER B 1 19 ? 10.328 2.158 -26.828 1 87.06 19 SER B C 1
ATOM 2587 O O . SER B 1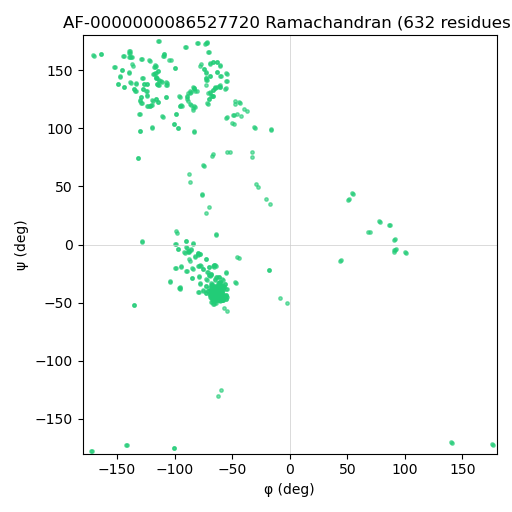 19 ? 10.492 1.085 -26.234 1 87.06 19 SER B O 1
ATOM 2589 N N . ILE B 1 20 ? 10.523 2.373 -28.172 1 88.19 20 ILE B N 1
ATOM 2590 C CA . ILE B 1 20 ? 10.922 1.266 -29.047 1 88.19 20 ILE B CA 1
ATOM 2591 C C . ILE B 1 20 ? 12.359 0.859 -28.719 1 88.19 20 ILE B C 1
ATOM 2593 O O . ILE B 1 20 ? 12.672 -0.331 -28.625 1 88.19 20 ILE B O 1
ATOM 2597 N N . ARG B 1 21 ? 13.141 1.882 -28.453 1 86.38 21 ARG B N 1
ATOM 2598 C CA . ARG B 1 21 ? 14.539 1.59 -28.172 1 86.38 21 ARG B CA 1
ATOM 2599 C C . ARG B 1 21 ? 14.688 0.83 -26.844 1 86.38 21 ARG B C 1
ATOM 2601 O O . ARG B 1 21 ? 15.422 -0.157 -26.781 1 86.38 21 ARG B O 1
ATOM 2608 N N . LYS B 1 22 ? 13.992 1.252 -25.953 1 85.56 22 LYS B N 1
ATOM 2609 C CA . LYS B 1 22 ? 14.062 0.599 -24.656 1 85.56 22 LYS B CA 1
ATOM 2610 C C . LYS B 1 22 ? 13.516 -0.822 -24.719 1 85.56 22 LYS B C 1
ATOM 2612 O O . LYS B 1 22 ? 14.047 -1.73 -24.078 1 85.56 22 LYS B O 1
ATOM 2617 N N . ALA B 1 23 ? 12.5 -0.951 -25.438 1 86.5 23 ALA B N 1
ATOM 2618 C CA . ALA B 1 23 ? 11.914 -2.271 -25.641 1 86.5 23 ALA B CA 1
ATOM 2619 C C . ALA B 1 23 ? 12.867 -3.199 -26.375 1 86.5 23 ALA B C 1
ATOM 2621 O O . ALA B 1 23 ? 12.992 -4.375 -26.031 1 86.5 23 ALA B O 1
ATOM 2622 N N . ALA B 1 24 ? 13.57 -2.676 -27.328 1 88.25 24 ALA B N 1
ATOM 2623 C CA . ALA B 1 24 ? 14.523 -3.453 -28.109 1 88.25 24 ALA B CA 1
ATOM 2624 C C . ALA B 1 24 ? 15.648 -3.98 -27.219 1 88.25 24 ALA B C 1
ATOM 2626 O O . ALA B 1 24 ? 16.016 -5.16 -27.297 1 88.25 24 ALA B O 1
ATOM 2627 N N . ASP B 1 25 ? 16.062 -3.131 -26.422 1 84.38 25 ASP B N 1
ATOM 2628 C CA . ASP B 1 25 ? 17.125 -3.504 -25.484 1 84.38 25 ASP B CA 1
ATOM 2629 C C . ASP B 1 25 ? 16.672 -4.621 -24.547 1 84.38 25 ASP B C 1
ATOM 2631 O O . ASP B 1 25 ? 17.391 -5.598 -24.344 1 84.38 25 ASP B O 1
ATOM 2635 N N . ALA B 1 26 ? 15.484 -4.473 -24.188 1 78.88 26 ALA B N 1
ATOM 2636 C CA . ALA B 1 26 ? 14.945 -5.422 -23.219 1 78.88 26 ALA B CA 1
ATOM 2637 C C . ALA B 1 26 ? 14.711 -6.789 -23.859 1 78.88 26 ALA B C 1
ATOM 2639 O O . ALA B 1 26 ? 14.859 -7.82 -23.203 1 78.88 26 ALA B O 1
ATOM 2640 N N . LEU B 1 27 ? 14.43 -6.777 -25.094 1 77.69 27 LEU B N 1
ATOM 2641 C CA . LEU B 1 27 ? 14.047 -7.996 -25.797 1 77.69 27 LEU B CA 1
ATOM 2642 C C . LEU B 1 27 ? 15.234 -8.562 -26.578 1 77.69 27 LEU B C 1
ATOM 2644 O O . LEU B 1 27 ? 15.117 -9.602 -27.219 1 77.69 27 LEU B O 1
ATOM 2648 N N . HIS B 1 28 ? 16.328 -7.805 -26.406 1 82.06 28 HIS B N 1
ATOM 2649 C CA . HIS B 1 28 ? 17.516 -8.188 -27.156 1 82.06 28 HIS B CA 1
ATOM 2650 C C . HIS B 1 28 ? 17.219 -8.297 -28.656 1 82.06 28 HIS B C 1
ATOM 2652 O O . HIS B 1 28 ? 17.578 -9.281 -29.297 1 82.06 28 HIS B O 1
ATOM 2658 N N . LEU B 1 29 ? 16.5 -7.309 -29.109 1 82.44 29 LEU B N 1
ATOM 2659 C CA . LEU B 1 29 ? 16.203 -7.121 -30.531 1 82.44 29 LEU B CA 1
ATOM 2660 C C . LEU B 1 29 ? 16.688 -5.766 -31.016 1 82.44 29 LEU B C 1
ATOM 2662 O O . LEU B 1 29 ? 17.062 -4.91 -30.219 1 82.44 29 LEU B O 1
ATOM 2666 N N . THR B 1 30 ? 16.875 -5.602 -32.25 1 85.62 30 THR B N 1
ATOM 2667 C CA . THR B 1 30 ? 17.172 -4.285 -32.812 1 85.62 30 THR B CA 1
ATOM 2668 C C . THR B 1 30 ? 15.938 -3.4 -32.812 1 85.62 30 THR B C 1
ATOM 2670 O O . THR B 1 30 ? 14.812 -3.898 -32.875 1 85.62 30 THR B O 1
ATOM 2673 N N . ALA B 1 31 ? 16.203 -2.197 -32.656 1 90.69 31 ALA B N 1
ATOM 2674 C CA . ALA B 1 31 ? 15.102 -1.244 -32.719 1 90.69 31 ALA B CA 1
ATOM 2675 C C . ALA B 1 31 ? 14.32 -1.384 -34.031 1 90.69 31 ALA B C 1
ATOM 2677 O O . ALA B 1 31 ? 13.102 -1.221 -34.062 1 90.69 31 ALA B O 1
ATOM 2678 N N . ALA B 1 32 ? 15.008 -1.623 -35.062 1 88.19 32 ALA B N 1
ATOM 2679 C CA . ALA B 1 32 ? 14.375 -1.814 -36.375 1 88.19 32 ALA B CA 1
ATOM 2680 C C . ALA B 1 32 ? 13.422 -3.008 -36.344 1 88.19 32 ALA B C 1
ATOM 2682 O O . ALA B 1 32 ? 12.32 -2.939 -36.906 1 88.19 32 ALA B O 1
ATOM 2683 N N . ALA B 1 33 ? 13.836 -3.977 -35.719 1 84.88 33 ALA B N 1
ATOM 2684 C CA . ALA B 1 33 ? 13.016 -5.184 -35.625 1 84.88 33 ALA B CA 1
ATOM 2685 C C . ALA B 1 33 ? 11.766 -4.934 -34.781 1 84.88 33 ALA B C 1
ATOM 2687 O O . ALA B 1 33 ? 10.672 -5.355 -35.156 1 84.88 33 ALA B O 1
ATOM 2688 N N . VAL B 1 34 ? 12 -4.258 -33.719 1 88.56 34 VAL B N 1
ATOM 2689 C CA . VAL B 1 34 ? 10.867 -3.945 -32.844 1 88.56 34 VAL B CA 1
ATOM 2690 C C . VAL B 1 34 ? 9.891 -3.031 -33.594 1 88.56 34 VAL B C 1
ATOM 2692 O O . VAL B 1 34 ? 8.672 -3.236 -33.531 1 88.56 34 VAL B O 1
ATOM 2695 N N . HIS B 1 35 ? 10.414 -2.07 -34.25 1 88.19 35 HIS B N 1
ATOM 2696 C CA . HIS B 1 35 ? 9.586 -1.152 -35.031 1 88.19 35 HIS B CA 1
ATOM 2697 C C . HIS B 1 35 ? 8.781 -1.897 -36.094 1 88.19 35 HIS B C 1
ATOM 2699 O O . HIS B 1 35 ? 7.586 -1.647 -36.25 1 88.19 35 HIS B O 1
ATOM 2705 N N . GLN B 1 36 ? 9.438 -2.75 -36.781 1 83.94 36 GLN B N 1
ATOM 2706 C CA . GLN B 1 36 ? 8.781 -3.527 -37.812 1 83.94 36 GLN B CA 1
ATOM 2707 C C . GLN B 1 36 ? 7.656 -4.383 -37.25 1 83.94 36 GLN B C 1
ATOM 2709 O O . GLN B 1 36 ? 6.586 -4.5 -37.844 1 83.94 36 GLN B O 1
ATOM 2714 N N . GLN B 1 37 ? 7.953 -4.965 -36.156 1 81.25 37 GLN B N 1
ATOM 2715 C CA . GLN B 1 37 ? 6.945 -5.789 -35.5 1 81.25 37 GLN B CA 1
ATOM 2716 C C . GLN B 1 37 ? 5.715 -4.961 -35.125 1 81.25 37 GLN B C 1
ATOM 2718 O O . GLN B 1 37 ? 4.582 -5.41 -35.312 1 81.25 37 GLN B O 1
ATOM 2723 N N . ILE B 1 38 ? 5.984 -3.758 -34.625 1 83.94 38 ILE B N 1
ATOM 2724 C CA . ILE B 1 38 ? 4.891 -2.873 -34.25 1 83.94 38 ILE B CA 1
ATOM 2725 C C . ILE B 1 38 ? 4.105 -2.455 -35.5 1 83.94 38 ILE B C 1
ATOM 2727 O O . ILE B 1 38 ? 2.873 -2.457 -35.5 1 83.94 38 ILE B O 1
ATOM 2731 N N . ARG B 1 39 ? 4.809 -2.104 -36.5 1 81.5 39 ARG B N 1
ATOM 2732 C CA . ARG B 1 39 ? 4.176 -1.716 -37.75 1 81.5 39 ARG B CA 1
ATOM 2733 C C . ARG B 1 39 ? 3.328 -2.854 -38.312 1 81.5 39 ARG B C 1
ATOM 2735 O O . ARG B 1 39 ? 2.211 -2.629 -38.781 1 81.5 39 ARG B O 1
ATOM 2742 N N . ASN B 1 40 ? 3.887 -3.967 -38.312 1 71.88 40 ASN B N 1
ATOM 2743 C CA . ASN B 1 40 ? 3.158 -5.133 -38.812 1 71.88 40 ASN B CA 1
ATOM 2744 C C . ASN B 1 40 ? 1.866 -5.352 -38.031 1 71.88 40 ASN B C 1
ATOM 2746 O O . ASN B 1 40 ? 0.825 -5.656 -38.594 1 71.88 40 ASN B O 1
ATOM 2750 N N . LEU B 1 41 ? 1.99 -5.223 -36.781 1 73.06 41 LEU B N 1
ATOM 2751 C CA . LEU B 1 41 ? 0.821 -5.398 -35.938 1 73.06 41 LEU B CA 1
ATOM 2752 C C . LEU B 1 41 ? -0.232 -4.336 -36.219 1 73.06 41 LEU B C 1
ATOM 2754 O O . LEU B 1 41 ? -1.425 -4.641 -36.312 1 73.06 41 LEU B O 1
ATOM 2758 N N . GLU B 1 42 ? 0.219 -3.115 -36.344 1 76.69 42 GLU B N 1
ATOM 2759 C CA . GLU B 1 42 ? -0.7 -2.023 -36.656 1 76.69 42 GLU B CA 1
ATOM 2760 C C . GLU B 1 42 ? -1.367 -2.234 -3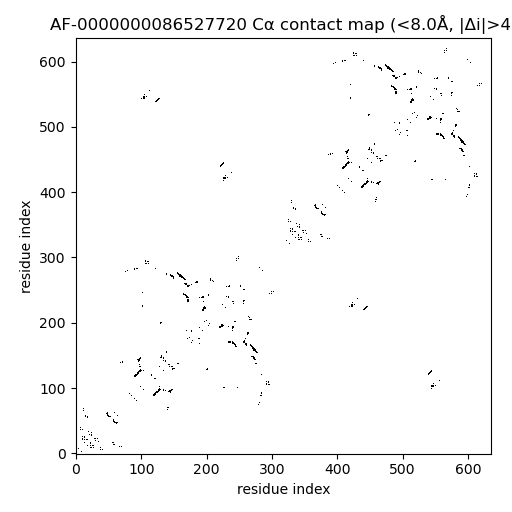8.031 1 76.69 42 GLU B C 1
ATOM 2762 O O . GLU B 1 42 ? -2.557 -1.955 -38.188 1 76.69 42 GLU B O 1
ATOM 2767 N N . GLU B 1 43 ? -0.65 -2.738 -38.938 1 68.81 43 GLU B N 1
ATOM 2768 C CA . GLU B 1 43 ? -1.2 -3.062 -40.25 1 68.81 43 GLU B CA 1
ATOM 2769 C C . GLU B 1 43 ? -2.246 -4.168 -40.156 1 68.81 43 GLU B C 1
ATOM 2771 O O . GLU B 1 43 ? -3.283 -4.109 -40.812 1 68.81 43 GLU B O 1
ATOM 2776 N N . GLN B 1 44 ? -1.92 -5.074 -39.375 1 64.19 44 GLN B N 1
ATOM 2777 C CA . GLN B 1 44 ? -2.846 -6.188 -39.219 1 64.19 44 GLN B CA 1
ATOM 2778 C C . GLN B 1 44 ? -4.141 -5.727 -38.531 1 64.19 44 GLN B C 1
ATOM 2780 O O . GLN B 1 44 ? -5.227 -6.188 -38.906 1 64.19 44 GLN B O 1
ATOM 2785 N N . VAL B 1 45 ? -3.924 -4.836 -37.562 1 63.34 45 VAL B N 1
ATOM 2786 C CA . VAL B 1 45 ? -5.078 -4.324 -36.844 1 63.34 45 VAL B CA 1
ATOM 2787 C C . VAL B 1 45 ? -5.781 -3.254 -37.656 1 63.34 45 VAL B C 1
ATOM 2789 O O . VAL B 1 45 ? -6.992 -3.053 -37.531 1 63.34 45 VAL B O 1
ATOM 2792 N N . GLY B 1 46 ? -5.078 -2.615 -38.469 1 64.94 46 GLY B N 1
ATOM 2793 C CA . GLY B 1 46 ? -5.625 -1.646 -39.406 1 64.94 46 GLY B CA 1
ATOM 2794 C C . GLY B 1 46 ? -5.645 -0.232 -38.875 1 64.94 46 GLY B C 1
ATOM 2795 O O . GLY B 1 46 ? -6.18 0.678 -39.5 1 64.94 46 GLY B O 1
ATOM 2796 N N . VAL B 1 47 ? -5.262 -0.109 -37.625 1 68.44 47 VAL B N 1
ATOM 2797 C CA . VAL B 1 47 ? -5.191 1.212 -37 1 68.44 47 VAL B CA 1
ATOM 2798 C C . VAL B 1 47 ? -3.904 1.341 -36.188 1 68.44 47 VAL B C 1
ATOM 2800 O O . VAL B 1 47 ? -3.346 0.339 -35.75 1 68.44 47 VAL B O 1
ATOM 2803 N N . PRO B 1 48 ? -3.449 2.598 -36.031 1 80.31 48 PRO B N 1
ATOM 2804 C CA . PRO B 1 48 ? -2.283 2.789 -35.156 1 80.31 48 PRO B CA 1
ATOM 2805 C C . PRO B 1 48 ? -2.557 2.398 -33.688 1 80.31 48 PRO B C 1
ATOM 2807 O O . PRO B 1 48 ? -3.645 2.662 -33.188 1 80.31 48 PRO B O 1
ATOM 2810 N N . LEU B 1 49 ? -1.572 1.688 -33.188 1 81.06 49 LEU B N 1
ATOM 2811 C CA . LEU B 1 49 ? -1.718 1.223 -31.812 1 81.06 49 LEU B CA 1
ATOM 2812 C C . LEU B 1 49 ? -0.949 2.121 -30.859 1 81.06 49 LEU B C 1
ATOM 2814 O O . LEU B 1 49 ? -1.179 2.082 -29.641 1 81.06 49 LEU B O 1
ATOM 2818 N N . PHE B 1 50 ? 0.009 2.863 -31.391 1 86.62 50 PHE B N 1
ATOM 2819 C CA . PHE B 1 50 ? 0.771 3.826 -30.609 1 86.62 50 PHE B CA 1
ATOM 2820 C C . PHE B 1 50 ? 0.682 5.219 -31.219 1 86.62 50 PHE B C 1
ATOM 2822 O O . PHE B 1 50 ? 0.684 5.363 -32.438 1 86.62 50 PHE B O 1
ATOM 2829 N N . ASP B 1 51 ? 0.506 6.215 -30.266 1 79.81 51 ASP B N 1
ATOM 2830 C CA . ASP B 1 51 ? 0.792 7.594 -30.656 1 79.81 51 ASP B CA 1
ATOM 2831 C C . ASP B 1 51 ? 2.271 7.918 -30.469 1 79.81 51 ASP B C 1
ATOM 2833 O O . ASP B 1 51 ? 2.846 7.648 -29.406 1 79.81 51 ASP B O 1
ATOM 2837 N N . ARG B 1 52 ? 2.844 8.289 -31.594 1 77.12 52 ARG B N 1
ATOM 2838 C CA . ARG B 1 52 ? 4.246 8.688 -31.547 1 77.12 52 ARG B CA 1
ATOM 2839 C C . ARG B 1 52 ? 4.383 10.148 -31.125 1 77.12 52 ARG B C 1
ATOM 2841 O O . ARG B 1 52 ? 4.082 11.055 -31.906 1 77.12 52 ARG B O 1
ATOM 2848 N N . LEU B 1 53 ? 4.629 10.289 -29.906 1 68.81 53 LEU B N 1
ATOM 2849 C CA . LEU B 1 53 ? 4.77 11.625 -29.344 1 68.81 53 LEU B CA 1
ATOM 2850 C C . LEU B 1 53 ? 6.234 11.953 -29.078 1 68.81 53 LEU B C 1
ATOM 2852 O O . LEU B 1 53 ? 7.074 11.055 -29.031 1 68.81 53 LEU B O 1
ATOM 2856 N N . PRO B 1 54 ? 6.637 13.266 -28.969 1 67.44 54 PRO B N 1
ATOM 2857 C CA . PRO B 1 54 ? 8.016 13.633 -28.641 1 67.44 54 PRO B CA 1
ATOM 2858 C C . PRO B 1 54 ? 8.508 13 -27.344 1 67.44 54 PRO B C 1
ATOM 2860 O O . PRO B 1 54 ? 9.688 12.688 -27.203 1 67.44 54 PRO B O 1
ATOM 2863 N N . ARG B 1 55 ? 7.66 12.688 -26.531 1 63.12 55 ARG B N 1
ATOM 2864 C CA . ARG B 1 55 ? 8.062 12.188 -25.234 1 63.12 55 ARG B CA 1
ATOM 2865 C C . ARG B 1 55 ? 8.055 10.664 -25.203 1 63.12 55 ARG B C 1
ATOM 2867 O O . ARG B 1 55 ? 8.453 10.055 -24.203 1 63.12 55 ARG B O 1
ATOM 2874 N N . GLY B 1 56 ? 7.652 10.078 -26.219 1 76.25 56 GLY B N 1
ATOM 2875 C CA . GLY B 1 56 ? 7.699 8.625 -26.312 1 76.25 56 GLY B CA 1
ATOM 2876 C C . GLY B 1 56 ? 6.469 8.031 -26.969 1 76.25 56 GLY B C 1
ATOM 2877 O O . GLY B 1 56 ? 5.688 8.75 -27.594 1 76.25 56 GLY B O 1
ATOM 2878 N N . MET B 1 57 ? 6.398 6.684 -26.859 1 81.5 57 MET B N 1
ATOM 2879 C CA . MET B 1 57 ? 5.293 5.934 -27.453 1 81.5 57 MET B CA 1
ATOM 2880 C C . MET B 1 57 ? 4.184 5.703 -26.438 1 81.5 57 MET B C 1
ATOM 2882 O O . MET B 1 57 ? 4.441 5.223 -25.328 1 81.5 57 MET B O 1
ATOM 2886 N N . GLN B 1 58 ? 3.002 6.223 -26.766 1 80.69 58 GLN B N 1
ATOM 2887 C CA . GLN B 1 58 ? 1.839 5.984 -25.922 1 80.69 58 GLN B CA 1
ATOM 2888 C C . GLN B 1 58 ? 0.772 5.188 -26.656 1 80.69 58 GLN B C 1
ATOM 2890 O O . GLN B 1 58 ? 0.549 5.398 -27.859 1 80.69 58 GLN B O 1
ATOM 2895 N N . LEU B 1 59 ? 0.142 4.332 -25.891 1 79.19 59 LEU B N 1
ATOM 2896 C CA . LEU B 1 59 ? -0.911 3.525 -26.5 1 79.19 59 LEU B CA 1
ATOM 2897 C C . LEU B 1 59 ? -2.074 4.398 -26.953 1 79.19 59 LEU B C 1
ATOM 2899 O O . LEU B 1 59 ? -2.471 5.328 -26.25 1 79.19 59 LEU B O 1
ATOM 2903 N N . THR B 1 60 ? -2.586 4.152 -28.219 1 70.69 60 THR B N 1
ATOM 2904 C CA . THR B 1 60 ? -3.885 4.664 -28.641 1 70.69 60 THR B CA 1
ATOM 2905 C C . THR B 1 60 ? -5.016 3.916 -27.938 1 70.69 60 THR B C 1
ATOM 2907 O O . THR B 1 60 ? -4.77 2.965 -27.188 1 70.69 60 THR B O 1
ATOM 2910 N N . LEU B 1 61 ? -6.191 4.355 -28.125 1 60.81 61 LEU B N 1
ATOM 2911 C CA . LEU B 1 61 ? -7.332 3.613 -27.609 1 60.81 61 LEU B CA 1
ATOM 2912 C C . LEU B 1 61 ? -7.359 2.193 -28.156 1 60.81 61 LEU B C 1
ATOM 2914 O O . LEU B 1 61 ? -7.594 1.235 -27.422 1 60.81 61 LEU B O 1
ATOM 2918 N N . ALA B 1 62 ? -7.18 2.139 -29.438 1 63.03 62 ALA B N 1
ATOM 2919 C CA . ALA B 1 62 ? -7.086 0.825 -30.078 1 63.03 62 ALA B CA 1
ATOM 2920 C C . ALA B 1 62 ? -5.934 0.015 -29.484 1 63.03 62 ALA B C 1
ATOM 2922 O O . ALA B 1 62 ? -6.059 -1.193 -29.281 1 63.03 62 ALA B O 1
ATOM 2923 N N . GLY B 1 63 ? -4.867 0.744 -29.188 1 71.25 63 GLY B N 1
ATOM 2924 C CA . GLY B 1 63 ? -3.721 0.103 -28.562 1 71.25 63 GLY B CA 1
ATOM 2925 C C . GLY B 1 63 ? -4.035 -0.479 -27.203 1 71.25 63 GLY B C 1
ATOM 2926 O O . GLY B 1 63 ? -3.617 -1.596 -26.891 1 71.25 63 GLY B O 1
ATOM 2927 N N . GLU B 1 64 ? -4.781 0.144 -26.531 1 68.12 64 GLU B N 1
ATOM 2928 C CA . GLU B 1 64 ? -5.18 -0.312 -25.203 1 68.12 64 GLU B CA 1
ATOM 2929 C C . GLU B 1 64 ? -6.043 -1.566 -25.281 1 68.12 64 GLU B C 1
ATOM 2931 O O . GLU B 1 64 ? -5.871 -2.5 -24.5 1 68.12 64 GLU B O 1
ATOM 2936 N N . ILE B 1 65 ? -6.875 -1.558 -26.25 1 59.03 65 ILE B N 1
ATOM 2937 C CA . ILE B 1 65 ? -7.773 -2.691 -26.453 1 59.03 65 ILE B CA 1
ATOM 2938 C C . ILE B 1 65 ? -6.973 -3.914 -26.891 1 59.03 65 ILE B C 1
ATOM 2940 O O . ILE B 1 65 ? -7.152 -5.008 -26.359 1 59.03 65 ILE B O 1
ATOM 2944 N N . VAL B 1 66 ? -6.105 -3.689 -27.812 1 64.38 66 VAL B N 1
ATOM 2945 C CA . VAL B 1 66 ? -5.328 -4.785 -28.375 1 64.38 66 VAL B CA 1
ATOM 2946 C C . VAL B 1 66 ? -4.367 -5.336 -27.328 1 64.38 66 VAL B C 1
ATOM 2948 O O . VAL B 1 66 ? -4.215 -6.555 -27.188 1 64.38 66 VAL B O 1
ATOM 2951 N N . ILE B 1 67 ? -3.805 -4.422 -26.547 1 69.31 67 ILE B N 1
ATOM 2952 C CA . ILE B 1 67 ? -2.82 -4.879 -25.578 1 69.31 67 ILE B CA 1
ATOM 2953 C C . ILE B 1 67 ? -3.506 -5.73 -24.516 1 69.31 67 ILE B C 1
ATOM 2955 O O . ILE B 1 67 ? -2.953 -6.734 -24.047 1 69.31 67 ILE B O 1
ATOM 2959 N N . ALA B 1 68 ? -4.625 -5.379 -24.25 1 62.66 68 ALA B N 1
ATOM 2960 C CA . ALA B 1 68 ? -5.398 -6.176 -23.312 1 62.66 68 ALA B CA 1
ATOM 2961 C C . ALA B 1 68 ? -5.68 -7.57 -23.875 1 62.66 68 ALA B C 1
ATOM 2963 O O . ALA B 1 68 ? -5.559 -8.57 -23.156 1 62.66 68 ALA B O 1
ATOM 2964 N N . ALA B 1 69 ? -6.012 -7.613 -25.109 1 57.31 69 ALA B N 1
ATOM 2965 C CA . ALA B 1 69 ? -6.289 -8.883 -25.781 1 57.31 69 ALA B CA 1
ATOM 2966 C C . ALA B 1 69 ? -5.027 -9.734 -25.875 1 57.31 69 ALA B C 1
ATOM 2968 O O . ALA B 1 69 ? -5.07 -10.953 -25.656 1 57.31 69 ALA B O 1
ATOM 2969 N N . VAL B 1 70 ? -3.926 -9.086 -26.188 1 59.09 70 VAL B N 1
ATOM 2970 C CA . VAL B 1 70 ? -2.65 -9.781 -26.344 1 59.09 70 VAL B CA 1
ATOM 2971 C C . VAL B 1 70 ? -2.203 -10.336 -24.984 1 59.09 70 VAL B C 1
ATOM 2973 O O . VAL B 1 70 ? -1.783 -11.492 -24.891 1 59.09 70 VAL B O 1
ATOM 2976 N N . ARG B 1 71 ? -2.35 -9.547 -24.078 1 63.47 71 ARG B N 1
ATOM 2977 C CA . ARG B 1 71 ? -1.949 -9.977 -22.734 1 63.47 71 ARG B CA 1
ATOM 2978 C C . ARG B 1 71 ? -2.812 -11.133 -22.25 1 63.47 71 ARG B C 1
ATOM 2980 O O . ARG B 1 71 ? -2.305 -12.086 -21.656 1 63.47 71 ARG B O 1
ATOM 2987 N N . ARG B 1 72 ? -3.998 -11.07 -22.609 1 59.69 72 ARG B N 1
ATOM 2988 C CA . ARG B 1 72 ? -4.918 -12.148 -22.266 1 59.69 72 ARG B CA 1
ATOM 2989 C C . ARG B 1 72 ? -4.539 -13.438 -22.984 1 59.69 72 ARG B C 1
ATOM 2991 O O . ARG B 1 72 ? -4.5 -14.508 -22.375 1 59.69 72 ARG B O 1
ATOM 2998 N N . GLY B 1 73 ? -4.312 -13.25 -24.203 1 55.97 73 GLY B N 1
ATOM 2999 C CA . GLY B 1 73 ? -3.939 -14.398 -25.016 1 55.97 73 GLY B CA 1
ATOM 3000 C C . GLY B 1 73 ? -2.633 -15.031 -24.578 1 55.97 73 GLY B C 1
ATOM 3001 O O . GLY B 1 73 ? -2.529 -16.266 -24.484 1 55.97 73 GLY B O 1
ATOM 3002 N N . GLN B 1 74 ? -1.704 -14.203 -24.375 1 57.28 74 GLN B N 1
ATOM 3003 C CA . GLN B 1 74 ? -0.423 -14.727 -23.906 1 57.28 74 GLN B CA 1
ATOM 3004 C C . GLN B 1 74 ? -0.57 -15.43 -22.562 1 57.28 74 GLN B C 1
ATOM 3006 O O . GLN B 1 74 ? 0.013 -16.5 -22.359 1 57.28 74 GLN B O 1
ATOM 3011 N N . ARG B 1 75 ? -1.273 -14.836 -21.844 1 59.12 75 ARG B N 1
ATOM 3012 C CA . ARG B 1 75 ? -1.515 -15.445 -20.531 1 59.12 75 ARG B CA 1
ATOM 3013 C C . ARG B 1 75 ? -2.266 -16.766 -20.672 1 59.12 75 ARG B C 1
ATOM 3015 O O . ARG B 1 75 ? -1.96 -17.734 -19.984 1 59.12 75 ARG B O 1
ATOM 3022 N N . ASP B 1 76 ? -3.195 -16.688 -21.516 1 55.22 76 ASP B N 1
ATOM 3023 C CA . ASP B 1 76 ? -3.943 -17.922 -21.766 1 55.22 76 ASP B CA 1
ATOM 3024 C C . ASP B 1 76 ? -3.039 -19.016 -22.328 1 55.22 76 ASP B C 1
ATOM 3026 O O . ASP B 1 76 ? -3.154 -20.188 -21.969 1 55.22 76 ASP B O 1
ATOM 3030 N N . PHE B 1 77 ? -2.205 -18.594 -23.172 1 50.94 77 PHE B N 1
ATOM 3031 C CA . PHE B 1 77 ? -1.255 -19.531 -23.766 1 50.94 77 PHE B CA 1
ATOM 3032 C C . PHE B 1 77 ? -0.294 -20.062 -22.703 1 50.94 77 PHE B C 1
ATOM 3034 O O . PHE B 1 77 ? -0.065 -21.266 -22.609 1 50.94 77 PHE B O 1
ATOM 3041 N N . ASP B 1 78 ? 0.26 -19.172 -22.016 1 56.12 78 ASP B N 1
ATOM 3042 C CA . ASP B 1 78 ? 1.166 -19.562 -20.953 1 56.12 78 ASP B CA 1
ATOM 3043 C C . ASP B 1 78 ? 0.466 -20.484 -19.953 1 56.12 78 ASP B C 1
ATOM 3045 O O . ASP B 1 78 ? 1.052 -21.469 -19.484 1 56.12 78 ASP B O 1
ATOM 3049 N N . ASN B 1 79 ? -0.685 -20.109 -19.641 1 57.22 79 ASN B N 1
ATOM 3050 C CA . ASN B 1 79 ? -1.479 -20.953 -18.75 1 57.22 79 ASN B CA 1
ATOM 3051 C C . ASN B 1 79 ? -1.705 -22.344 -19.328 1 57.22 79 ASN B C 1
ATOM 3053 O O . ASN B 1 79 ? -1.659 -23.344 -18.609 1 57.22 79 ASN B O 1
ATOM 3057 N N . ALA B 1 80 ? -2.006 -22.297 -20.531 1 51.12 80 ALA B N 1
ATOM 3058 C CA . ALA B 1 80 ? -2.207 -23.578 -21.203 1 51.12 80 ALA B CA 1
ATOM 3059 C C . ALA B 1 80 ? -0.937 -24.422 -21.156 1 51.12 80 ALA B C 1
ATOM 3061 O O . ALA B 1 80 ? -0.996 -25.641 -20.906 1 51.12 80 ALA B O 1
ATOM 3062 N N . LEU B 1 81 ? 0.089 -23.781 -21.469 1 49.03 81 LEU B N 1
ATOM 3063 C CA . LEU B 1 81 ? 1.356 -24.5 -21.406 1 49.03 81 LEU B CA 1
ATOM 3064 C C . LEU B 1 81 ? 1.625 -25.016 -20 1 49.03 81 LEU B C 1
ATOM 3066 O O . LEU B 1 81 ? 2.1 -26.141 -19.828 1 49.03 81 LEU B O 1
ATOM 3070 N N . THR B 1 82 ? 1.347 -24.156 -19.094 1 51.81 82 THR B N 1
ATOM 3071 C CA . THR B 1 82 ? 1.519 -24.547 -17.703 1 51.81 82 THR B CA 1
ATOM 3072 C C . THR B 1 82 ? 0.588 -25.703 -17.328 1 51.81 82 THR B C 1
ATOM 3074 O O . THR B 1 82 ? 0.973 -26.609 -16.594 1 51.81 82 THR B O 1
ATOM 3077 N N . GLN B 1 83 ? -0.586 -25.594 -17.828 1 49.56 83 GLN B N 1
ATOM 3078 C CA . GLN B 1 83 ? -1.523 -26.688 -17.594 1 49.56 83 GLN B CA 1
ATOM 3079 C C . GLN B 1 83 ? -0.972 -28.016 -18.094 1 49.56 83 GLN B C 1
ATOM 3081 O O . GLN B 1 83 ? -1.146 -29.047 -17.453 1 49.56 83 GLN B O 1
ATOM 3086 N N . VAL B 1 84 ? -0.489 -27.953 -19.188 1 46.78 84 VAL B N 1
ATOM 3087 C CA . VAL B 1 84 ? 0.087 -29.156 -19.75 1 46.78 84 VAL B CA 1
ATOM 3088 C C . VAL B 1 84 ? 1.262 -29.625 -18.891 1 46.78 84 VAL B C 1
ATOM 3090 O O . VAL B 1 84 ? 1.417 -30.828 -18.641 1 46.78 84 VAL B O 1
ATOM 3093 N N . GLU B 1 85 ? 2.066 -28.672 -18.609 1 45.97 85 GLU B N 1
ATOM 3094 C CA . GLU B 1 85 ? 3.199 -29.016 -17.75 1 45.97 85 GLU B CA 1
ATOM 3095 C C . GLU B 1 85 ? 2.73 -29.484 -16.375 1 45.97 85 GLU B C 1
ATOM 3097 O O . GLU B 1 85 ? 3.361 -30.344 -15.75 1 45.97 85 GLU B O 1
ATOM 3102 N N . ASP B 1 86 ? 1.723 -28.766 -15.914 1 47.56 86 ASP B N 1
ATOM 3103 C CA . ASP B 1 86 ? 1.125 -29.141 -14.633 1 47.56 86 ASP B CA 1
ATOM 3104 C C . ASP B 1 86 ? 0.693 -30.594 -14.633 1 47.56 86 ASP B C 1
ATOM 3106 O O . ASP B 1 86 ? 0.719 -31.266 -13.594 1 47.56 86 ASP B O 1
ATOM 3110 N N . LEU B 1 87 ? 0.043 -31 -15.711 1 44.09 87 LEU B N 1
ATOM 3111 C CA . LEU B 1 87 ? -0.299 -32.406 -15.727 1 44.09 87 LEU B CA 1
ATOM 3112 C C . LEU B 1 87 ? 0.899 -33.281 -15.328 1 44.09 87 LEU B C 1
ATOM 3114 O O . LEU B 1 87 ? 0.732 -34.375 -14.797 1 44.09 87 LEU B O 1
ATOM 3118 N N . ARG B 1 88 ? 1.979 -32.812 -15.68 1 41.84 88 ARG B N 1
ATOM 3119 C CA . ARG B 1 88 ? 3.074 -33.5 -15 1 41.84 88 ARG B CA 1
ATOM 3120 C C . ARG B 1 88 ? 3.213 -33 -13.562 1 41.84 88 ARG B C 1
ATOM 3122 O O . ARG B 1 88 ? 2.756 -31.922 -13.227 1 41.84 88 ARG B O 1
ATOM 3129 N N . ALA B 1 89 ? 3.703 -33.594 -12.469 1 47.22 89 ALA B N 1
ATOM 3130 C CA . ALA B 1 89 ? 3.795 -33.281 -11.047 1 47.22 89 ALA B CA 1
ATOM 3131 C C . ALA B 1 89 ? 3.898 -31.781 -10.812 1 47.22 89 ALA B C 1
ATOM 3133 O O . ALA B 1 89 ? 4.594 -31.094 -11.547 1 47.22 89 ALA B O 1
ATOM 3134 N N . LEU B 1 90 ? 2.768 -31.109 -10.445 1 51.09 90 LEU B N 1
ATOM 3135 C CA . LEU B 1 90 ? 2.594 -29.719 -10.039 1 51.09 90 LEU B CA 1
ATOM 3136 C C . LEU B 1 90 ? 3.932 -29.094 -9.656 1 51.09 90 LEU B C 1
ATOM 3138 O O . LEU B 1 90 ? 4.047 -28.453 -8.609 1 51.09 90 LEU B O 1
ATOM 3142 N N . ARG B 1 91 ? 4.961 -29.469 -10.32 1 55.59 91 ARG B N 1
ATOM 3143 C CA . ARG B 1 91 ? 6.305 -29.062 -9.93 1 55.59 91 ARG B CA 1
ATOM 3144 C C . ARG B 1 91 ? 6.57 -27.609 -10.297 1 55.59 91 ARG B C 1
ATOM 3146 O O . ARG B 1 91 ? 7.422 -26.953 -9.695 1 55.59 91 ARG B O 1
ATOM 3153 N N . ARG B 1 92 ? 5.738 -26.969 -11.352 1 65.88 92 ARG B N 1
ATOM 3154 C CA . ARG B 1 92 ? 6.055 -25.594 -11.75 1 65.88 92 ARG B CA 1
ATOM 3155 C C . ARG B 1 92 ? 4.785 -24.812 -12.078 1 65.88 92 ARG B C 1
ATOM 3157 O O . ARG B 1 92 ? 3.75 -25.406 -12.391 1 65.88 92 ARG B O 1
ATOM 3164 N N . GLY B 1 93 ? 4.543 -23.656 -11.711 1 80.06 93 GLY B N 1
ATOM 3165 C CA . GLY B 1 93 ? 3.438 -22.766 -12.031 1 80.06 93 GLY B CA 1
ATOM 3166 C C . GLY B 1 93 ? 3.652 -21.344 -11.539 1 80.06 93 GLY B C 1
ATOM 3167 O O . GLY B 1 93 ? 4.613 -21.078 -10.82 1 80.06 93 GLY B O 1
ATOM 3168 N N . HIS B 1 94 ? 2.83 -20.5 -12.141 1 88.06 94 HIS B N 1
ATOM 3169 C CA . HIS B 1 94 ? 2.879 -19.094 -11.758 1 88.06 94 HIS B CA 1
ATOM 3170 C C . HIS B 1 94 ? 1.476 -18.531 -11.555 1 88.06 94 HIS B C 1
ATOM 3172 O O . HIS B 1 94 ? 0.569 -18.812 -12.336 1 88.06 94 HIS B O 1
ATOM 3178 N N . VAL B 1 95 ? 1.288 -17.875 -10.508 1 91.75 95 VAL B N 1
ATOM 3179 C CA . VAL B 1 95 ? -0.007 -17.266 -10.211 1 91.75 95 VAL B CA 1
ATOM 3180 C C . VAL B 1 95 ? 0.144 -15.758 -10.102 1 91.75 95 VAL B C 1
ATOM 3182 O O . VAL B 1 95 ? 0.971 -15.266 -9.328 1 91.75 95 VAL B O 1
ATOM 3185 N N . ASN B 1 96 ? -0.626 -15.008 -10.906 1 94.06 96 ASN B N 1
ATOM 3186 C CA . ASN B 1 96 ? -0.714 -13.555 -10.805 1 94.06 96 ASN B CA 1
ATOM 3187 C C . ASN B 1 96 ? -1.899 -13.125 -9.953 1 94.06 96 ASN B C 1
ATOM 3189 O O . ASN B 1 96 ? -3.053 -13.375 -10.305 1 94.06 96 ASN B O 1
ATOM 3193 N N . LEU B 1 97 ? -1.552 -12.422 -8.867 1 96.88 97 LEU B N 1
ATOM 3194 C CA . LEU B 1 97 ? -2.59 -12.016 -7.93 1 96.88 97 LEU B CA 1
ATOM 3195 C C . LEU B 1 97 ? -2.715 -10.492 -7.887 1 96.88 97 LEU B C 1
ATOM 3197 O O . LEU B 1 97 ? -1.707 -9.781 -7.922 1 96.88 97 LEU B O 1
ATOM 3201 N N . ALA B 1 98 ? -3.936 -10.016 -7.848 1 97.31 98 ALA B N 1
ATOM 3202 C CA . ALA B 1 98 ? -4.23 -8.609 -7.594 1 97.31 98 ALA B CA 1
ATOM 3203 C C . ALA B 1 98 ? -5.09 -8.445 -6.34 1 97.31 98 ALA B C 1
ATOM 3205 O O . ALA B 1 98 ? -6.203 -8.969 -6.273 1 97.31 98 ALA B O 1
ATOM 3206 N N . VAL B 1 99 ? -4.543 -7.723 -5.387 1 97.12 99 VAL B N 1
ATOM 3207 C CA . VAL B 1 99 ? -5.227 -7.578 -4.109 1 97.12 99 VAL B CA 1
ATOM 3208 C C . VAL B 1 99 ? -4.996 -6.176 -3.555 1 97.12 99 VAL B C 1
ATOM 3210 O O . VAL B 1 99 ? -4.09 -5.465 -4.004 1 97.12 99 VAL B O 1
ATOM 3213 N N . PRO B 1 100 ? -5.848 -5.746 -2.58 1 95.44 100 PRO B N 1
ATOM 3214 C CA . PRO B 1 100 ? -5.512 -4.504 -1.878 1 95.44 100 PRO B CA 1
ATOM 3215 C C . PRO B 1 100 ? -4.203 -4.602 -1.098 1 95.44 100 PRO B C 1
ATOM 3217 O O . PRO B 1 100 ? -3.783 -5.699 -0.722 1 95.44 100 PRO B O 1
ATOM 3220 N N . ALA B 1 101 ? -3.635 -3.459 -0.854 1 93.88 101 ALA B N 1
ATOM 3221 C CA . ALA B 1 101 ? -2.379 -3.426 -0.108 1 93.88 101 ALA B CA 1
ATOM 3222 C C . ALA B 1 101 ? -2.537 -4.082 1.262 1 93.88 101 ALA B C 1
ATOM 3224 O O . ALA B 1 101 ? -1.628 -4.762 1.738 1 93.88 101 ALA B O 1
ATOM 3225 N N . SER B 1 102 ? -3.625 -3.889 1.869 1 93.62 102 SER B N 1
ATOM 3226 C CA . SER B 1 102 ? -3.875 -4.434 3.199 1 93.62 102 SER B CA 1
ATOM 3227 C C . SER B 1 102 ? -3.896 -5.961 3.176 1 93.62 102 SER B C 1
ATOM 3229 O O . SER B 1 102 ? -3.441 -6.605 4.121 1 93.62 102 SER B O 1
ATOM 3231 N N . THR B 1 103 ? -4.434 -6.512 2.131 1 94.69 103 THR B N 1
ATOM 3232 C CA . THR B 1 103 ? -4.5 -7.961 1.992 1 94.69 103 THR B CA 1
ATOM 3233 C C . THR B 1 103 ? -3.123 -8.539 1.681 1 94.69 103 THR B C 1
ATOM 3235 O O . THR B 1 103 ? -2.793 -9.641 2.121 1 94.69 103 THR B O 1
ATOM 3238 N N . ALA B 1 104 ? -2.369 -7.84 0.932 1 96.06 104 ALA B N 1
ATOM 3239 C CA . ALA B 1 104 ? -1.026 -8.266 0.551 1 96.06 104 ALA B CA 1
ATOM 3240 C C . ALA B 1 104 ? -0.111 -8.352 1.77 1 96.06 104 ALA B C 1
ATOM 3242 O O . ALA B 1 104 ? 0.926 -9.016 1.731 1 96.06 104 ALA B O 1
ATOM 3243 N N . GLU B 1 105 ? -0.486 -7.727 2.834 1 93.19 105 GLU B N 1
ATOM 3244 C CA . GLU B 1 105 ? 0.364 -7.633 4.02 1 93.19 105 GLU B CA 1
ATOM 3245 C C . GLU B 1 105 ? 0.438 -8.969 4.75 1 93.19 105 GLU B C 1
ATOM 3247 O O . GLU B 1 105 ? 1.497 -9.352 5.254 1 93.19 105 GLU B O 1
ATOM 3252 N N . LYS B 1 106 ? -0.667 -9.586 4.836 1 90.19 106 LYS B N 1
ATOM 3253 C CA . LYS B 1 106 ? -0.671 -10.742 5.73 1 90.19 106 LYS B CA 1
ATOM 3254 C C . LYS B 1 106 ? -1.376 -11.93 5.09 1 90.19 106 LYS B C 1
ATOM 3256 O O . LYS B 1 106 ? -0.788 -13.008 4.953 1 90.19 106 LYS B O 1
ATOM 3261 N N . LEU B 1 107 ? -2.559 -11.734 4.625 1 92.5 107 LEU B N 1
ATOM 3262 C CA . LEU B 1 107 ? -3.371 -12.859 4.168 1 92.5 107 LEU B CA 1
ATOM 3263 C C . LEU B 1 107 ? -2.701 -13.57 3 1 92.5 107 LEU B C 1
ATOM 3265 O O . LEU B 1 107 ? -2.633 -14.805 2.977 1 92.5 107 LEU B O 1
ATOM 3269 N N . VAL B 1 108 ? -2.197 -12.812 2.051 1 96.31 108 VAL B N 1
ATOM 3270 C CA . VAL B 1 108 ? -1.6 -13.406 0.861 1 96.31 108 VAL B CA 1
ATOM 3271 C C . VAL B 1 108 ? -0.315 -14.141 1.239 1 96.31 108 VAL B C 1
ATOM 3273 O O . VAL B 1 108 ? -0.125 -15.297 0.87 1 96.31 108 VAL B O 1
ATOM 3276 N N . PRO B 1 109 ? 0.585 -13.516 1.987 1 96.38 109 PRO B N 1
ATOM 3277 C CA . PRO B 1 109 ? 1.79 -14.258 2.355 1 96.38 109 PRO B CA 1
ATOM 3278 C C . PRO B 1 109 ? 1.483 -15.508 3.188 1 96.38 109 PRO B C 1
ATOM 3280 O O . PRO B 1 109 ? 2.17 -16.516 3.062 1 96.38 109 PRO B O 1
ATOM 3283 N N . ASP B 1 110 ? 0.463 -15.461 4.035 1 93.62 110 ASP B N 1
ATOM 3284 C CA . ASP B 1 110 ? 0.072 -16.656 4.789 1 93.62 110 ASP B CA 1
ATOM 3285 C C . ASP B 1 110 ? -0.367 -17.766 3.85 1 93.62 110 ASP B C 1
ATOM 3287 O O . ASP B 1 110 ? 0.007 -18.938 4.043 1 93.62 110 ASP B O 1
ATOM 3291 N N . ALA B 1 111 ? -1.111 -17.391 2.885 1 95.12 111 ALA B N 1
ATOM 3292 C CA . ALA B 1 111 ? -1.563 -18.375 1.902 1 95.12 111 ALA B CA 1
ATOM 3293 C C . ALA B 1 111 ? -0.392 -18.922 1.091 1 95.12 111 ALA B C 1
ATOM 3295 O O . ALA B 1 111 ? -0.331 -20.125 0.804 1 95.12 111 ALA B O 1
ATOM 3296 N N . ILE B 1 112 ? 0.539 -18.078 0.686 1 96.31 112 ILE B N 1
ATOM 3297 C CA . ILE B 1 112 ? 1.704 -18.484 -0.09 1 96.31 112 ILE B CA 1
ATOM 3298 C C . ILE B 1 112 ? 2.555 -19.453 0.729 1 96.31 112 ILE B C 1
ATOM 3300 O O . ILE B 1 112 ? 2.99 -20.5 0.221 1 96.31 112 ILE B O 1
ATOM 3304 N N . LEU B 1 113 ? 2.793 -19.125 1.989 1 95.88 113 LEU B N 1
ATOM 3305 C CA . LEU B 1 113 ? 3.584 -19.969 2.869 1 95.88 113 LEU B CA 1
ATOM 3306 C C . LEU B 1 113 ? 2.949 -21.359 3.008 1 95.88 113 LEU B C 1
ATOM 3308 O O . LEU B 1 113 ? 3.646 -22.375 2.973 1 95.88 113 LEU B O 1
ATOM 3312 N N . ALA B 1 114 ? 1.645 -21.344 3.16 1 93.31 114 ALA B N 1
ATOM 3313 C CA . ALA B 1 114 ? 0.926 -22.609 3.248 1 93.31 114 ALA B CA 1
ATOM 3314 C C . ALA B 1 114 ? 1.046 -23.406 1.947 1 93.31 114 ALA B C 1
ATOM 3316 O O . ALA B 1 114 ? 1.28 -24.609 1.968 1 93.31 114 ALA B O 1
ATOM 3317 N N . ALA B 1 115 ? 0.909 -22.781 0.841 1 92.75 115 ALA B N 1
ATOM 3318 C CA . ALA B 1 115 ? 0.966 -23.422 -0.473 1 92.75 115 ALA B CA 1
ATOM 3319 C C . ALA B 1 115 ? 2.361 -23.969 -0.757 1 92.75 115 ALA B C 1
ATOM 3321 O O . ALA B 1 115 ? 2.504 -25.016 -1.382 1 92.75 115 ALA B O 1
ATOM 3322 N N . MET B 1 116 ? 3.377 -23.281 -0.323 1 91.75 116 MET B N 1
ATOM 3323 C CA . MET B 1 116 ? 4.766 -23.625 -0.61 1 91.75 116 MET B CA 1
ATOM 3324 C C . MET B 1 116 ? 5.133 -24.953 0.034 1 91.75 116 MET B C 1
ATOM 3326 O O . MET B 1 116 ? 6.027 -25.656 -0.444 1 91.75 116 MET B O 1
ATOM 3330 N N . LYS B 1 117 ? 4.527 -25.266 1.119 1 89.94 117 LYS B N 1
ATOM 3331 C CA . LYS B 1 117 ? 4.785 -26.531 1.793 1 89.94 117 LYS B CA 1
ATOM 3332 C C . LYS B 1 117 ? 4.43 -27.703 0.896 1 89.94 117 LYS B C 1
ATOM 3334 O O . LYS B 1 117 ? 5.113 -28.734 0.915 1 89.94 117 LYS B O 1
ATOM 3339 N N . ARG B 1 118 ? 3.471 -27.562 0.089 1 84.62 118 ARG B N 1
ATOM 3340 C CA . ARG B 1 118 ? 2.986 -28.641 -0.766 1 84.62 118 ARG B CA 1
ATOM 3341 C C . ARG B 1 118 ? 3.451 -28.453 -2.205 1 84.62 118 ARG B C 1
ATOM 3343 O O . ARG B 1 118 ? 3.703 -29.422 -2.918 1 84.62 118 ARG B O 1
ATOM 3350 N N . TYR B 1 119 ? 3.566 -27.188 -2.553 1 86.94 119 TYR B N 1
ATOM 3351 C CA . TYR B 1 119 ? 3.898 -26.875 -3.938 1 86.94 119 TYR B CA 1
ATOM 3352 C C . TYR B 1 119 ? 5.035 -25.859 -4.012 1 86.94 119 TYR B C 1
ATOM 3354 O O . TYR B 1 119 ? 4.84 -24.734 -4.457 1 86.94 119 TYR B O 1
ATOM 3362 N N . PRO B 1 120 ? 6.219 -26.203 -3.76 1 86.75 120 PRO B N 1
ATOM 3363 C CA . PRO B 1 120 ? 7.352 -25.281 -3.648 1 86.75 120 PRO B CA 1
ATOM 3364 C C . PRO B 1 120 ? 7.785 -24.719 -5 1 86.75 120 PRO B C 1
ATOM 3366 O O . PRO B 1 120 ? 8.539 -23.734 -5.047 1 86.75 120 PRO B O 1
ATOM 3369 N N . GLY B 1 121 ? 7.297 -25.281 -6.062 1 83.88 121 GLY B N 1
ATOM 3370 C CA . GLY B 1 121 ? 7.73 -24.844 -7.379 1 83.88 121 GLY B CA 1
ATOM 3371 C C . GLY B 1 121 ? 6.855 -23.734 -7.957 1 83.88 121 GLY B C 1
ATOM 3372 O O . GLY B 1 121 ? 7.168 -23.188 -9.016 1 83.88 121 GLY B O 1
ATOM 3373 N N . VAL B 1 122 ? 5.793 -23.422 -7.328 1 88.25 122 VAL B N 1
ATOM 3374 C CA . VAL B 1 122 ? 4.891 -22.375 -7.809 1 88.25 122 VAL B CA 1
ATOM 3375 C C . VAL B 1 122 ? 5.434 -21 -7.418 1 88.25 122 VAL B C 1
ATOM 3377 O O . VAL B 1 122 ? 5.887 -20.812 -6.289 1 88.25 122 VAL B O 1
ATOM 3380 N N . THR B 1 123 ? 5.461 -20.109 -8.375 1 92.56 123 THR B N 1
ATOM 3381 C CA . THR B 1 123 ? 5.902 -18.734 -8.133 1 92.56 123 THR B CA 1
ATOM 3382 C C . THR B 1 123 ? 4.727 -17.766 -8.203 1 92.56 123 THR B C 1
ATOM 3384 O O . THR B 1 123 ? 3.648 -18.125 -8.68 1 92.56 123 THR B O 1
ATOM 3387 N N . TYR B 1 124 ? 4.934 -16.578 -7.688 1 95.56 124 TYR B N 1
ATOM 3388 C CA . TYR B 1 124 ? 3.811 -15.664 -7.543 1 95.56 124 TYR B CA 1
ATOM 3389 C C . TYR B 1 124 ? 4.207 -14.242 -7.938 1 95.56 124 TYR B C 1
ATOM 3391 O O . TYR B 1 124 ? 5.316 -13.797 -7.641 1 95.56 124 TYR B O 1
ATOM 3399 N N . SER B 1 125 ? 3.32 -13.586 -8.617 1 96.31 125 SER B N 1
ATOM 3400 C CA . SER B 1 125 ? 3.324 -12.133 -8.773 1 96.31 125 SER B CA 1
ATOM 3401 C C . SER B 1 125 ? 2.115 -11.5 -8.094 1 96.31 125 SER B C 1
ATOM 3403 O O . SER B 1 125 ? 0.973 -11.844 -8.406 1 96.31 125 SER B O 1
ATOM 3405 N N . VAL B 1 126 ? 2.406 -10.594 -7.188 1 97.31 126 VAL B N 1
ATOM 3406 C CA . VAL B 1 126 ? 1.326 -9.977 -6.426 1 97.31 126 VAL B CA 1
ATOM 3407 C C . VAL B 1 126 ? 1.347 -8.461 -6.633 1 97.31 126 VAL B C 1
ATOM 3409 O O . VAL B 1 126 ? 2.32 -7.793 -6.277 1 97.31 126 VAL B O 1
ATOM 3412 N N . ARG B 1 127 ? 0.311 -7.961 -7.145 1 94.62 127 ARG B N 1
ATOM 3413 C CA . ARG B 1 127 ? 0.155 -6.52 -7.312 1 94.62 127 ARG B CA 1
ATOM 3414 C C . ARG B 1 127 ? -0.975 -5.984 -6.438 1 94.62 127 ARG B C 1
ATOM 3416 O O . ARG B 1 127 ? -1.969 -6.68 -6.207 1 94.62 127 ARG B O 1
ATOM 3423 N N . SER B 1 128 ? -0.755 -4.758 -6.055 1 94.62 128 SER B N 1
ATOM 3424 C CA . SER B 1 128 ? -1.764 -4.156 -5.188 1 94.62 128 SER B CA 1
ATOM 3425 C C . SER B 1 128 ? -2.4 -2.936 -5.84 1 94.62 128 SER B C 1
ATOM 3427 O O . SER B 1 128 ? -1.733 -2.193 -6.562 1 94.62 128 SER B O 1
ATOM 3429 N N . GLY B 1 129 ? -3.693 -2.736 -5.531 1 91.31 129 GLY B N 1
ATOM 3430 C CA . GLY B 1 129 ? -4.453 -1.6 -6.023 1 91.31 129 GLY B CA 1
ATOM 3431 C C . GLY B 1 129 ? -5.832 -1.489 -5.398 1 91.31 129 GLY B C 1
ATOM 3432 O O . GLY B 1 129 ? -6.156 -2.227 -4.465 1 91.31 129 GLY B O 1
ATOM 3433 N N . ASN B 1 130 ? -6.594 -0.479 -5.871 1 90.25 130 ASN B N 1
ATOM 3434 C CA . ASN B 1 130 ? -7.98 -0.37 -5.426 1 90.25 130 ASN B CA 1
ATOM 3435 C C . ASN B 1 130 ? -8.891 -1.325 -6.188 1 90.25 130 ASN B C 1
ATOM 3437 O O . ASN B 1 130 ? -8.453 -1.988 -7.129 1 90.25 130 ASN B O 1
ATOM 3441 N N . GLY B 1 131 ? -10.078 -1.384 -5.77 1 92.19 131 GLY B N 1
ATOM 3442 C CA . GLY B 1 131 ? -11.023 -2.326 -6.348 1 92.19 131 GLY B CA 1
ATOM 3443 C C . GLY B 1 131 ? -11.156 -2.184 -7.852 1 92.19 131 GLY B C 1
ATOM 3444 O O . GLY B 1 131 ? -11.203 -3.182 -8.578 1 92.19 131 GLY B O 1
ATOM 3445 N N . GLU B 1 132 ? -11.234 -0.961 -8.312 1 90.69 132 GLU B N 1
ATOM 3446 C CA . GLU B 1 132 ? -11.383 -0.703 -9.742 1 90.69 132 GLU B CA 1
ATOM 3447 C C . GLU B 1 132 ? -10.195 -1.256 -10.531 1 90.69 132 GLU B C 1
ATOM 3449 O O . GLU B 1 132 ? -10.375 -1.911 -11.562 1 90.69 132 GLU B O 1
ATOM 3454 N N . SER B 1 133 ? -9.047 -0.989 -10.078 1 92.62 133 SER B N 1
ATOM 3455 C CA . SER B 1 133 ? -7.836 -1.476 -10.727 1 92.62 133 SER B CA 1
ATOM 3456 C C . SER B 1 133 ? -7.773 -3 -10.711 1 92.62 133 SER B C 1
ATOM 3458 O O . SER B 1 133 ? -7.418 -3.621 -11.719 1 92.62 133 SER B O 1
ATOM 3460 N N . ILE B 1 134 ? -8.117 -3.553 -9.625 1 95.38 134 ILE B N 1
ATOM 3461 C CA . ILE B 1 134 ? -8.039 -5 -9.445 1 95.38 134 ILE B CA 1
ATOM 3462 C C . ILE B 1 134 ? -8.953 -5.695 -10.445 1 95.38 134 ILE B C 1
ATOM 3464 O O . ILE B 1 134 ? -8.531 -6.613 -11.148 1 95.38 134 ILE B O 1
ATOM 3468 N N . VAL B 1 135 ? -10.18 -5.223 -10.539 1 94.06 135 VAL B N 1
ATOM 3469 C CA . VAL B 1 135 ? -11.125 -5.832 -11.469 1 94.06 135 VAL B CA 1
ATOM 3470 C C . VAL B 1 135 ? -10.656 -5.629 -12.906 1 94.06 135 VAL B C 1
ATOM 3472 O O . VAL B 1 135 ? -10.75 -6.539 -13.727 1 94.06 135 VAL B O 1
ATOM 3475 N N . ARG B 1 136 ? -10.148 -4.473 -13.188 1 92.44 136 ARG B N 1
ATOM 3476 C CA . ARG B 1 136 ? -9.625 -4.188 -14.523 1 92.44 136 ARG B CA 1
ATOM 3477 C C . ARG B 1 136 ? -8.469 -5.121 -14.867 1 92.44 136 ARG B C 1
ATOM 3479 O O . ARG B 1 136 ? -8.391 -5.645 -15.977 1 92.44 136 ARG B O 1
ATOM 3486 N N . TRP B 1 137 ? -7.543 -5.344 -13.93 1 93.31 137 TRP B N 1
ATOM 3487 C CA . TRP B 1 137 ? -6.395 -6.215 -14.164 1 93.31 137 TRP B CA 1
ATOM 3488 C C . TRP B 1 137 ? -6.84 -7.648 -14.414 1 93.31 137 TRP B C 1
ATOM 3490 O O . TRP B 1 137 ? -6.215 -8.375 -15.188 1 93.31 137 TRP B O 1
ATOM 3500 N N . VAL B 1 138 ? -7.883 -8.094 -13.75 1 93.12 138 VAL B N 1
ATOM 3501 C CA . VAL B 1 138 ? -8.445 -9.422 -14 1 93.12 138 VAL B CA 1
ATOM 3502 C C . VAL B 1 138 ? -9.055 -9.469 -15.398 1 93.12 138 VAL B C 1
ATOM 3504 O O . VAL B 1 138 ? -8.812 -10.406 -16.156 1 93.12 138 VAL B O 1
ATOM 3507 N N . GLU B 1 139 ? -9.75 -8.43 -15.711 1 88.62 139 GLU B N 1
ATOM 3508 C CA . GLU B 1 139 ? -10.438 -8.359 -17 1 88.62 139 GLU B CA 1
ATOM 3509 C C . GLU B 1 139 ? -9.438 -8.383 -18.156 1 88.62 139 GLU B C 1
ATOM 3511 O O . GLU B 1 139 ? -9.664 -9.062 -19.156 1 88.62 139 GLU B O 1
ATOM 3516 N N . THR B 1 140 ? -8.375 -7.656 -18.016 1 84.25 140 THR B N 1
ATOM 3517 C CA . THR B 1 140 ? -7.391 -7.516 -19.094 1 84.25 140 THR B CA 1
ATOM 3518 C C . THR B 1 140 ? -6.43 -8.703 -19.094 1 84.25 140 THR B C 1
ATOM 3520 O O . THR B 1 140 ? -5.594 -8.828 -20 1 84.25 140 THR B O 1
ATOM 3523 N N . GLY B 1 141 ? -6.492 -9.523 -18.062 1 85.25 141 GLY B N 1
ATOM 3524 C CA . GLY B 1 141 ? -5.645 -10.703 -18 1 85.25 141 GLY B CA 1
ATOM 3525 C C . GLY B 1 141 ? -4.316 -10.445 -17.312 1 85.25 141 GLY B C 1
ATOM 3526 O O . GLY B 1 141 ? -3.467 -11.336 -17.25 1 85.25 141 GLY B O 1
ATOM 3527 N N . GLU B 1 142 ? -4.125 -9.305 -16.812 1 87.75 142 GLU B N 1
ATOM 3528 C CA . GLU B 1 142 ? -2.902 -8.969 -16.078 1 87.75 142 GLU B CA 1
ATOM 3529 C C . GLU B 1 142 ? -2.848 -9.68 -14.734 1 87.75 142 GLU B C 1
ATOM 3531 O O . GLU B 1 142 ? -1.768 -9.875 -14.172 1 87.75 142 GLU B O 1
ATOM 3536 N N . ALA B 1 143 ? -4.004 -10.039 -14.234 1 93.38 143 ALA B N 1
ATOM 3537 C CA . ALA B 1 143 ? -4.117 -10.836 -13.016 1 93.38 143 ALA B CA 1
ATOM 3538 C C . ALA B 1 143 ? -4.984 -12.07 -13.242 1 93.38 143 ALA B C 1
ATOM 3540 O O . ALA B 1 143 ? -6 -12 -13.938 1 93.38 143 ALA B O 1
ATOM 3541 N N . ASP B 1 144 ? -4.516 -13.188 -12.672 1 90.94 144 ASP B N 1
ATOM 3542 C CA . ASP B 1 144 ? -5.277 -14.43 -12.742 1 90.94 144 ASP B CA 1
ATOM 3543 C C . ASP B 1 144 ? -6.41 -14.445 -11.719 1 90.94 144 ASP B C 1
ATOM 3545 O O . ASP B 1 144 ? -7.5 -14.953 -12 1 90.94 144 ASP B O 1
ATOM 3549 N N . ILE B 1 145 ? -6.074 -13.945 -10.555 1 94.38 145 ILE B N 1
ATOM 3550 C CA . ILE B 1 145 ? -6.992 -13.914 -9.414 1 94.38 145 ILE B CA 1
ATOM 3551 C C . ILE B 1 145 ? -7.039 -12.508 -8.828 1 94.38 145 ILE B C 1
ATOM 3553 O O . ILE B 1 145 ? -6 -11.891 -8.602 1 94.38 145 ILE B O 1
ATOM 3557 N N . GLY B 1 146 ? -8.234 -11.977 -8.703 1 96.75 146 GLY B N 1
ATOM 3558 C CA . GLY B 1 146 ? -8.453 -10.727 -7.992 1 96.75 146 GLY B CA 1
ATOM 3559 C C . GLY B 1 146 ? -9.219 -10.906 -6.691 1 96.75 146 GLY B C 1
ATOM 3560 O O . GLY B 1 146 ? -10.094 -11.773 -6.594 1 96.75 146 GLY B O 1
ATOM 3561 N N . TYR B 1 147 ? -8.844 -10.211 -5.684 1 96.88 147 TYR B N 1
ATOM 3562 C CA . TYR B 1 147 ? -9.562 -10.18 -4.414 1 96.88 147 TYR B CA 1
ATOM 3563 C C . TYR B 1 147 ? -9.805 -8.742 -3.965 1 96.88 147 TYR B C 1
ATOM 3565 O O . TYR B 1 147 ? -8.859 -7.953 -3.857 1 96.88 147 TYR B O 1
ATOM 3573 N N . ALA B 1 148 ? -11.016 -8.375 -3.734 1 96.06 148 ALA B N 1
ATOM 3574 C CA . ALA B 1 148 ? -11.375 -7.023 -3.316 1 96.06 148 ALA B CA 1
ATOM 3575 C C . ALA B 1 148 ? -12.789 -6.98 -2.738 1 96.06 148 ALA B C 1
ATOM 3577 O O . ALA B 1 148 ? -13.547 -7.945 -2.869 1 96.06 148 ALA B O 1
ATOM 3578 N N . LEU B 1 149 ? -13.055 -5.91 -2.047 1 94.81 149 LEU B N 1
ATOM 3579 C CA . LEU B 1 149 ? -14.453 -5.68 -1.682 1 94.81 149 LEU B CA 1
ATOM 3580 C C . LEU B 1 149 ? -15.328 -5.566 -2.926 1 94.81 149 LEU B C 1
ATOM 3582 O O . LEU B 1 149 ? -14.891 -5.035 -3.949 1 94.81 149 LEU B O 1
ATOM 3586 N N . ARG B 1 150 ? -16.469 -6.039 -2.795 1 91.31 150 ARG B N 1
ATOM 3587 C CA . ARG B 1 150 ? -17.359 -6.266 -3.928 1 91.31 150 ARG B CA 1
ATOM 3588 C C . ARG B 1 150 ? -17.562 -4.98 -4.73 1 91.31 150 ARG B C 1
ATOM 3590 O O . ARG B 1 150 ? -17.781 -3.914 -4.156 1 91.31 150 ARG B O 1
ATOM 3597 N N . ARG B 1 151 ? -17.469 -5.18 -5.977 1 87.56 151 ARG B N 1
ATOM 3598 C CA . ARG B 1 151 ? -17.703 -4.129 -6.957 1 87.56 151 ARG B CA 1
ATOM 3599 C C . ARG B 1 151 ? -18.516 -4.656 -8.141 1 87.56 151 ARG B C 1
ATOM 3601 O O . ARG B 1 151 ? -18.578 -5.867 -8.359 1 87.56 151 ARG B O 1
ATOM 3608 N N . ARG B 1 152 ? -19.062 -3.658 -8.805 1 83.12 152 ARG B N 1
ATOM 3609 C CA . ARG B 1 152 ? -19.719 -4.043 -10.047 1 83.12 152 ARG B CA 1
ATOM 3610 C C . ARG B 1 152 ? -18.703 -4.48 -11.094 1 83.12 152 ARG B C 1
ATOM 3612 O O . ARG B 1 152 ? -17.656 -3.85 -11.258 1 83.12 152 ARG B O 1
ATOM 3619 N N . THR B 1 153 ? -18.953 -5.629 -11.695 1 83.19 153 THR B N 1
ATOM 3620 C CA . THR B 1 153 ? -18.016 -6.164 -12.664 1 83.19 153 THR B CA 1
ATOM 3621 C C . THR B 1 153 ? -18.641 -6.25 -14.047 1 83.19 153 THR B C 1
ATOM 3623 O O . THR B 1 153 ? -19.875 -6.246 -14.18 1 83.19 153 THR B O 1
ATOM 3626 N N . SER B 1 154 ? -17.75 -6.184 -15.016 1 83.44 154 SER B N 1
ATOM 3627 C CA . SER B 1 154 ? -18.188 -6.445 -16.375 1 83.44 154 SER B CA 1
ATOM 3628 C C . SER B 1 154 ? -18.469 -7.93 -16.594 1 83.44 154 SER B C 1
ATOM 3630 O O . SER B 1 154 ? -18.172 -8.758 -15.727 1 83.44 154 SER B O 1
ATOM 3632 N N . ALA B 1 155 ? -19.016 -8.234 -17.797 1 79.81 155 ALA B N 1
ATOM 3633 C CA . ALA B 1 155 ? -19.375 -9.609 -18.141 1 79.81 155 ALA B CA 1
ATOM 3634 C C . ALA B 1 155 ? -18.125 -10.484 -18.266 1 79.81 155 ALA B C 1
ATOM 3636 O O . ALA B 1 155 ? -18.219 -11.711 -18.141 1 79.81 155 ALA B O 1
ATOM 3637 N N . GLY B 1 156 ? -17.094 -9.867 -18.422 1 88 156 GLY B N 1
ATOM 3638 C CA . GLY B 1 156 ? -15.867 -10.633 -18.625 1 88 156 GLY B CA 1
ATOM 3639 C C . GLY B 1 156 ? -15.203 -11.055 -17.328 1 88 156 GLY B C 1
ATOM 3640 O O . GLY B 1 156 ? -14.227 -11.805 -17.328 1 88 156 GLY B O 1
ATOM 3641 N N . VAL B 1 157 ? -15.734 -10.641 -16.234 1 93 157 VAL B N 1
ATOM 3642 C CA . VAL B 1 157 ? -15.188 -10.961 -14.922 1 93 157 VAL B CA 1
ATOM 3643 C C . VAL B 1 157 ? -16.266 -11.617 -14.062 1 93 157 VAL B C 1
ATOM 3645 O O . VAL B 1 157 ? -17.406 -11.141 -14 1 93 157 VAL B O 1
ATOM 3648 N N . VAL B 1 158 ? -15.938 -12.734 -13.414 1 90.31 158 VAL B N 1
ATOM 3649 C CA . VAL B 1 158 ? -16.906 -13.445 -12.586 1 90.31 158 VAL B CA 1
ATOM 3650 C C . VAL B 1 158 ? -16.453 -13.43 -11.125 1 90.31 158 VAL B C 1
ATOM 3652 O O . VAL B 1 158 ? -15.258 -13.477 -10.844 1 90.31 158 VAL B O 1
ATOM 3655 N N . GLU B 1 159 ? -17.406 -13.344 -10.289 1 92.56 159 GLU B N 1
ATOM 3656 C CA . GLU B 1 159 ? -17.203 -13.547 -8.852 1 92.56 159 GLU B CA 1
ATOM 3657 C C . GLU B 1 159 ? -17.234 -15.031 -8.508 1 92.56 159 GLU B C 1
ATOM 3659 O O . GLU B 1 159 ? -18.234 -15.711 -8.695 1 92.56 159 GLU B O 1
ATOM 3664 N N . VAL B 1 160 ? -16.172 -15.555 -7.98 1 89.88 160 VAL B N 1
ATOM 3665 C CA . VAL B 1 160 ? -16.047 -16.984 -7.754 1 89.88 160 VAL B CA 1
ATOM 3666 C C . VAL B 1 160 ? -16.422 -17.328 -6.312 1 89.88 160 VAL B C 1
ATOM 3668 O O . VAL B 1 160 ? -16.938 -18.406 -6.035 1 89.88 160 VAL B O 1
ATOM 3671 N N . ARG B 1 161 ? -16.062 -16.469 -5.371 1 91.75 161 ARG B N 1
ATOM 3672 C CA . ARG B 1 161 ? -16.375 -16.625 -3.951 1 91.75 161 ARG B CA 1
ATOM 3673 C C . ARG B 1 161 ? -16.609 -15.266 -3.297 1 91.75 161 ARG B C 1
ATOM 3675 O O . ARG B 1 161 ? -16.062 -14.25 -3.75 1 91.75 161 ARG B O 1
ATOM 3682 N N . ALA B 1 162 ? -17.422 -15.281 -2.311 1 94 162 ALA B N 1
ATOM 3683 C CA . ALA B 1 162 ? -17.703 -14.07 -1.552 1 94 162 ALA B CA 1
ATOM 3684 C C . ALA B 1 162 ? -17.641 -14.336 -0.05 1 94 162 ALA B C 1
ATOM 3686 O O . ALA B 1 162 ? -18.109 -15.375 0.421 1 94 162 ALA B O 1
ATOM 3687 N N . PHE B 1 163 ? -17.047 -13.414 0.646 1 91.5 163 PHE B N 1
ATOM 3688 C CA . PHE B 1 163 ? -16.922 -13.484 2.098 1 91.5 163 PHE B CA 1
ATOM 3689 C C . PHE B 1 163 ? -17.516 -12.242 2.754 1 91.5 163 PHE B C 1
ATOM 3691 O O . PHE B 1 163 ? -17.156 -11.117 2.408 1 91.5 163 PHE B O 1
ATOM 3698 N N . ALA B 1 164 ? -18.391 -12.43 3.719 1 90.75 164 ALA B N 1
ATOM 3699 C CA . ALA B 1 164 ? -19.031 -11.297 4.391 1 90.75 164 ALA B CA 1
ATOM 3700 C C . ALA B 1 164 ? -18 -10.492 5.191 1 90.75 164 ALA B C 1
ATOM 3702 O O . ALA B 1 164 ? -17.188 -11.062 5.922 1 90.75 164 ALA B O 1
ATOM 3703 N N . GLN B 1 165 ? -18.078 -9.172 4.992 1 92.56 165 GLN B N 1
ATOM 3704 C CA . GLN B 1 165 ? -17.156 -8.273 5.672 1 92.56 165 GLN B CA 1
ATOM 3705 C C . GLN B 1 165 ? -17.891 -7.133 6.359 1 92.56 165 GLN B C 1
ATOM 3707 O O . GLN B 1 165 ? -18.203 -6.117 5.73 1 92.56 165 GLN B O 1
ATOM 3712 N N . PRO B 1 166 ? -18.141 -7.258 7.68 1 92.5 166 PRO B N 1
ATOM 3713 C CA . PRO B 1 166 ? -18.719 -6.125 8.406 1 92.5 166 PRO B CA 1
ATOM 3714 C C . PRO B 1 166 ? -17.719 -4.992 8.633 1 92.5 166 PRO B C 1
ATOM 3716 O O . PRO B 1 166 ? -16.547 -5.25 8.883 1 92.5 166 PRO B O 1
ATOM 3719 N N . LEU B 1 167 ? -18.297 -3.811 8.531 1 95.56 167 LEU B N 1
ATOM 3720 C CA . LEU B 1 167 ? -17.5 -2.648 8.914 1 95.56 167 LEU B CA 1
ATOM 3721 C C . LEU B 1 167 ? -17.594 -2.393 10.414 1 95.56 167 LEU B C 1
ATOM 3723 O O . LEU B 1 167 ? -18.688 -2.441 10.984 1 95.56 167 LEU B O 1
ATOM 3727 N N . GLY B 1 168 ? -16.453 -2.213 11.031 1 95.75 168 GLY B N 1
ATOM 3728 C CA . GLY B 1 168 ? -16.422 -1.932 12.461 1 95.75 168 GLY B CA 1
ATOM 3729 C C . GLY B 1 168 ? -15.609 -0.703 12.812 1 95.75 168 GLY B C 1
ATOM 3730 O O . GLY B 1 168 ? -14.828 -0.213 11.992 1 95.75 168 GLY B O 1
ATOM 3731 N N . VAL B 1 169 ? -15.891 -0.193 13.953 1 96.75 169 VAL B N 1
ATOM 3732 C CA . VAL B 1 169 ? -15.078 0.894 14.492 1 96.75 169 VAL B CA 1
ATOM 3733 C C . VAL B 1 169 ? -13.836 0.323 15.18 1 96.75 169 VAL B C 1
ATOM 3735 O O . VAL B 1 169 ? -13.914 -0.702 15.859 1 96.75 169 VAL B O 1
ATOM 3738 N N . VAL B 1 170 ? -12.734 0.939 14.883 1 97.56 170 VAL B N 1
ATOM 3739 C CA . VAL B 1 170 ? -11.453 0.548 15.445 1 97.56 170 VAL B CA 1
ATOM 3740 C C . VAL B 1 170 ? -11 1.587 16.469 1 97.56 170 VAL B C 1
ATOM 3742 O O . VAL B 1 170 ? -10.945 2.781 16.172 1 97.56 170 VAL B O 1
ATOM 3745 N N . THR B 1 171 ? -10.688 1.108 17.672 1 97.56 171 THR B N 1
ATOM 3746 C CA . THR B 1 171 ? -10.297 1.998 18.766 1 97.56 171 THR B CA 1
ATOM 3747 C C . THR B 1 171 ? -9.141 1.404 19.562 1 97.56 171 THR B C 1
ATOM 3749 O O . THR B 1 171 ? -8.773 0.245 19.359 1 97.56 171 THR B O 1
ATOM 3752 N N . ALA B 1 172 ? -8.57 2.303 20.391 1 97.31 172 ALA B N 1
ATOM 3753 C CA . ALA B 1 172 ? -7.652 1.773 21.391 1 97.31 172 ALA B CA 1
ATOM 3754 C C . ALA B 1 172 ? -8.367 0.799 22.328 1 97.31 172 ALA B C 1
ATOM 3756 O O . ALA B 1 172 ? -9.586 0.887 22.516 1 97.31 172 ALA B O 1
ATOM 3757 N N . PRO B 1 173 ? -7.5 -0.123 22.891 1 93.62 173 PRO B N 1
ATOM 3758 C CA . PRO B 1 173 ? -8.125 -1.006 23.875 1 93.62 173 PRO B CA 1
ATOM 3759 C C . PRO B 1 173 ? -8.719 -0.243 25.062 1 93.62 173 PRO B C 1
ATOM 3761 O O . PRO B 1 173 ? -8.133 0.74 25.516 1 93.62 173 PRO B O 1
ATOM 3764 N N . GLY B 1 174 ? -9.859 -0.518 25.516 1 91.12 174 GLY B N 1
ATOM 3765 C CA . GLY B 1 174 ? -10.484 0.114 26.672 1 91.12 174 GLY B CA 1
ATOM 3766 C C . GLY B 1 174 ? -11.32 1.329 26.297 1 91.12 174 GLY B C 1
ATOM 3767 O O . GLY B 1 174 ? -11.906 1.969 27.172 1 91.12 174 GLY B O 1
ATOM 3768 N N . HIS B 1 175 ? -11.289 1.727 25.078 1 94.5 175 HIS B N 1
ATOM 3769 C CA . HIS B 1 175 ? -12.078 2.867 24.625 1 94.5 175 HIS B CA 1
ATOM 3770 C C . HIS B 1 175 ? -13.555 2.688 24.969 1 94.5 175 HIS B C 1
ATOM 3772 O O . HIS B 1 175 ? -14.086 1.579 24.875 1 94.5 175 HIS B O 1
ATOM 3778 N N . PRO B 1 176 ? -14.227 3.689 25.25 1 92.19 176 PRO B N 1
ATOM 3779 C CA . PRO B 1 176 ? -15.633 3.602 25.625 1 92.19 176 PRO B CA 1
ATOM 3780 C C . PRO B 1 176 ? -16.5 2.945 24.547 1 92.19 176 PRO B C 1
ATOM 3782 O O . PRO B 1 176 ? -17.438 2.217 24.875 1 92.19 176 PRO B O 1
ATOM 3785 N N . LEU B 1 177 ? -16.25 3.213 23.359 1 93 177 LEU B N 1
ATOM 3786 C CA . LEU B 1 177 ? -17.016 2.645 22.25 1 93 177 LEU B CA 1
ATOM 3787 C C . LEU B 1 177 ? -16.844 1.13 22.203 1 93 177 LEU B C 1
ATOM 3789 O O . LEU B 1 177 ? -17.672 0.431 21.609 1 93 177 LEU B O 1
ATOM 3793 N N . ALA B 1 178 ? -15.742 0.635 22.672 1 88.5 178 ALA B N 1
ATOM 3794 C CA . ALA B 1 178 ? -15.477 -0.802 22.672 1 88.5 178 ALA B CA 1
ATOM 3795 C C . ALA B 1 178 ? -16.078 -1.47 23.906 1 88.5 178 ALA B C 1
ATOM 3797 O O . ALA B 1 178 ? -16.328 -2.676 23.906 1 88.5 178 ALA B O 1
ATOM 3798 N N . ALA B 1 179 ? -16.203 -0.783 25 1 76.62 179 ALA B N 1
ATOM 3799 C CA . ALA B 1 179 ? -16.625 -1.309 26.297 1 76.62 179 ALA B CA 1
ATOM 3800 C C . ALA B 1 179 ? -18.156 -1.369 26.391 1 76.62 179 ALA B C 1
ATOM 3802 O O . ALA B 1 179 ? -18.703 -2.037 27.266 1 76.62 179 ALA B O 1
ATOM 3803 N N . SER B 1 180 ? -18.828 -0.678 25.656 1 63.94 180 SER B N 1
ATOM 3804 C CA . SER B 1 180 ? -20.234 -0.391 25.906 1 63.94 180 SER B CA 1
ATOM 3805 C C . SER B 1 180 ? -21.078 -1.658 25.844 1 63.94 180 SER B C 1
ATOM 3807 O O . SER B 1 180 ? -22.203 -1.695 26.359 1 63.94 180 SER B O 1
ATOM 3809 N N . GLY B 1 181 ? -20.469 -2.785 25.75 1 65.5 181 GLY B N 1
ATOM 3810 C CA . GLY B 1 181 ? -21.25 -4.004 25.688 1 65.5 181 GLY B CA 1
ATOM 3811 C C . GLY B 1 181 ? -22.438 -3.908 24.75 1 65.5 181 GLY B C 1
ATOM 3812 O O . GLY B 1 181 ? -23.094 -4.91 24.469 1 65.5 181 GLY B O 1
ATOM 3813 N N . GLY B 1 182 ? -22.859 -2.652 24.266 1 69.19 182 GLY B N 1
ATOM 3814 C CA . GLY B 1 182 ? -24.016 -2.459 23.406 1 69.19 182 GLY B CA 1
ATOM 3815 C C . GLY B 1 182 ? -23.672 -2.285 21.953 1 69.19 182 GLY B C 1
ATOM 3816 O O . GLY B 1 182 ? -22.531 -2.496 21.547 1 69.19 182 GLY B O 1
ATOM 3817 N N . LYS B 1 183 ? -24.781 -1.991 21.203 1 85.69 183 LYS B N 1
ATOM 3818 C CA . LYS B 1 183 ? -24.688 -1.725 19.781 1 85.69 183 LYS B CA 1
ATOM 3819 C C . LYS B 1 183 ? -24.031 -0.37 19.516 1 85.69 183 LYS B C 1
ATOM 3821 O O . LYS B 1 183 ? -24.438 0.641 20.094 1 85.69 183 LYS B O 1
ATOM 3826 N N . VAL B 1 184 ? -22.969 -0.354 18.797 1 92.81 184 VAL B N 1
ATOM 3827 C CA . VAL B 1 184 ? -22.328 0.892 18.406 1 92.81 184 VAL B CA 1
ATOM 3828 C C . VAL B 1 184 ? -22.781 1.295 17.016 1 92.81 184 VAL B C 1
ATOM 3830 O O . VAL B 1 184 ? -22.797 0.466 16.094 1 92.81 184 VAL B O 1
ATOM 3833 N N . ARG B 1 185 ? -23.234 2.516 16.938 1 92.88 185 ARG B N 1
ATOM 3834 C CA . ARG B 1 185 ? -23.625 3.066 15.641 1 92.88 185 ARG B CA 1
ATOM 3835 C C . ARG B 1 185 ? -22.656 4.148 15.188 1 92.88 185 ARG B C 1
ATOM 3837 O O . ARG B 1 185 ? -21.906 4.691 16 1 92.88 185 ARG B O 1
ATOM 3844 N N . LEU B 1 186 ? -22.734 4.41 13.945 1 93.31 186 LEU B N 1
ATOM 3845 C CA . LEU B 1 186 ? -21.828 5.387 13.359 1 93.31 186 LEU B CA 1
ATOM 3846 C C . LEU B 1 186 ? -21.969 6.742 14.039 1 93.31 186 LEU B C 1
ATOM 3848 O O . LEU B 1 186 ? -20.969 7.426 14.289 1 93.31 186 LEU B O 1
ATOM 3852 N N . ARG B 1 187 ? -23.141 7.164 14.328 1 90 187 ARG B N 1
ATOM 3853 C CA . ARG B 1 187 ? -23.406 8.469 14.93 1 90 187 ARG B CA 1
ATOM 3854 C C . ARG B 1 187 ? -22.672 8.617 16.266 1 90 187 ARG B C 1
ATOM 3856 O O . ARG B 1 187 ? -22.266 9.719 16.625 1 90 187 ARG B O 1
ATOM 3863 N N . ASP B 1 188 ? -22.484 7.5 16.938 1 91.25 188 ASP B N 1
ATOM 3864 C CA . ASP B 1 188 ? -21.812 7.516 18.234 1 91.25 188 ASP B CA 1
ATOM 3865 C C . ASP B 1 188 ? -20.328 7.844 18.078 1 91.25 188 ASP B C 1
ATOM 3867 O O . ASP B 1 188 ? -19.656 8.242 19.031 1 91.25 188 ASP B O 1
ATOM 3871 N N . CYS B 1 189 ? -19.812 7.676 16.891 1 93.56 189 CYS B N 1
ATOM 3872 C CA . CYS B 1 189 ? -18.375 7.809 16.641 1 93.56 189 CYS B CA 1
ATOM 3873 C C . CYS B 1 189 ? -18 9.258 16.344 1 93.56 189 CYS B C 1
ATOM 3875 O O . CYS B 1 189 ? -16.828 9.625 16.406 1 93.56 189 CYS B O 1
ATOM 3877 N N . PHE B 1 190 ? -19 10.102 16.094 1 91.44 190 PHE B N 1
ATOM 3878 C CA . PHE B 1 190 ? -18.719 11.461 15.633 1 91.44 190 PHE B CA 1
ATOM 3879 C C . PHE B 1 190 ? -18.281 12.352 16.797 1 91.44 190 PHE B C 1
ATOM 3881 O O . PHE B 1 190 ? -17.812 13.461 16.578 1 91.44 190 PHE B O 1
ATOM 3888 N N . ALA B 1 191 ? -18.375 11.875 17.969 1 90.81 191 ALA B N 1
ATOM 3889 C CA . ALA B 1 191 ? -17.922 12.609 19.156 1 90.81 191 ALA B CA 1
ATOM 3890 C C . ALA B 1 191 ? -16.406 12.5 19.328 1 90.81 191 ALA B C 1
ATOM 3892 O O . ALA B 1 191 ? -15.828 13.195 20.156 1 90.81 191 ALA B O 1
ATOM 3893 N N . HIS B 1 192 ? -15.828 11.68 18.516 1 93.94 192 HIS B N 1
ATOM 3894 C CA . HIS B 1 192 ? -14.391 11.43 18.609 1 93.94 192 HIS B CA 1
ATOM 3895 C C . HIS B 1 192 ? -13.672 11.852 17.328 1 93.94 192 HIS B C 1
ATOM 3897 O O . HIS B 1 192 ? -14.281 11.898 16.266 1 93.94 192 HIS B O 1
ATOM 3903 N N . PRO B 1 193 ? -12.297 12.227 17.469 1 95.25 193 PRO B N 1
ATOM 3904 C CA . PRO B 1 193 ? -11.555 12.438 16.234 1 95.25 193 PRO B CA 1
ATOM 3905 C C . PRO B 1 193 ? -11.617 11.242 15.289 1 95.25 193 PRO B C 1
ATOM 3907 O O . PRO B 1 193 ? -11.562 10.094 15.742 1 95.25 193 PRO B O 1
ATOM 3910 N N . LEU B 1 194 ? -11.727 11.594 14.031 1 96.56 194 LEU B N 1
ATOM 3911 C CA . LEU B 1 194 ? -11.914 10.531 13.055 1 96.56 194 LEU B CA 1
ATOM 3912 C C . LEU B 1 194 ? -10.641 10.32 12.227 1 96.56 194 LEU B C 1
ATOM 3914 O O . LEU B 1 194 ? -9.977 11.281 11.859 1 96.56 194 LEU B O 1
ATOM 3918 N N . ILE B 1 195 ? -10.312 9.102 12.016 1 98 195 ILE B N 1
ATOM 3919 C CA . ILE B 1 195 ? -9.305 8.672 11.055 1 98 195 ILE B CA 1
ATOM 3920 C C . ILE B 1 195 ? -9.977 7.941 9.891 1 98 195 ILE B C 1
ATOM 3922 O O . ILE B 1 195 ? -10.453 6.812 10.047 1 98 195 ILE B O 1
ATOM 3926 N N . LEU B 1 196 ? -9.969 8.57 8.742 1 97.06 196 LEU B N 1
ATOM 3927 C CA . LEU B 1 196 ? -10.766 8.047 7.641 1 97.06 196 LEU B CA 1
ATOM 3928 C C . LEU B 1 196 ? -9.867 7.629 6.477 1 97.06 196 LEU B C 1
ATOM 3930 O O . LEU B 1 196 ? -8.805 8.219 6.262 1 97.06 196 LEU B O 1
ATOM 3934 N N . MET B 1 197 ? -10.367 6.574 5.785 1 96.44 197 MET B N 1
ATOM 3935 C CA . MET B 1 197 ? -9.734 6.203 4.523 1 96.44 197 MET B CA 1
ATOM 3936 C C . MET B 1 197 ? -9.984 7.266 3.457 1 96.44 197 MET B C 1
ATOM 3938 O O . MET B 1 197 ? -10.961 8.008 3.529 1 96.44 197 MET B O 1
ATOM 3942 N N . THR B 1 198 ? -9.117 7.348 2.455 1 93.44 198 THR B N 1
ATOM 3943 C CA . THR B 1 198 ? -9.32 8.273 1.348 1 93.44 198 THR B CA 1
ATOM 3944 C C . THR B 1 198 ? -10.547 7.879 0.525 1 93.44 198 THR B C 1
ATOM 3946 O O . THR B 1 198 ? -10.906 6.703 0.467 1 93.44 198 THR B O 1
ATOM 3949 N N . PRO B 1 199 ? -11.117 8.797 -0.177 1 88.81 199 PRO B N 1
ATOM 3950 C CA . PRO B 1 199 ? -12.383 8.57 -0.878 1 88.81 199 PRO B CA 1
ATOM 3951 C C . PRO B 1 199 ? -12.258 7.539 -2 1 88.81 199 PRO B C 1
ATOM 3953 O O . PRO B 1 199 ? -13.266 6.996 -2.459 1 88.81 199 PRO B O 1
ATOM 3956 N N . ASP B 1 200 ? -11.102 7.223 -2.477 1 85.94 200 ASP B N 1
ATOM 3957 C CA . ASP B 1 200 ? -10.922 6.289 -3.584 1 85.94 200 ASP B CA 1
ATOM 3958 C C . ASP B 1 200 ? -10.906 4.844 -3.088 1 85.94 200 ASP B C 1
ATOM 3960 O O . ASP B 1 200 ? -10.828 3.908 -3.887 1 85.94 200 ASP B O 1
ATOM 3964 N N . THR B 1 201 ? -11.07 4.711 -1.821 1 90.19 201 THR B N 1
ATOM 3965 C CA . THR B 1 201 ? -11.031 3.365 -1.264 1 90.19 201 THR B CA 1
ATOM 3966 C C . THR B 1 201 ? -12.438 2.832 -1.039 1 90.19 201 THR B C 1
ATOM 3968 O O . THR B 1 201 ? -13.367 3.602 -0.768 1 90.19 201 THR B O 1
ATOM 3971 N N . GLU B 1 202 ? -12.609 1.523 -1.099 1 91.94 202 GLU B N 1
ATOM 3972 C CA . GLU B 1 202 ? -13.898 0.882 -0.842 1 91.94 202 GLU B CA 1
ATOM 3973 C C . GLU B 1 202 ? -14.305 1.027 0.622 1 91.94 202 GLU B C 1
ATOM 3975 O O . GLU B 1 202 ? -15.492 1.141 0.933 1 91.94 202 GLU B O 1
ATOM 3980 N N . LEU B 1 203 ? -13.359 0.999 1.499 1 94 203 LEU B N 1
ATOM 3981 C CA . LEU B 1 203 ? -13.641 1.169 2.92 1 94 203 LEU B CA 1
ATOM 3982 C C . LEU B 1 203 ? -14.281 2.527 3.189 1 94 203 LEU B C 1
ATOM 3984 O O . LEU B 1 203 ? -15.211 2.633 3.994 1 94 203 LEU B O 1
ATOM 3988 N N . ARG B 1 204 ? -13.773 3.553 2.531 1 92.75 204 ARG B N 1
ATOM 3989 C CA . ARG B 1 204 ? -14.383 4.871 2.656 1 92.75 204 ARG B CA 1
ATOM 3990 C C . ARG B 1 204 ? -15.805 4.871 2.107 1 92.75 204 ARG B C 1
ATOM 3992 O O . ARG B 1 204 ? -16.703 5.488 2.689 1 92.75 204 ARG B O 1
ATOM 3999 N N . ALA B 1 205 ? -15.992 4.199 1.002 1 90.25 205 ALA B N 1
ATOM 4000 C CA . ALA B 1 205 ? -17.328 4.102 0.406 1 90.25 205 ALA B CA 1
ATOM 4001 C C . ALA B 1 205 ? -18.312 3.449 1.369 1 90.25 205 ALA B C 1
ATOM 4003 O O . ALA B 1 205 ? -19.469 3.877 1.475 1 90.25 205 ALA B O 1
ATOM 4004 N N . MET B 1 206 ? -17.891 2.434 2.031 1 91.44 206 MET B N 1
ATOM 4005 C CA . MET B 1 206 ? -18.734 1.777 3.025 1 91.44 206 MET B CA 1
ATOM 4006 C C . MET B 1 206 ? -19.156 2.756 4.121 1 91.44 206 MET B C 1
ATOM 4008 O O . MET B 1 206 ? -20.312 2.807 4.508 1 91.44 206 MET B O 1
ATOM 4012 N N . PHE B 1 207 ? -18.172 3.506 4.594 1 92.94 207 PHE B N 1
ATOM 4013 C CA . PHE B 1 207 ? -18.422 4.508 5.625 1 92.94 207 PHE B CA 1
ATOM 4014 C C . PHE B 1 207 ? -19.422 5.543 5.141 1 92.94 207 PHE B C 1
ATOM 4016 O O . PHE B 1 207 ? -20.391 5.844 5.84 1 92.94 207 PHE B O 1
ATOM 4023 N N . ASP B 1 208 ? -19.203 6.023 3.943 1 89.88 208 ASP B N 1
ATOM 4024 C CA . ASP B 1 208 ? -20 7.117 3.404 1 89.88 208 ASP B CA 1
ATOM 4025 C C . ASP B 1 208 ? -21.438 6.656 3.127 1 89.88 208 ASP B C 1
ATOM 4027 O O . ASP B 1 208 ? -22.359 7.465 3.139 1 89.88 208 ASP B O 1
ATOM 4031 N N . GLN B 1 209 ? -21.609 5.484 2.885 1 87.62 209 GLN B N 1
ATOM 4032 C CA . GLN B 1 209 ? -22.922 4.957 2.502 1 87.62 209 GLN B CA 1
ATOM 4033 C C . GLN B 1 209 ? -23.812 4.773 3.721 1 87.62 209 GLN B C 1
ATOM 4035 O O . GLN B 1 209 ? -25.031 4.645 3.586 1 87.62 209 GLN B O 1
ATOM 4040 N N . ILE B 1 210 ? -23.094 4.742 4.852 1 87.94 210 ILE B N 1
ATOM 4041 C CA . ILE B 1 210 ? -23.875 4.582 6.07 1 87.94 210 ILE B CA 1
ATOM 4042 C C . ILE B 1 210 ? -24.672 5.859 6.344 1 87.94 210 ILE B C 1
ATOM 4044 O O . ILE B 1 210 ? -24.094 6.949 6.426 1 87.94 210 ILE B O 1
ATOM 4048 N N . ASP B 1 211 ? -25.922 5.785 6.5 1 71.06 211 ASP B N 1
ATOM 4049 C CA . ASP B 1 211 ? -26.859 6.879 6.742 1 71.06 211 ASP B CA 1
ATOM 4050 C C . ASP B 1 211 ? -26.672 7.992 5.711 1 71.06 211 ASP B C 1
ATOM 4052 O O . ASP B 1 211 ? -26.5 9.156 6.074 1 71.06 211 ASP B O 1
ATOM 4056 N N . ALA B 1 212 ? -26.438 7.734 4.551 1 63.31 212 ALA B N 1
ATOM 4057 C CA . ALA B 1 212 ? -26.203 8.633 3.42 1 63.31 212 ALA B CA 1
ATOM 4058 C C . ALA B 1 212 ? -27.234 9.766 3.404 1 63.31 212 ALA B C 1
ATOM 4060 O O . ALA B 1 212 ? -27.031 10.781 2.734 1 63.31 212 ALA B O 1
ATOM 4061 N N . ARG B 1 213 ? -28.203 9.672 4.16 1 59.44 213 ARG B N 1
ATOM 4062 C CA . ARG B 1 213 ? -29.234 10.711 4.18 1 59.44 213 ARG B CA 1
ATOM 4063 C C . ARG B 1 213 ? -28.766 11.914 5 1 59.44 213 ARG B C 1
ATOM 4065 O O . ARG B 1 213 ? -29.391 12.977 4.961 1 59.44 213 ARG B O 1
ATOM 4072 N N . GLN B 1 214 ? -27.703 11.766 5.652 1 55.75 214 GLN B N 1
ATOM 4073 C CA . GLN B 1 214 ? -27.234 12.906 6.426 1 55.75 214 GLN B CA 1
ATOM 4074 C C . GLN B 1 214 ? -25.844 13.359 5.949 1 55.75 214 GLN B C 1
ATOM 4076 O O . GLN B 1 214 ? -24.891 12.594 6.008 1 55.75 214 GLN B O 1
ATOM 4081 N N . PRO B 1 215 ? -25.922 14.508 5.109 1 56.09 215 PRO B N 1
ATOM 4082 C CA . PRO B 1 215 ? -24.625 15.023 4.684 1 56.09 215 PRO B CA 1
ATOM 4083 C C . PRO B 1 215 ? -23.656 15.195 5.848 1 56.09 215 PRO B C 1
ATOM 4085 O O . PRO B 1 215 ? -24.016 15.742 6.891 1 56.09 215 PRO B O 1
ATOM 4088 N N . ARG B 1 216 ? -22.609 14.359 5.855 1 64.19 216 ARG B N 1
ATOM 4089 C CA . ARG B 1 216 ? -21.656 14.492 6.953 1 64.19 216 ARG B CA 1
ATOM 4090 C C . ARG B 1 216 ? -20.453 15.352 6.539 1 64.19 216 ARG B C 1
ATOM 4092 O O . ARG B 1 216 ? -19.891 15.156 5.465 1 64.19 216 ARG B O 1
ATOM 4099 N N . ASN B 1 217 ? -20.469 16.656 6.957 1 69.12 217 ASN B N 1
ATOM 4100 C CA . ASN B 1 217 ? -19.25 17.438 6.793 1 69.12 217 ASN B CA 1
ATOM 4101 C C . ASN B 1 217 ? -18.188 17.062 7.828 1 69.12 217 ASN B C 1
ATOM 4103 O O . ASN B 1 217 ? -17.984 17.781 8.805 1 69.12 217 ASN B O 1
ATOM 4107 N N . VAL B 1 218 ? -17.703 15.836 7.648 1 79.56 218 VAL B N 1
ATOM 4108 C CA . VAL B 1 218 ? -16.734 15.375 8.625 1 79.56 218 VAL B CA 1
ATOM 4109 C C . VAL B 1 218 ? -15.32 15.773 8.172 1 79.56 218 VAL B C 1
ATOM 4111 O O . VAL B 1 218 ? -14.992 15.672 6.992 1 79.56 218 VAL B O 1
ATOM 4114 N N . ARG B 1 219 ? -14.719 16.438 9.062 1 83.94 219 ARG B N 1
ATOM 4115 C CA . ARG B 1 219 ? -13.305 16.75 8.883 1 83.94 219 ARG B CA 1
ATOM 4116 C C . ARG B 1 219 ? -12.43 15.797 9.711 1 83.94 219 ARG B C 1
ATOM 4118 O O . ARG B 1 219 ? -12.297 15.969 10.922 1 83.94 219 ARG B O 1
ATOM 4125 N N . PRO B 1 220 ? -11.828 14.852 9 1 93.12 220 PRO B N 1
ATOM 4126 C CA . PRO B 1 220 ? -11.047 13.891 9.781 1 93.12 220 PRO B CA 1
ATOM 4127 C C . PRO B 1 220 ? -9.734 14.461 10.289 1 93.12 220 PRO B C 1
ATOM 4129 O O . PRO B 1 220 ? -9.188 15.398 9.688 1 93.12 220 PRO B O 1
ATOM 4132 N N . LEU B 1 221 ? -9.305 13.961 11.383 1 94.44 221 LEU B N 1
ATOM 4133 C CA . LEU B 1 221 ? -7.961 14.242 11.883 1 94.44 221 LEU B CA 1
ATOM 4134 C C . LEU B 1 221 ? -6.902 13.805 10.875 1 94.44 221 LEU B C 1
ATOM 4136 O O . LEU B 1 221 ? -5.961 14.547 10.594 1 94.44 221 LEU B O 1
ATOM 4140 N N . VAL B 1 222 ? -7.098 12.609 10.391 1 97.06 222 VAL B N 1
ATOM 4141 C CA . VAL B 1 222 ? -6.223 12.047 9.367 1 97.06 222 VAL B CA 1
ATOM 4142 C C . VAL B 1 222 ? -7.062 11.375 8.281 1 97.06 222 VAL B C 1
ATOM 4144 O O . VAL B 1 222 ? -8.023 10.664 8.578 1 97.06 222 VAL B O 1
ATOM 4147 N N . GLU B 1 223 ? -6.734 11.641 7.082 1 97.25 223 GLU B N 1
ATOM 4148 C CA . GLU B 1 223 ? -7.234 10.922 5.918 1 97.25 223 GLU B CA 1
ATOM 4149 C C . GLU B 1 223 ? -6.105 10.203 5.184 1 97.25 223 GLU B C 1
ATOM 4151 O O . GLU B 1 223 ? -5.105 10.82 4.816 1 97.25 223 GLU B O 1
ATOM 4156 N N . THR B 1 224 ? -6.293 8.883 4.992 1 97.44 224 THR B N 1
ATOM 4157 C CA . THR B 1 224 ? -5.172 8.109 4.465 1 97.44 224 THR B CA 1
ATOM 4158 C C . THR B 1 224 ? -5.672 6.895 3.691 1 97.44 224 THR B C 1
ATOM 4160 O O . THR B 1 224 ? -6.781 6.414 3.926 1 97.44 224 THR B O 1
ATOM 4163 N N . GLY B 1 225 ? -4.852 6.488 2.762 1 94.81 225 GLY B N 1
ATOM 4164 C CA . GLY B 1 225 ? -5.121 5.223 2.096 1 94.81 225 GLY B CA 1
ATOM 4165 C C . GLY B 1 225 ? -4.465 4.039 2.775 1 94.81 225 GLY B C 1
ATOM 4166 O O . GLY B 1 225 ? -4.559 2.908 2.293 1 94.81 225 GLY B O 1
ATOM 4167 N N . SER B 1 226 ? -3.809 4.23 3.857 1 96.25 226 SER B N 1
ATOM 4168 C CA . SER B 1 226 ? -3.025 3.211 4.551 1 96.25 226 SER B CA 1
ATOM 4169 C C . SER B 1 226 ? -3.807 2.607 5.711 1 96.25 226 SER B C 1
ATOM 4171 O O . SER B 1 226 ? -3.959 3.24 6.758 1 96.25 226 SER B O 1
ATOM 4173 N N . VAL B 1 227 ? -4.141 1.339 5.555 1 97.19 227 VAL B N 1
ATOM 4174 C CA . VAL B 1 227 ? -4.844 0.616 6.609 1 97.19 227 VAL B CA 1
ATOM 4175 C C . VAL B 1 227 ? -3.945 0.493 7.84 1 97.19 227 VAL B C 1
ATOM 4177 O O . VAL B 1 227 ? -4.375 0.78 8.961 1 97.19 227 VAL B O 1
ATOM 4180 N N . PRO B 1 228 ? -2.676 0.178 7.688 1 96.44 228 PRO B N 1
ATOM 4181 C CA . PRO B 1 228 ? -1.802 0.103 8.859 1 96.44 228 PRO B CA 1
ATOM 4182 C C . PRO B 1 228 ? -1.731 1.421 9.625 1 96.44 228 PRO B C 1
ATOM 4184 O O . PRO B 1 228 ? -1.619 1.419 10.859 1 96.44 228 PRO B O 1
ATOM 4187 N N . MET B 1 229 ? -1.764 2.514 8.906 1 97.19 229 MET B N 1
ATOM 4188 C CA . MET B 1 229 ? -1.739 3.801 9.602 1 97.19 229 MET B CA 1
ATOM 4189 C C . MET B 1 229 ? -2.984 3.98 10.461 1 97.19 229 MET B C 1
ATOM 4191 O O . MET B 1 229 ? -2.896 4.441 11.594 1 97.19 229 MET B O 1
ATOM 4195 N N . VAL B 1 230 ? -4.117 3.645 9.914 1 98.25 230 VAL B N 1
ATOM 4196 C CA . VAL B 1 230 ? -5.355 3.732 10.68 1 98.25 230 VAL B CA 1
ATOM 4197 C C . VAL B 1 230 ? -5.242 2.895 11.953 1 98.25 230 VAL B C 1
ATOM 4199 O O . VAL B 1 230 ? -5.578 3.361 13.047 1 98.25 230 VAL B O 1
ATOM 4202 N N . ARG B 1 231 ? -4.727 1.683 11.797 1 97.69 231 ARG B N 1
ATOM 4203 C CA . ARG B 1 231 ? -4.57 0.797 12.945 1 97.69 231 ARG B CA 1
ATOM 4204 C C . ARG B 1 231 ? -3.664 1.422 14 1 97.69 231 ARG B C 1
ATOM 4206 O O . ARG B 1 231 ? -4.012 1.458 15.188 1 97.69 231 ARG B O 1
ATOM 4213 N N . ARG B 1 232 ? -2.578 1.912 13.594 1 96.38 232 ARG B N 1
ATOM 4214 C CA . ARG B 1 232 ? -1.577 2.43 14.523 1 96.38 232 ARG B CA 1
ATOM 4215 C C . ARG B 1 232 ? -2.1 3.658 15.266 1 96.38 232 ARG B C 1
ATOM 4217 O O . ARG B 1 232 ? -1.981 3.75 16.484 1 96.38 232 ARG B O 1
ATOM 4224 N N . LEU B 1 233 ? -2.664 4.59 14.539 1 97.88 233 LEU B N 1
ATOM 4225 C CA . LEU B 1 233 ? -3.178 5.809 15.156 1 97.88 233 LEU B CA 1
ATOM 4226 C C . LEU B 1 233 ? -4.32 5.496 16.109 1 97.88 233 LEU B C 1
ATOM 4228 O O . LEU B 1 233 ? -4.398 6.07 17.203 1 97.88 233 LEU B O 1
ATOM 4232 N N . ALA B 1 234 ? -5.211 4.57 15.711 1 98.12 234 ALA B N 1
ATOM 4233 C CA . ALA B 1 234 ? -6.316 4.184 16.578 1 98.12 234 ALA B CA 1
ATOM 4234 C C . ALA B 1 234 ? -5.809 3.496 17.844 1 98.12 234 ALA B C 1
ATOM 4236 O O . ALA B 1 234 ? -6.289 3.773 18.938 1 98.12 234 ALA B O 1
ATOM 4237 N N . ALA B 1 235 ? -4.852 2.629 17.688 1 97.19 235 ALA B N 1
ATOM 4238 C CA . ALA B 1 235 ? -4.293 1.882 18.812 1 97.19 235 ALA B CA 1
ATOM 4239 C C . ALA B 1 235 ? -3.693 2.824 19.844 1 97.19 235 ALA B C 1
ATOM 4241 O O . ALA B 1 235 ? -3.736 2.541 21.047 1 97.19 235 ALA B O 1
ATOM 4242 N N . GLU B 1 236 ? -3.18 3.908 19.391 1 96.06 236 GLU B N 1
ATOM 4243 C CA . GLU B 1 236 ? -2.525 4.863 20.281 1 96.06 236 GLU B CA 1
ATOM 4244 C C . GLU B 1 236 ? -3.518 5.891 20.812 1 96.06 236 GLU B C 1
ATOM 4246 O O . GLU B 1 236 ? -3.133 6.828 21.516 1 96.06 236 GLU B O 1
ATOM 4251 N N . GLY B 1 237 ? -4.73 5.785 20.375 1 95.94 237 GLY B N 1
ATOM 4252 C CA . GLY B 1 237 ? -5.793 6.598 20.938 1 95.94 237 GLY B CA 1
ATOM 4253 C C . GLY B 1 237 ? -5.922 7.957 20.281 1 95.94 237 GLY B C 1
ATOM 4254 O O . GLY B 1 237 ? -6.52 8.875 20.844 1 95.94 237 GLY B O 1
ATOM 4255 N N . ALA B 1 238 ? -5.344 8.125 19.125 1 96.62 238 ALA B N 1
ATOM 4256 C CA . ALA B 1 238 ? -5.402 9.406 18.438 1 96.62 238 ALA B CA 1
ATOM 4257 C C . ALA B 1 238 ? -6.812 9.695 17.922 1 96.62 238 ALA B C 1
ATOM 4259 O O . ALA B 1 238 ? -7.191 10.859 17.75 1 96.62 238 ALA B O 1
ATOM 4260 N N . GLY B 1 239 ? -7.543 8.727 17.672 1 97.31 239 GLY B N 1
ATOM 4261 C CA . GLY B 1 239 ? -8.891 8.781 17.141 1 97.31 239 GLY B CA 1
ATOM 4262 C C . GLY B 1 239 ? -9.477 7.406 16.859 1 97.31 239 GLY B C 1
ATOM 4263 O O . GLY B 1 239 ? -8.914 6.391 17.281 1 97.31 239 GLY B O 1
ATOM 4264 N N . VAL B 1 240 ? -10.656 7.449 16.203 1 97.88 240 VAL B N 1
ATOM 4265 C CA . VAL B 1 240 ? -11.297 6.184 15.867 1 97.88 240 VAL B CA 1
ATOM 4266 C C . VAL B 1 240 ? -11.32 6.008 14.3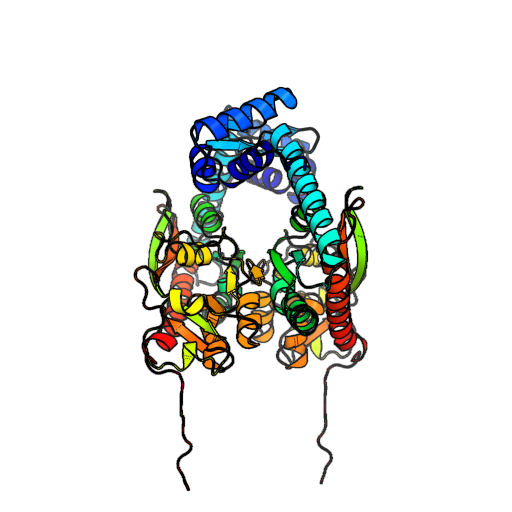44 1 97.88 240 VAL B C 1
ATOM 4268 O O . VAL B 1 240 ? -11.516 6.977 13.609 1 97.88 240 VAL B O 1
ATOM 4271 N N . GLY B 1 241 ? -11.023 4.832 13.906 1 98.06 241 GLY B N 1
ATOM 4272 C CA . GLY B 1 241 ? -11.078 4.488 12.492 1 98.06 241 GLY B CA 1
ATOM 4273 C C . GLY B 1 241 ? -12.156 3.469 12.172 1 98.06 241 GLY B C 1
ATOM 4274 O O . GLY B 1 241 ? -12.875 3.018 13.062 1 98.06 241 GLY B O 1
ATOM 4275 N N . PHE B 1 242 ? -12.344 3.178 10.922 1 97.44 242 PHE B N 1
ATOM 4276 C CA . PHE B 1 242 ? -13.344 2.23 10.438 1 97.44 242 PHE B CA 1
ATOM 4277 C C . PHE B 1 242 ? -12.719 1.233 9.469 1 97.44 242 PHE B C 1
ATOM 4279 O O . PHE B 1 242 ? -12.297 1.606 8.375 1 97.44 242 PHE B O 1
ATOM 4286 N N . LEU B 1 243 ? -12.641 0.018 9.859 1 97.56 243 LEU B N 1
ATOM 4287 C CA . LEU B 1 243 ? -12.023 -1.056 9.086 1 97.56 243 LEU B CA 1
ATOM 4288 C C . LEU B 1 243 ? -12.852 -2.336 9.188 1 97.56 243 LEU B C 1
ATOM 4290 O O . LEU B 1 243 ? -13.734 -2.443 10.039 1 97.56 243 LEU B O 1
ATOM 4294 N N . ILE B 1 244 ? -12.586 -3.273 8.297 1 95.19 244 ILE B N 1
ATOM 4295 C CA . ILE B 1 244 ? -13.242 -4.578 8.359 1 95.19 244 ILE B CA 1
ATOM 4296 C C . ILE B 1 244 ? -12.398 -5.531 9.203 1 95.19 244 ILE B C 1
ATOM 4298 O O . ILE B 1 244 ? -11.234 -5.25 9.5 1 95.19 244 ILE B O 1
ATOM 4302 N N . ALA B 1 245 ? -12.953 -6.648 9.516 1 91 245 ALA B N 1
ATOM 4303 C CA . ALA B 1 245 ? -12.312 -7.605 10.422 1 91 245 ALA B CA 1
ATOM 4304 C C . ALA B 1 245 ? -10.977 -8.086 9.859 1 91 245 ALA B C 1
ATOM 4306 O O . ALA B 1 245 ? -9.992 -8.211 10.594 1 91 245 ALA B O 1
ATOM 4307 N N . GLU B 1 246 ? -10.938 -8.297 8.617 1 90.88 246 GLU B N 1
ATOM 4308 C CA . GLU B 1 246 ? -9.727 -8.773 7.945 1 90.88 246 GLU B CA 1
ATOM 4309 C C . GLU B 1 246 ? -8.547 -7.848 8.211 1 90.88 246 GLU B C 1
ATOM 4311 O O . GLU B 1 246 ? -7.406 -8.305 8.305 1 90.88 246 GLU B O 1
ATOM 4316 N N . ASN B 1 247 ? -8.812 -6.621 8.328 1 95.19 247 ASN B N 1
ATOM 4317 C CA . ASN B 1 247 ? -7.77 -5.609 8.453 1 95.19 247 ASN B CA 1
ATOM 4318 C C . ASN B 1 247 ? -7.18 -5.582 9.859 1 95.19 247 ASN B C 1
ATOM 4320 O O . ASN B 1 247 ? -6.105 -5.023 10.078 1 95.19 247 ASN B O 1
ATOM 4324 N N . VAL B 1 248 ? -7.863 -6.145 10.844 1 95.31 248 VAL B N 1
ATOM 4325 C CA . VAL B 1 248 ? -7.48 -5.844 12.219 1 95.31 248 VAL B CA 1
ATOM 4326 C C . VAL B 1 248 ? -7.285 -7.145 12.992 1 95.31 248 VAL B C 1
ATOM 4328 O O . VAL B 1 248 ? -6.965 -7.121 14.188 1 95.31 248 VAL B O 1
ATOM 4331 N N . ALA B 1 249 ? -7.406 -8.289 12.406 1 91.25 249 ALA B N 1
ATOM 4332 C CA . ALA B 1 249 ? -7.465 -9.586 13.086 1 91.25 249 ALA B CA 1
ATOM 4333 C C . ALA B 1 249 ? -6.254 -9.781 13.992 1 91.25 249 ALA B C 1
ATOM 4335 O O . ALA B 1 249 ? -6.398 -10.125 15.164 1 91.25 249 ALA B O 1
ATOM 4336 N N . ASP B 1 250 ? -5.082 -9.5 13.516 1 89.25 250 ASP B N 1
ATOM 4337 C CA . ASP B 1 250 ? -3.861 -9.734 14.281 1 89.25 250 ASP B CA 1
ATOM 4338 C C . ASP B 1 250 ? -3.764 -8.773 15.469 1 89.25 250 ASP B C 1
ATOM 4340 O O . ASP B 1 250 ? -3.363 -9.172 16.562 1 89.25 250 ASP B O 1
ATOM 4344 N N . ASP B 1 251 ? -4.09 -7.578 15.211 1 94.06 251 ASP B N 1
ATOM 4345 C CA . ASP B 1 251 ? -3.994 -6.566 16.25 1 94.06 251 ASP B CA 1
ATOM 4346 C C . ASP B 1 251 ? -5.012 -6.824 17.359 1 94.06 251 ASP B C 1
ATOM 4348 O O . ASP B 1 251 ? -4.719 -6.621 18.547 1 94.06 251 ASP B O 1
ATOM 4352 N N . VAL B 1 252 ? -6.168 -7.27 16.984 1 93.38 252 VAL B N 1
ATOM 4353 C CA . VAL B 1 252 ? -7.207 -7.578 17.953 1 93.38 252 VAL B CA 1
ATOM 4354 C C . VAL B 1 252 ? -6.805 -8.805 18.766 1 93.38 252 VAL B C 1
ATOM 4356 O O . VAL B 1 252 ? -6.914 -8.812 20 1 93.38 252 VAL B O 1
ATOM 4359 N N . ALA B 1 253 ? -6.305 -9.781 18.125 1 90.31 253 ALA B N 1
ATOM 4360 C CA . ALA B 1 253 ? -5.863 -11 18.781 1 90.31 253 ALA B CA 1
ATOM 4361 C C . ALA B 1 253 ? -4.738 -10.703 19.781 1 90.31 253 ALA B C 1
ATOM 4363 O O . ALA B 1 253 ? -4.664 -11.32 20.844 1 90.31 253 ALA B O 1
ATOM 4364 N N . ALA B 1 254 ? -3.914 -9.742 19.484 1 92 254 ALA B N 1
ATOM 4365 C CA . ALA B 1 254 ? -2.77 -9.391 20.312 1 92 254 ALA B CA 1
ATOM 4366 C C . ALA B 1 254 ? -3.164 -8.383 21.391 1 92 254 ALA B C 1
ATOM 4368 O O . ALA B 1 254 ? -2.34 -8 22.234 1 92 254 ALA B O 1
ATOM 4369 N N . GLY B 1 255 ? -4.379 -7.926 21.344 1 93.06 255 GLY B N 1
ATOM 4370 C CA . GLY B 1 255 ? -4.871 -6.992 22.328 1 93.06 255 GLY B CA 1
ATOM 4371 C C . GLY B 1 255 ? -4.395 -5.57 22.109 1 93.06 255 GLY B C 1
ATOM 4372 O O . GLY B 1 255 ? -4.414 -4.746 23.031 1 93.06 255 GLY B O 1
ATOM 4373 N N . ARG B 1 256 ? -3.982 -5.27 20.953 1 95 256 ARG B N 1
ATOM 4374 C CA . ARG B 1 256 ? -3.447 -3.949 20.641 1 95 256 ARG B CA 1
ATOM 4375 C C . ARG B 1 256 ? -4.551 -3.006 20.172 1 95 256 ARG B C 1
ATOM 4377 O O . ARG B 1 256 ? -4.406 -1.785 20.25 1 95 256 ARG B O 1
ATOM 4384 N N . LEU B 1 257 ? -5.621 -3.623 19.688 1 95.69 257 LEU B N 1
ATOM 4385 C CA . LEU B 1 257 ? -6.734 -2.879 19.109 1 95.69 257 LEU B CA 1
ATOM 4386 C C . LEU B 1 257 ? -8.07 -3.49 19.516 1 95.69 257 LEU B C 1
ATOM 4388 O O . LEU B 1 257 ? -8.156 -4.699 19.734 1 95.69 257 LEU B O 1
ATOM 4392 N N . ALA B 1 258 ? -9.031 -2.652 19.625 1 95.56 258 ALA B N 1
ATOM 4393 C CA . ALA B 1 258 ? -10.414 -3.125 19.766 1 95.56 258 ALA B CA 1
ATOM 4394 C C . ALA B 1 258 ? -11.195 -2.879 18.469 1 95.56 258 ALA B C 1
ATOM 4396 O O . ALA B 1 258 ? -11.016 -1.853 17.812 1 95.56 258 ALA B O 1
ATOM 4397 N N . TRP B 1 259 ? -11.961 -3.77 18.125 1 95.44 259 TRP B N 1
ATOM 4398 C CA . TRP B 1 259 ? -12.812 -3.707 16.938 1 95.44 259 TRP B CA 1
ATOM 4399 C C . TRP B 1 259 ? -14.258 -4.051 17.281 1 95.44 259 TRP B C 1
ATOM 4401 O O . TRP B 1 259 ? -14.523 -5.109 17.859 1 95.44 259 TRP B O 1
ATOM 4411 N N . THR B 1 260 ? -15.195 -3.131 17.016 1 94.44 260 THR B N 1
ATOM 4412 C CA . THR B 1 260 ? -16.625 -3.322 17.281 1 94.44 260 THR B CA 1
ATOM 4413 C C . THR B 1 260 ? -17.438 -3.129 16 1 94.44 260 THR B C 1
ATOM 4415 O O . THR B 1 260 ? -17.422 -2.045 15.414 1 94.44 260 THR B O 1
ATOM 4418 N N . PRO B 1 261 ? -18.141 -4.176 15.578 1 93.25 261 PRO B N 1
ATOM 4419 C CA . PRO B 1 261 ? -18.953 -4.012 14.375 1 93.25 261 PRO B CA 1
ATOM 4420 C C . PRO B 1 261 ? -20.031 -2.934 14.523 1 93.25 261 PRO B C 1
ATOM 4422 O O . PRO B 1 261 ? -20.641 -2.811 15.586 1 93.25 261 PRO B O 1
ATOM 4425 N N . LEU B 1 262 ? -20.203 -2.111 13.508 1 94.5 262 LEU B N 1
ATOM 4426 C CA . LEU B 1 262 ? -21.25 -1.1 13.523 1 94.5 262 LEU B CA 1
ATOM 4427 C C . LEU B 1 262 ? -22.625 -1.739 13.344 1 94.5 262 LEU B C 1
ATOM 4429 O O . LEU B 1 262 ? -22.781 -2.639 12.516 1 94.5 262 LEU B O 1
ATOM 4433 N N . ALA B 1 263 ? -23.547 -1.233 14.039 1 92.31 263 ALA B N 1
ATOM 4434 C CA . ALA B 1 263 ? -24.906 -1.781 14.016 1 92.31 263 ALA B CA 1
ATOM 4435 C C . ALA B 1 263 ? -25.734 -1.14 12.898 1 92.31 263 ALA B C 1
ATOM 4437 O O . ALA B 1 263 ? -26.844 -1.578 12.617 1 92.31 263 ALA B O 1
ATOM 4438 N N . ASP B 1 264 ? -25.203 -0.188 12.266 1 91.94 264 ASP B N 1
ATOM 4439 C CA . ASP B 1 264 ? -25.922 0.536 11.227 1 91.94 264 ASP B CA 1
ATOM 4440 C C . ASP B 1 264 ? -26.266 -0.384 10.055 1 91.94 264 ASP B C 1
ATOM 4442 O O . ASP B 1 264 ? -25.469 -1.244 9.68 1 91.94 264 ASP B O 1
ATOM 4446 N N . ALA B 1 265 ? -27.406 0.014 9.516 1 84.62 265 ALA B N 1
ATOM 4447 C CA . ALA B 1 265 ? -27.766 -0.687 8.281 1 84.62 265 ALA B CA 1
ATOM 4448 C C . ALA B 1 265 ? -26.797 -0.357 7.156 1 84.62 265 ALA B C 1
ATOM 4450 O O . ALA B 1 265 ? -26.359 0.789 7.016 1 84.62 265 ALA B O 1
ATOM 4451 N N . GLY B 1 266 ? -26.25 -1.303 6.512 1 85.62 266 GLY B N 1
ATOM 4452 C CA . GLY B 1 266 ? -25.375 -1.072 5.375 1 85.62 266 GLY B CA 1
ATOM 4453 C C . GLY B 1 266 ? -23.906 -1.173 5.73 1 85.62 266 GLY B C 1
ATOM 4454 O O . GLY B 1 266 ? -23.031 -1.065 4.855 1 85.62 266 GLY B O 1
ATOM 4455 N N . ALA B 1 267 ? -23.703 -1.312 7.051 1 90.25 267 ALA B N 1
ATOM 4456 C CA . ALA B 1 267 ? -22.312 -1.396 7.484 1 90.25 267 ALA B CA 1
ATOM 4457 C C . ALA B 1 267 ? -21.719 -2.775 7.191 1 90.25 267 ALA B C 1
ATOM 4459 O O . ALA B 1 267 ? -21.078 -3.381 8.055 1 90.25 267 ALA B O 1
ATOM 4460 N N . ARG B 1 268 ? -22.016 -3.275 6.02 1 90.25 268 ARG B N 1
ATOM 4461 C CA . ARG B 1 268 ? -21.5 -4.582 5.613 1 90.25 268 ARG B CA 1
ATOM 4462 C C . ARG B 1 268 ? -21.266 -4.637 4.109 1 90.25 268 ARG B C 1
ATOM 4464 O O . ARG B 1 268 ? -21.938 -3.947 3.342 1 90.25 268 ARG B O 1
ATOM 4471 N N . SER B 1 269 ? -20.266 -5.309 3.783 1 92.06 269 SER B N 1
ATOM 4472 C CA . SER B 1 269 ? -19.969 -5.625 2.393 1 92.06 269 SER B CA 1
ATOM 4473 C C . SER B 1 269 ? -19.422 -7.047 2.258 1 92.06 269 SER B C 1
ATOM 4475 O O . SER B 1 269 ? -19.625 -7.879 3.143 1 92.06 269 SER B O 1
ATOM 4477 N N . PHE B 1 270 ? -18.969 -7.359 1.02 1 93.5 270 PHE B N 1
ATOM 4478 C CA . PHE B 1 270 ? -18.359 -8.656 0.758 1 93.5 270 PHE B CA 1
ATOM 4479 C C . PHE B 1 270 ? -16.984 -8.492 0.103 1 93.5 270 PHE B C 1
ATOM 4481 O O . PHE B 1 270 ? -16.812 -7.629 -0.76 1 93.5 270 PHE B O 1
ATOM 4488 N N . SER B 1 271 ? -16.078 -9.219 0.621 1 95.19 271 SER B N 1
ATOM 4489 C CA . SER B 1 271 ? -14.883 -9.438 -0.171 1 95.19 271 SER B CA 1
ATOM 4490 C C . SER B 1 271 ? -15.07 -10.57 -1.172 1 95.19 271 SER B C 1
ATOM 4492 O O . SER B 1 271 ? -15.625 -11.617 -0.833 1 95.19 271 SER B O 1
ATOM 4494 N N . CYS B 1 272 ? -14.633 -10.328 -2.375 1 95.88 272 CYS B N 1
ATOM 4495 C CA . CYS B 1 272 ? -14.891 -11.297 -3.434 1 95.88 272 CYS B CA 1
ATOM 4496 C C . CYS B 1 272 ? -13.609 -11.688 -4.148 1 95.88 272 CYS B C 1
ATOM 4498 O O . CYS B 1 272 ? -12.727 -10.852 -4.348 1 95.88 272 CYS B O 1
ATOM 4500 N N 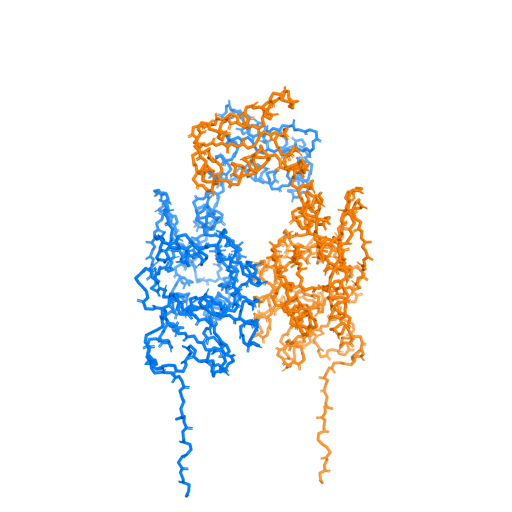. ILE B 1 273 ? -13.562 -12.922 -4.488 1 95.69 273 ILE B N 1
ATOM 4501 C CA . ILE B 1 273 ? -12.539 -13.406 -5.406 1 95.69 273 ILE B CA 1
ATOM 4502 C C . ILE B 1 273 ? -13.039 -13.297 -6.844 1 95.69 273 ILE B C 1
ATOM 4504 O O . ILE B 1 273 ? -14.141 -13.773 -7.164 1 95.69 273 ILE B O 1
ATOM 4508 N N . TYR B 1 274 ? -12.25 -12.664 -7.676 1 95.75 274 TYR B N 1
ATOM 4509 C CA . TYR B 1 274 ? -12.617 -12.445 -9.07 1 95.75 274 TYR B CA 1
ATOM 4510 C C . TYR B 1 274 ? -11.695 -13.219 -10.008 1 95.75 274 TYR B C 1
ATOM 4512 O O . TYR B 1 274 ? -10.492 -13.32 -9.766 1 95.75 274 TYR B O 1
ATOM 4520 N N . GLN B 1 275 ? -12.234 -13.766 -11.031 1 92.94 275 GLN B N 1
ATOM 4521 C CA . GLN B 1 275 ? -11.516 -14.383 -12.141 1 92.94 275 GLN B CA 1
ATOM 4522 C C . GLN B 1 275 ? -12.156 -14.031 -13.477 1 92.94 275 GLN B C 1
ATOM 4524 O O . GLN B 1 275 ? -13.289 -13.555 -13.516 1 92.94 275 GLN B O 1
ATOM 4529 N N . ARG B 1 276 ? -11.406 -14.211 -14.508 1 89.5 276 ARG B N 1
ATOM 4530 C CA . ARG B 1 276 ? -11.984 -14.031 -15.836 1 89.5 276 ARG B CA 1
ATOM 4531 C C . ARG B 1 276 ? -12.992 -15.133 -16.141 1 89.5 276 ARG B C 1
ATOM 4533 O O . ARG B 1 276 ? -12.766 -16.297 -15.82 1 89.5 276 ARG B O 1
ATOM 4540 N N . ALA B 1 277 ? -14.031 -14.758 -16.859 1 82.38 277 ALA B N 1
ATOM 4541 C CA . ALA B 1 277 ? -15.109 -15.703 -17.172 1 82.38 277 ALA B CA 1
ATOM 4542 C C . ALA B 1 277 ? -14.625 -16.797 -18.125 1 82.38 277 ALA B C 1
ATOM 4544 O O . ALA B 1 277 ? -15.062 -17.938 -18.031 1 82.38 277 ALA B O 1
ATOM 4545 N N . ASP B 1 278 ? -13.789 -16.469 -19.016 1 74.19 278 ASP B N 1
ATOM 4546 C CA . ASP B 1 278 ? -13.375 -17.391 -20.062 1 74.19 278 ASP B CA 1
ATOM 4547 C C . ASP B 1 278 ? -12.039 -18.062 -19.703 1 74.19 278 ASP B C 1
ATOM 4549 O O . ASP B 1 278 ? -11.461 -18.766 -20.531 1 74.19 278 ASP B O 1
ATOM 4553 N N . MET B 1 279 ? -11.68 -17.828 -18.5 1 71.94 279 MET B N 1
ATOM 4554 C CA . MET B 1 279 ? -10.359 -18.359 -18.125 1 71.94 279 MET B CA 1
ATOM 4555 C C . MET B 1 279 ? -10.469 -19.797 -17.656 1 71.94 279 MET B C 1
ATOM 4557 O O . MET B 1 279 ? -11.391 -20.156 -16.922 1 71.94 279 MET B O 1
ATOM 4561 N N . SER B 1 280 ? -9.586 -20.609 -18.266 1 65.38 280 SER B N 1
ATOM 4562 C CA . SER B 1 280 ? -9.383 -21.938 -17.672 1 65.38 280 SER B CA 1
ATOM 4563 C C . SER B 1 280 ? -8.359 -21.875 -16.531 1 65.38 280 SER B C 1
ATOM 4565 O O . SER B 1 280 ? -7.199 -21.531 -16.766 1 65.38 280 SER B O 1
ATOM 4567 N N . ALA B 1 281 ? -8.859 -22.172 -15.398 1 71.62 281 ALA B N 1
ATOM 4568 C CA . ALA B 1 281 ? -7.961 -22.109 -14.25 1 71.62 281 ALA B CA 1
ATOM 4569 C C . ALA B 1 281 ? -6.871 -23.188 -14.336 1 71.62 281 ALA B C 1
ATOM 4571 O O . ALA B 1 281 ? -7.156 -24.344 -14.641 1 71.62 281 ALA B O 1
ATOM 4572 N N . THR B 1 282 ? -5.648 -22.734 -14.195 1 73.69 282 THR B N 1
ATOM 4573 C CA . THR B 1 282 ? -4.555 -23.688 -14.086 1 73.69 282 THR B CA 1
ATOM 4574 C C . THR B 1 282 ? -4.602 -24.406 -12.742 1 73.69 282 THR B C 1
ATOM 4576 O O . THR B 1 282 ? -5.324 -24 -11.836 1 73.69 282 THR B O 1
ATOM 4579 N N . VAL B 1 283 ? -3.887 -25.453 -12.633 1 73.25 283 VAL B N 1
ATOM 4580 C CA . VAL B 1 283 ? -3.807 -26.219 -11.391 1 73.25 283 VAL B CA 1
ATOM 4581 C C . VAL B 1 283 ? -3.232 -25.328 -10.289 1 73.25 283 VAL B C 1
ATOM 4583 O O . VAL B 1 283 ? -3.723 -25.344 -9.156 1 73.25 283 VAL B O 1
ATOM 4586 N N . ALA B 1 284 ? -2.25 -24.594 -10.648 1 80.69 284 ALA B N 1
ATOM 4587 C CA . ALA B 1 284 ? -1.623 -23.688 -9.672 1 80.69 284 ALA B CA 1
ATOM 4588 C C . ALA B 1 284 ? -2.625 -22.672 -9.141 1 80.69 284 ALA B C 1
ATOM 4590 O O . ALA B 1 284 ? -2.666 -22.406 -7.938 1 80.69 284 ALA B O 1
ATOM 4591 N N . MET B 1 285 ? -3.471 -22.156 -10 1 83.69 285 MET B N 1
ATOM 4592 C CA . MET B 1 285 ? -4.48 -21.172 -9.617 1 83.69 285 MET B CA 1
ATOM 4593 C C . MET B 1 285 ? -5.527 -21.797 -8.703 1 83.69 285 MET B C 1
ATOM 4595 O O . MET B 1 285 ? -5.875 -21.234 -7.668 1 83.69 285 MET B O 1
ATOM 4599 N N . THR B 1 286 ? -5.977 -22.984 -9.117 1 82.5 286 THR B N 1
ATOM 4600 C CA . THR B 1 286 ? -7.008 -23.672 -8.359 1 82.5 286 THR B CA 1
ATOM 4601 C C . THR B 1 286 ? -6.5 -24.047 -6.969 1 82.5 286 THR B C 1
ATOM 4603 O O . THR B 1 286 ? -7.199 -23.828 -5.973 1 82.5 286 THR B O 1
ATOM 4606 N N . MET B 1 287 ? -5.316 -24.547 -6.938 1 82.38 287 MET B N 1
ATOM 4607 C CA . MET B 1 287 ? -4.699 -24.891 -5.66 1 82.38 287 MET B CA 1
ATOM 4608 C C . MET B 1 287 ? -4.555 -23.656 -4.773 1 82.38 287 MET B C 1
ATOM 4610 O O . MET B 1 287 ? -4.887 -23.703 -3.588 1 82.38 287 MET B O 1
ATOM 4614 N N . PHE B 1 288 ? -4.031 -22.594 -5.324 1 90.25 288 PHE B N 1
ATOM 4615 C CA . PHE B 1 288 ? -3.793 -21.406 -4.516 1 90.25 288 PHE B CA 1
ATOM 4616 C C . PHE B 1 288 ? -5.105 -20.844 -3.986 1 90.25 288 PHE B C 1
ATOM 4618 O O . PHE B 1 288 ? -5.176 -20.375 -2.848 1 90.25 288 PHE B O 1
ATOM 4625 N N . LEU B 1 289 ? -6.125 -20.875 -4.832 1 90.38 289 LEU B N 1
ATOM 4626 C CA . LEU B 1 289 ? -7.438 -20.375 -4.426 1 90.38 289 LEU B CA 1
ATOM 4627 C C . LEU B 1 289 ? -7.938 -21.109 -3.189 1 90.38 289 LEU B C 1
ATOM 4629 O O . LEU B 1 289 ? -8.586 -20.516 -2.326 1 90.38 289 LEU B O 1
ATOM 4633 N N . GLU B 1 290 ? -7.66 -22.359 -3.113 1 89.5 290 GLU B N 1
ATOM 4634 C CA . GLU B 1 290 ? -8.07 -23.125 -1.95 1 89.5 290 GLU B CA 1
ATOM 4635 C C . GLU B 1 290 ? -7.344 -22.672 -0.69 1 89.5 290 GLU B C 1
ATOM 4637 O O . GLU B 1 290 ? -7.969 -22.453 0.347 1 89.5 290 GLU B O 1
ATOM 4642 N N . PHE B 1 291 ? -6.062 -22.516 -0.781 1 91.75 291 PHE B N 1
ATOM 4643 C CA . PHE B 1 291 ? -5.281 -22.062 0.362 1 91.75 291 PHE B CA 1
ATOM 4644 C C . PHE B 1 291 ? -5.707 -20.656 0.777 1 91.75 291 PHE B C 1
ATOM 4646 O O . PHE B 1 291 ? -5.816 -20.359 1.97 1 91.75 291 PHE B O 1
ATOM 4653 N N . PHE B 1 292 ? -5.914 -19.828 -0.198 1 93.38 292 PHE B N 1
ATOM 4654 C CA . PHE B 1 292 ? -6.289 -18.438 0.056 1 93.38 292 PHE B CA 1
ATOM 4655 C C . PHE B 1 292 ? -7.652 -18.359 0.73 1 93.38 292 PHE B C 1
ATOM 4657 O O . PHE B 1 292 ? -7.824 -17.641 1.716 1 93.38 292 PHE B O 1
ATOM 4664 N N . SER B 1 293 ? -8.578 -19.141 0.224 1 92.19 293 SER B N 1
ATOM 4665 C CA . SER B 1 293 ? -9.914 -19.172 0.804 1 92.19 293 SER B CA 1
ATOM 4666 C C . SER B 1 293 ? -9.875 -19.703 2.238 1 92.19 293 SER B C 1
ATOM 4668 O O . SER B 1 293 ? -10.562 -19.172 3.113 1 92.19 293 SER B O 1
ATOM 4670 N N . GLU B 1 294 ? -9.078 -20.656 2.465 1 89.94 294 GLU B N 1
ATOM 4671 C CA . GLU B 1 294 ? -8.938 -21.219 3.809 1 89.94 294 GLU B CA 1
ATOM 4672 C C . GLU B 1 294 ? -8.375 -20.188 4.777 1 89.94 294 GLU B C 1
ATOM 4674 O O . GLU B 1 294 ? -8.797 -20.109 5.934 1 89.94 294 GLU B O 1
ATOM 4679 N N . SER B 1 295 ? -7.426 -19.484 4.312 1 89.56 295 SER B N 1
ATOM 4680 C CA . SER B 1 295 ? -6.836 -18.438 5.148 1 89.56 295 SER B CA 1
ATOM 4681 C C . SER B 1 295 ? -7.863 -17.375 5.52 1 89.56 295 SER B C 1
ATOM 4683 O O . SER B 1 295 ? -7.891 -16.906 6.656 1 89.56 295 SER B O 1
ATOM 4685 N N . ILE B 1 296 ? -8.672 -17.016 4.578 1 89.38 296 ILE B N 1
ATOM 4686 C CA . ILE B 1 296 ? -9.711 -16.016 4.812 1 89.38 296 ILE B CA 1
ATOM 4687 C C . ILE B 1 296 ? -10.727 -16.547 5.824 1 89.38 296 ILE B C 1
ATOM 4689 O O . ILE B 1 296 ? -11.086 -15.859 6.773 1 89.38 296 ILE B O 1
ATOM 4693 N N . GLU B 1 297 ? -11.117 -17.75 5.648 1 87.69 297 GLU B N 1
ATOM 4694 C CA . GLU B 1 297 ? -12.109 -18.375 6.523 1 87.69 297 GLU B CA 1
ATOM 4695 C C . GLU B 1 297 ? -11.586 -18.531 7.945 1 87.69 297 GLU B C 1
ATOM 4697 O O . GLU B 1 297 ? -12.32 -18.312 8.914 1 87.69 297 GLU B O 1
ATOM 4702 N N . ALA B 1 298 ? -10.367 -18.891 8.039 1 84.81 298 ALA B N 1
ATOM 4703 C CA . ALA B 1 298 ? -9.742 -19.047 9.352 1 84.81 298 ALA B CA 1
ATOM 4704 C C . ALA B 1 298 ? -9.719 -17.719 10.102 1 84.81 298 ALA B C 1
ATOM 4706 O O . ALA B 1 298 ? -9.984 -17.672 11.305 1 84.81 298 ALA B O 1
ATOM 4707 N N . MET B 1 299 ? -9.406 -16.734 9.414 1 82.81 299 MET B N 1
ATOM 4708 C CA . MET B 1 299 ? -9.367 -15.398 10 1 82.81 299 MET B CA 1
ATOM 4709 C C . MET B 1 299 ? -10.766 -14.953 10.43 1 82.81 299 MET B C 1
ATOM 4711 O O . MET B 1 299 ? -10.945 -14.438 11.531 1 82.81 299 MET B O 1
ATOM 4715 N N . GLU B 1 300 ? -11.758 -15.211 9.586 1 82.5 300 GLU B N 1
ATOM 4716 C CA . GLU B 1 300 ? -13.133 -14.805 9.867 1 82.5 300 GLU B CA 1
ATOM 4717 C C . GLU B 1 300 ? -13.688 -15.562 11.07 1 82.5 300 GLU B C 1
ATOM 4719 O O . GLU B 1 300 ? -14.492 -15.016 11.836 1 82.5 300 GLU B O 1
ATOM 4724 N N . SER B 1 301 ? -13.344 -16.781 11.172 1 79.81 301 SER B N 1
ATOM 4725 C CA . SER B 1 301 ? -13.836 -17.609 12.273 1 79.81 301 SER B CA 1
ATOM 4726 C C . SER B 1 301 ? -13.398 -17.062 13.625 1 79.81 301 SER B C 1
ATOM 4728 O O . SER B 1 301 ? -14.086 -17.25 14.625 1 79.81 301 SER B O 1
ATOM 4730 N N . GLY B 1 302 ? -12.297 -16.391 13.641 1 72.25 302 GLY B N 1
ATOM 4731 C CA . GLY B 1 302 ? -11.836 -15.766 14.867 1 72.25 302 GLY B CA 1
ATOM 4732 C C . GLY B 1 302 ? -12.711 -14.609 15.312 1 72.25 302 GLY B C 1
ATOM 4733 O O . GLY B 1 302 ? -12.734 -14.266 16.5 1 72.25 302 GLY B O 1
ATOM 4734 N N . PHE B 1 303 ? -13.398 -13.984 14.438 1 71.31 303 PHE B N 1
ATOM 4735 C CA . PHE B 1 303 ? -14.234 -12.836 14.766 1 71.31 303 PHE B CA 1
ATOM 4736 C C . PHE B 1 303 ? -15.68 -13.266 14.992 1 71.31 303 PHE B C 1
ATOM 4738 O O . PHE B 1 303 ? -16.438 -12.586 15.68 1 71.31 303 PHE B O 1
ATOM 4745 N N . VAL B 1 304 ? -16.281 -14.258 14.242 1 56.72 304 VAL B N 1
ATOM 4746 C CA . VAL B 1 304 ? -17.656 -14.719 14.43 1 56.72 304 VAL B CA 1
ATOM 4747 C C . VAL B 1 304 ? -17.797 -15.352 15.805 1 56.72 304 VAL B C 1
ATOM 4749 O O . VAL B 1 304 ? -18.828 -15.188 16.469 1 56.72 304 VAL B O 1
ATOM 4752 N N . ARG B 1 305 ? -16.859 -16.328 16.172 1 44.66 305 ARG B N 1
ATOM 4753 C CA . ARG B 1 305 ? -17.062 -17 17.453 1 44.66 305 ARG B CA 1
ATOM 4754 C C . ARG B 1 305 ? -17.172 -15.984 18.594 1 44.66 305 ARG B C 1
ATOM 4756 O O . ARG B 1 305 ? -17.812 -16.25 19.609 1 44.66 305 ARG B O 1
ATOM 4763 N N . ASP B 1 306 ? -16.062 -15.141 18.688 1 43.25 306 ASP B N 1
ATOM 4764 C CA . ASP B 1 306 ? -16.125 -14.344 19.906 1 43.25 306 ASP B CA 1
ATOM 4765 C C . ASP B 1 306 ? -17.234 -13.297 19.828 1 43.25 306 ASP B C 1
ATOM 4767 O O . ASP B 1 306 ? -17.328 -12.414 20.672 1 43.25 306 ASP B O 1
ATOM 4771 N N . GLY B 1 307 ? -18.344 -13.461 19.188 1 41.03 307 GLY B N 1
ATOM 4772 C CA . GLY B 1 307 ? -19.328 -12.461 19.562 1 41.03 307 GLY B CA 1
ATOM 4773 C C . GLY B 1 307 ? -18.906 -11.602 20.734 1 41.03 307 GLY B C 1
ATOM 4774 O O . GLY B 1 307 ? -19.656 -10.742 21.188 1 41.03 307 GLY B O 1
ATOM 4775 N N . ARG B 1 308 ? -18.297 -12.219 22 1 33.28 308 ARG B N 1
ATOM 4776 C CA . ARG B 1 308 ? -17.828 -11.594 23.234 1 33.28 308 ARG B CA 1
ATOM 4777 C C . ARG B 1 308 ? -16.531 -10.82 22.984 1 33.28 308 ARG B C 1
ATOM 4779 O O . ARG B 1 308 ? -15.703 -11.227 22.172 1 33.28 308 ARG B O 1
ATOM 4786 N N . PRO B 1 309 ? -16.406 -9.578 23.391 1 34.66 309 PRO B N 1
ATOM 4787 C CA . PRO B 1 309 ? -15.109 -8.891 23.438 1 34.66 309 PRO B CA 1
ATOM 4788 C C . PRO B 1 309 ? -13.992 -9.773 23.984 1 34.66 309 PRO B C 1
ATOM 4790 O O . PRO B 1 309 ? -14.234 -10.633 24.844 1 34.66 309 PRO B O 1
ATOM 4793 N N . ALA B 1 310 ? -12.922 -10.305 23.312 1 35.38 310 ALA B N 1
ATOM 4794 C CA . ALA B 1 310 ? -11.797 -11.023 23.906 1 35.38 310 ALA B CA 1
ATOM 4795 C C . ALA B 1 310 ? -11.555 -10.578 25.344 1 35.38 310 ALA B C 1
ATOM 4797 O O . ALA B 1 310 ? -10.867 -9.586 25.578 1 35.38 310 ALA B O 1
ATOM 4798 N N . GLY B 1 311 ? -12.516 -10.5 26.266 1 29.25 311 GLY B N 1
ATOM 4799 C CA . GLY B 1 311 ? -12.32 -10.117 27.656 1 29.25 311 GLY B CA 1
ATOM 4800 C C . GLY B 1 311 ? -11.367 -11.031 28.406 1 29.25 311 GLY B C 1
ATOM 4801 O O . GLY B 1 311 ? -10.281 -11.344 27.906 1 29.25 311 GLY B O 1
ATOM 4802 N N . LYS B 1 312 ? -11.812 -11.68 29.688 1 28.83 312 LYS B N 1
ATOM 4803 C CA . LYS B 1 312 ? -11.289 -12.047 31.016 1 28.83 312 LYS B CA 1
ATOM 4804 C C . LYS B 1 312 ? -10.633 -13.422 30.984 1 28.83 312 LYS B C 1
ATOM 4806 O O . LYS B 1 312 ? -11.328 -14.445 31 1 28.83 312 LYS B O 1
ATOM 4811 N N . ARG B 1 313 ? -9.75 -13.961 30.297 1 28.7 313 ARG B N 1
ATOM 4812 C CA . ARG B 1 313 ? -9.211 -15.102 31.031 1 28.7 313 ARG B CA 1
ATOM 4813 C C . ARG B 1 313 ? -8.742 -14.688 32.406 1 28.7 313 ARG B C 1
ATOM 4815 O O . ARG B 1 313 ? -7.75 -13.969 32.562 1 28.7 313 ARG B O 1
ATOM 4822 N N . ARG B 1 314 ? -9.633 -14.516 33.438 1 28.98 314 ARG B N 1
ATOM 4823 C CA . ARG B 1 314 ? -9.352 -14.594 34.875 1 28.98 314 ARG B CA 1
ATOM 4824 C C . ARG B 1 314 ? -8.602 -15.875 35.219 1 28.98 314 ARG B C 1
ATOM 4826 O O . ARG B 1 314 ? -9.062 -16.969 34.906 1 28.98 314 ARG B O 1
ATOM 4833 N N . ARG B 1 315 ? -7.305 -15.75 35.469 1 28.3 315 ARG B N 1
ATOM 4834 C CA . ARG B 1 315 ? -6.531 -16.719 36.25 1 28.3 315 ARG B CA 1
ATOM 4835 C C . ARG B 1 315 ? -7.348 -17.266 37.406 1 28.3 315 ARG B C 1
ATOM 4837 O O . ARG B 1 315 ? -7.977 -16.516 38.156 1 28.3 315 ARG B O 1
ATOM 4844 N N . ALA B 1 316 ? -7.707 -18.484 37.5 1 24.52 316 ALA B N 1
ATOM 4845 C CA . ALA B 1 316 ? -8.195 -19.25 38.625 1 24.52 316 ALA B CA 1
ATOM 4846 C C . ALA B 1 316 ? -7.379 -18.953 39.875 1 24.52 316 ALA B C 1
ATOM 4848 O O . ALA B 1 316 ? -6.156 -18.812 39.812 1 24.52 316 ALA B O 1
ATOM 4849 N N . PRO B 1 317 ? -7.992 -18.484 40.938 1 26.66 317 PRO B N 1
ATOM 4850 C CA . PRO B 1 317 ? -7.332 -18.484 42.219 1 26.66 317 PRO B CA 1
ATOM 4851 C C . PRO B 1 317 ? -6.672 -19.812 42.562 1 26.66 317 PRO B C 1
ATOM 4853 O O . PRO B 1 317 ? -7.191 -20.875 42.219 1 26.66 317 PRO B O 1
ATOM 4856 N N . ARG B 1 318 ? -5.352 -19.797 42.781 1 23 318 ARG B N 1
ATOM 4857 C CA . ARG B 1 318 ? -5.027 -20.719 43.875 1 23 318 ARG B CA 1
ATOM 4858 C C . ARG B 1 318 ? -5.73 -20.328 45.156 1 23 318 ARG B C 1
ATOM 4860 O O . ARG B 1 318 ? -5.875 -19.141 45.469 1 23 318 ARG B O 1
#

Radius of gyration: 25.67 Å; Cα contacts (8 Å, |Δi|>4): 1131; chains: 2; bounding box: 61×73×84 Å

Secondary structure (DSSP, 8-state):
-----HHHHHHHHHHHHS-HHHHHHHHT--HHHHHHHHHHHHHHHTS--EEEETTEEEE-HHHHHHHHHHHHHHHHHHHHHHHHHHHS-S--EEEEEEE-HHHHHTHHHHHHHHHHHH-TTEEEEEEE--HHHHHHHHHHTS-SEEEEE-----TTEEEEEEEEEEEEEEE-TT-HHHHS-S-B-GGGGGGS-EEEE-TTSHHHHHHHHTTTTS------SEEES-HHHHHHHHHTTS-EEEEEHHHHHHHHHTTS-EEEEB-STT-EEEEEEEEETTPPPPHHHHHHHHHHHHHHHHHHHHHHTT-S-S--------/---S-HHHHHHHHHHHHS-HHHHHHHHT--HHHHHHHHHHHHHHHTS-SEEEETTEEEE-HHHHHHHHHHHHHHHHHHHHHHHHHHHS-S--EEEEEEE-HHHHHTHHHHHHHHHHHH-TTEEEEEEE--HHHHHHHHHHTS-SEEEEE-----TTEEEEEEEEEEEEEEE-TT-HHHHS-S-B-GGGGGGS-EEEE-TTSHHHHHHHHTTTTS------SEEES-HHHHHHHHHTTS-EEEEEHHHHHHHHHTTS-EEEEB-STT-EEEEEEEEETTPPPPHHHHHHHHHHHHHHHHHHHHHHTT-S-S--------

Organism: NCBI:txid488447

Foldseek 3Di:
DPPLDVLLQLLLLCQVVLALCRSCVVVVHDSVVSVVSQVVVCVVVVHHQWDQDPVGTHGDPVVVVVNLVSLQVVLQVVLVVLQVVVVPPLQAEEFEEEEAPLCVPPLLVQLVVVLCVRHVHYYYHYHHDAPVVQLVCQQSNVGAKYKHWDDDHDPFKDFDDKDKWFKWKKAAQPDPQQPVLDAAAPVNQLVKAEEEEDPRHVQNVLSCPFCVVDPDPDDHPHYYNDLVVQNVCRLVGVGMYMDTLSNCLVCQVVNSMGIDGHPTPSRMTIITMMHTPPHDDHPSRVSSVVSSVVSVVVSVVSVVVCPDRPDDPDDDDD/DPPLDVLLQLLLLCQVVLALCRSCVVVVHDSVVSVVSQVVVCVVVVHHQWDQDPVGTHGDPVVVVVNLVSLQVVLQVVLVVLQVVVVPPLQAEEFEEEEAPLCVPPLLVQLVVVLCVVHVRYYYHYHHDAPVVQLVCQQSNVGAKYKYWDDDHDPFKDFDDKDKWFKWKKAAQPDPQQPVLDAAAPVNQLVKAEEEEDPRHVQNVLSCPFPVVDPDPDDHPHYYNDLVVQNVCRLVGVGMYMDTLSNCLVCQVVNSMGIDGHPTPSRMTIITMMHTPPHDDHPSRVSSVVSSVVSVVVSVVSVVVPPPRPDDPDDDDD

Sequence (636 aa):
MRSISQTFRCFDEVARRGSIRKAADALHLTAAAVHQQIRNLEEQVGVPLFDRLPRGMQLTLAGEIVIAAVRRGQRDFDNALTQVEDLRALRRGHVNLAVPASTAEKLVPDAILAAMKRYPGVTYSVRSGNGESIVRWVETGEADIGYALRRRTSAGVVEVRAFAQPLGVVTAPGHPLAASGGKVRLRDCFAHPLILMTPDTELRAMFDQIDARQPRNVRPLVETGSVPMVRRLAAEGAGVGFLIAENVADDVAAGRLAWTPLADAGARSFSCIYQRADMSATVAMTMFLEFFSESIEAMESGFVRDGRPAGKRRRAPRMRSISQTFRCFDEVARRGSIRKAADALHLTAAAVHQQIRNLEEQVGVPLFDRLPRGMQLTLAGEIVIAAVRRGQRDFDNALTQVEDLRALRRGHVNLAVPASTAEKLVPDAILAAMKRYPGVTYSVRSGNGESIVRWVETGEADIGYALRRRTSAGVVEVRAFAQPLGVVTAPGHPLAASGGKVRLRDCFAHPLILMTPDTELRAMFDQIDARQPRNVRPLVETGSVPMVRRLAAEGAGVGFLIAENVADDVAAGRLAWTPLADAGARSFSCIYQRADMSATVAMTMFLEFFSESIEAMESGFVRDGRPAGKRRRAPR

InterPro domains:
  IPR000847 LysR, HTH, N-terminal domain [PF00126] (7-64)
  IPR000847 LysR, HTH, N-terminal domain [PR00039] (20-31)
  IPR000847 LysR, HTH, N-terminal domain [PR00039] (31-41)
  IPR000847 LysR, HTH, N-terminal domain [PR00039] (41-52)
  IPR000847 LysR, HTH, N-terminal domain [PS50931] (8-60)
  IPR005119 LysR, substrate-binding [PF03466] (90-294)
  IPR036388 Winged helix-like DNA-binding domain superfamily [G3DSA:1.10.10.10] (5-94)
  IPR036390 Winged helix DNA-binding domain superfamily [SSF46785] (8-112)
  IPR050950 HTH-type LysR transcriptional regulators [PTHR30419] (6-298)

Nearest PDB structures (foldseek):
  8sbf-assembly1_D  TM=6.310E-01  e=6.852E-21  Acinetobacter baylyi ADP1
  4x6g-assembly1_D  TM=7.867E-01  e=1.824E-19  Pseudomonas aeruginosa PAO1
  1ixc-assembly1_B-2  TM=5.509E-01  e=2.472E-19  Cupriavidus necator
  3fxq-assembly1_A  TM=5.693E-01  e=5.447E-19  Comamonas testosteroni
  7d98-assembly1_Q  TM=5.508E-01  e=1.130E-18  Cupriavidus necator

pLDDT: mean 81.1, std 17.84, range [22.72, 98.25]